Protein AF-A0A554ME80-F1 (afdb_monomer)

Mean predicted aligned error: 19.35 Å

Secondary structure (DSSP, 8-state):
---HHHHHHHHHHHHHHHHHHHHHHHHHTTT-HHHHHHHHHHHHHTTSS-HHHHHHHHHHHHHHHHHHHHHHHHTT-HHHHTSHHHHHHHHHHHHHHHTT--THHHHHHHSHHHHHHHHHHS--TTHHHHHHHHHHHTT--HHHHHHHHHHHHHHHHHHHHHHHHHHHHHHHHHHHHHHHHHHHHHHHHHHHHHHHHHHHHH----THHHHTTS---------------PPPEEEEEE-TTTHHHHHHHHHHHHHTT-EEEE-S--S--TT--HHHHHHHHHHHHHH-TTTEEEEEEESSSHHHHHHHTTSTT--EEEE-SS-THHHHHHHHHH--SEEEEETTTS-HHHHHHHHHHHHHPPP---HHHHHHHHHHHHH------

Foldseek 3Di:
DPPCVVVVVVVVVVVVVLVCQCVVLLVVLLVPLLVSLLQVLLCVLVVSDPNVVSLVSNLVSQLVNLLVLLQCLQVPDPVLCVDPVSVVLLVVLVVCVVVVPDPCLVVLLVCLLVLLLVCLLPVDDPRNSSSSSSCNNSVRDPVSNSNSNNNSSSNNSSVSSNNSNVVSNVVVVVVVVVVVVVVVVVVVVVVVVVVVVVCVVPDPDDPVVVVVPDDDDDDDDDDDDDDPDQAAEEEEFEALQCQVLSVLLQVLCVVVVHHYDYQDPPDRDPPDDRLRSLVVQLVVCLVPVPRYAYEYEYQQLPVSQVNSLLRQSAAEDEDQDDDLVSLLCCCQQAVHRYYGYNSNRDDSVRVNVSVVSNVPRHHNPPPNRVVVNVVSNVPNPPPDD

Solvent-accessible surface area (backbone atoms only — not comparable to full-atom values): 20577 Å² total; per-residue (Å²): 130,86,60,71,66,64,64,45,54,59,48,53,54,49,52,49,55,57,73,52,46,67,66,52,52,55,62,51,22,64,76,44,42,66,66,47,32,23,54,50,12,22,38,22,54,72,67,76,42,60,61,68,58,52,47,53,48,39,45,51,36,42,50,52,54,52,49,51,48,22,50,44,28,50,70,66,50,73,68,54,49,72,41,74,68,54,30,54,56,53,50,51,54,52,57,48,58,76,66,69,73,55,80,56,58,64,53,47,52,72,41,32,31,61,54,35,22,54,30,37,55,57,67,51,90,66,51,46,59,49,53,38,32,50,37,14,57,74,64,39,59,64,69,48,40,50,52,11,38,50,57,12,35,50,53,36,44,50,52,37,21,50,51,18,22,51,52,29,44,47,51,60,52,45,51,54,50,51,52,50,49,48,50,50,50,51,51,51,50,51,51,50,49,52,48,51,51,49,47,64,74,69,54,69,84,61,77,66,68,66,60,76,78,46,89,79,92,74,93,76,91,75,90,70,85,86,70,94,70,80,78,55,37,34,29,33,16,15,18,45,62,10,39,72,60,47,58,54,46,55,53,52,43,43,74,73,68,48,52,72,46,80,50,29,56,90,63,85,41,92,86,56,62,44,66,62,18,31,47,54,29,26,51,52,28,35,78,33,57,91,52,30,36,31,40,36,30,18,55,63,7,56,69,55,32,61,57,27,49,62,32,61,82,42,34,56,37,75,47,49,68,77,74,63,62,63,50,44,45,29,17,37,51,62,56,37,41,26,43,16,32,7,43,75,57,46,53,74,68,53,50,51,52,51,51,49,48,40,72,71,40,62,59,64,74,46,67,74,35,52,51,51,49,54,53,52,61,73,66,57,72,75,75,80,130

Radius of gyration: 32.74 Å; Cα contacts (8 Å, |Δi|>4): 499; chains: 1; bounding box: 73×47×103 Å

Nearest PDB structures (foldseek):
  2bes-assembly2_C  TM=9.753E-01  e=7.162E-11  Mycobacterium tuberculosis H37Rv
  6mu0-assembly1_A  TM=9.715E-01  e=1.425E-10  Mycoplasmoides genitalium G37
  6fxl-assembly1_B  TM=9.374E-01  e=1.143E-08  Trypanosoma cruzi strain CL Brener
  1nn4-assembly1_A  TM=8.758E-01  e=8.102E-09  Escherichia coli
  3qd5-assembly1_A  TM=8.816E-01  e=2.036E-07  Coccidioides immitis RS

pLDDT: mean 82.1, std 19.12, range [27.75, 98.75]

Sequence (385 aa):
MITGQEVILGKDVFEWLISYGYPILIIVSLVDTTYIAFFAGILSSLGVFNPFIVLAICVSMRLLTDSIIFFLAKSGFSFLEKFRFYRKVIKKIKTEDELGENEWTPLFKEHIVKTLLVTKLIPIPGIPEAVLIAGGALGASYKKAMTGVFFGQLVWVSAIIAVGYYFGGAIKSSRYFFDTLAFIIISAVVLFWLYRRYVHKHIKVMPWYKNFIGNGESDTRIKTKSKTTTKTKIFIGTDHAGFELKGKLVKFLKNLGYDVIDKGAYKYDEADDYTDFVSFVAKEISNNPDNSKGIILGGSGQGEAMISDRFKNVRTAVYYGGDTEVVKLSREHNDANILSLGARFITEEEAKTVAKLWLDTPFSKEERHVRRIKEIESLSFGATK

Structure (mmCIF, N/CA/C/O backbone):
data_AF-A0A554ME80-F1
#
_entry.id   AF-A0A554ME80-F1
#
loop_
_atom_site.group_PDB
_atom_site.id
_atom_site.type_symbol
_atom_site.label_atom_id
_atom_site.label_alt_id
_atom_site.label_comp_id
_atom_site.label_asym_id
_atom_site.label_entity_id
_atom_site.label_seq_id
_atom_site.pdbx_PDB_ins_code
_atom_site.Cartn_x
_atom_site.Cartn_y
_atom_site.Cartn_z
_atom_site.occupancy
_atom_site.B_iso_or_equiv
_atom_site.auth_seq_id
_atom_site.auth_comp_id
_atom_site.auth_asym_id
_atom_site.auth_atom_id
_atom_site.pdbx_PDB_model_num
ATOM 1 N N . MET A 1 1 ? 9.492 -14.408 20.517 1.00 36.72 1 MET A N 1
ATOM 2 C CA . MET A 1 1 ? 10.917 -14.707 20.280 1.00 36.72 1 MET A CA 1
ATOM 3 C C . MET A 1 1 ? 11.069 -14.895 18.789 1.00 36.72 1 MET A C 1
ATOM 5 O O . MET A 1 1 ? 10.692 -15.942 18.287 1.00 36.72 1 MET A O 1
ATOM 9 N N . ILE A 1 2 ? 11.502 -13.853 18.080 1.00 32.97 2 ILE A N 1
ATOM 10 C CA . ILE A 1 2 ? 11.907 -13.997 16.681 1.00 32.97 2 ILE A CA 1
ATOM 11 C C . ILE A 1 2 ? 13.200 -14.803 16.749 1.00 32.97 2 ILE A C 1
ATOM 13 O O . ILE A 1 2 ? 14.186 -14.363 17.341 1.00 32.97 2 ILE A O 1
ATOM 17 N N . THR A 1 3 ? 13.124 -16.053 16.315 1.00 36.91 3 THR A N 1
ATOM 18 C CA . THR A 1 3 ? 14.227 -17.006 16.349 1.00 36.91 3 THR A CA 1
ATOM 19 C C . THR A 1 3 ? 15.413 -16.427 15.591 1.00 36.91 3 THR A C 1
ATOM 21 O O . THR A 1 3 ? 15.260 -15.943 14.471 1.00 36.91 3 THR A O 1
ATOM 24 N N . GLY A 1 4 ? 16.603 -16.491 16.192 1.00 38.34 4 GLY A N 1
ATOM 25 C CA . GLY A 1 4 ? 17.838 -15.908 15.659 1.00 38.34 4 GLY A CA 1
ATOM 26 C C . GLY A 1 4 ? 18.232 -16.358 14.245 1.00 38.34 4 GLY A C 1
ATOM 27 O O . GLY A 1 4 ? 19.129 -15.757 13.677 1.00 38.34 4 GLY A O 1
ATOM 28 N N . GLN A 1 5 ? 17.555 -17.342 13.646 1.00 37.94 5 GLN A N 1
ATOM 29 C CA . GLN A 1 5 ? 17.773 -17.779 12.264 1.00 37.94 5 GLN A CA 1
ATOM 30 C C . GLN A 1 5 ? 17.363 -16.751 11.191 1.00 37.94 5 GLN A C 1
ATOM 32 O O . GLN A 1 5 ? 18.070 -16.637 10.194 1.00 37.94 5 GLN A O 1
ATOM 37 N N . GLU A 1 6 ? 16.302 -15.956 11.374 1.00 38.59 6 GLU A N 1
ATOM 38 C CA . GLU A 1 6 ? 15.910 -14.955 10.355 1.00 38.59 6 GLU A CA 1
ATOM 39 C C . GLU A 1 6 ? 16.841 -13.732 10.339 1.00 38.59 6 GLU A C 1
ATOM 41 O O . GLU A 1 6 ? 17.108 -13.153 9.286 1.00 38.59 6 GLU A O 1
ATOM 46 N N . VAL A 1 7 ? 17.409 -13.376 11.497 1.00 42.75 7 VAL A N 1
ATOM 47 C CA . VAL A 1 7 ? 18.411 -12.300 11.611 1.00 42.75 7 VAL A CA 1
ATOM 48 C C . VAL A 1 7 ? 19.749 -12.720 10.986 1.00 42.75 7 VAL A C 1
ATOM 50 O O . VAL A 1 7 ? 20.477 -11.872 10.472 1.00 42.75 7 VAL A O 1
ATOM 53 N N . ILE A 1 8 ? 20.054 -14.022 10.979 1.00 41.59 8 ILE A N 1
ATOM 54 C CA . ILE A 1 8 ? 21.252 -14.587 10.340 1.00 41.59 8 ILE A CA 1
ATOM 55 C C . ILE A 1 8 ? 21.116 -14.550 8.809 1.00 41.59 8 ILE A C 1
ATOM 57 O O . ILE A 1 8 ? 22.023 -14.058 8.144 1.00 41.59 8 ILE A O 1
ATOM 61 N N . LEU A 1 9 ? 19.954 -14.918 8.248 1.00 37.91 9 LEU A N 1
ATOM 62 C CA . LEU A 1 9 ? 19.743 -14.919 6.789 1.00 37.91 9 LEU A CA 1
ATOM 63 C C . LEU A 1 9 ? 19.927 -13.529 6.154 1.00 37.91 9 LEU A C 1
ATOM 65 O O . LEU A 1 9 ? 20.532 -13.394 5.091 1.00 37.91 9 LEU A O 1
ATOM 69 N N . GLY A 1 10 ? 19.424 -12.481 6.814 1.00 49.44 10 GLY A N 1
ATOM 70 C CA . GLY A 1 10 ? 19.582 -11.104 6.342 1.00 49.44 10 GLY A CA 1
ATOM 71 C C . GLY A 1 10 ? 21.029 -10.612 6.407 1.00 49.44 10 GLY A C 1
ATOM 72 O O . GLY A 1 10 ? 21.448 -9.826 5.558 1.00 49.44 10 GLY A O 1
ATOM 73 N N . LYS A 1 11 ? 21.804 -11.092 7.385 1.00 55.03 11 LYS A N 1
ATOM 74 C CA . LYS A 1 11 ? 23.214 -10.736 7.548 1.00 55.03 11 LYS A CA 1
ATOM 75 C C . LYS A 1 11 ? 24.090 -11.433 6.509 1.00 55.03 11 LYS A C 1
ATOM 77 O O . LYS A 1 11 ? 24.914 -10.765 5.897 1.00 55.03 11 LYS A O 1
ATOM 82 N N . ASP A 1 12 ? 23.841 -12.711 6.236 1.00 56.66 12 ASP A N 1
ATOM 83 C CA . ASP A 1 12 ? 24.596 -13.493 5.251 1.00 56.66 12 ASP A CA 1
ATOM 84 C C . ASP A 1 12 ? 24.380 -12.973 3.824 1.00 56.66 12 ASP A C 1
ATOM 86 O O . ASP A 1 12 ? 25.335 -12.817 3.067 1.00 56.66 12 ASP A O 1
ATOM 90 N N . VAL A 1 13 ? 23.140 -12.621 3.457 1.00 56.72 13 VAL A N 1
ATOM 91 C CA . VAL A 1 13 ? 22.840 -12.002 2.152 1.00 56.72 13 VAL A CA 1
ATOM 92 C C . VAL A 1 13 ? 23.481 -10.618 2.037 1.00 56.72 13 VAL A C 1
ATOM 94 O O . VAL A 1 13 ? 23.985 -10.252 0.977 1.00 56.72 13 VAL A O 1
ATOM 97 N N . PHE A 1 14 ? 23.494 -9.841 3.120 1.00 57.06 14 PHE A N 1
ATOM 98 C CA . PHE A 1 14 ? 24.103 -8.513 3.135 1.00 57.06 14 PHE A CA 1
ATOM 99 C C . PHE A 1 14 ? 25.637 -8.577 3.061 1.00 57.06 14 PHE A C 1
ATOM 101 O O . PHE A 1 14 ? 26.244 -7.843 2.284 1.00 57.06 14 PHE A O 1
ATOM 108 N N . GLU A 1 15 ? 26.268 -9.490 3.802 1.00 62.81 15 GLU A N 1
ATOM 109 C CA . GLU A 1 15 ? 27.707 -9.771 3.726 1.00 62.81 15 GLU A CA 1
ATOM 110 C C . GLU A 1 15 ? 28.089 -10.334 2.344 1.00 62.81 15 GLU A C 1
ATOM 112 O O . GLU A 1 15 ? 29.095 -9.918 1.767 1.00 62.81 15 GLU A O 1
ATOM 117 N N . TRP A 1 16 ? 27.239 -11.178 1.747 1.00 67.25 16 TRP A N 1
ATOM 118 C CA . TRP A 1 16 ? 27.382 -11.652 0.369 1.00 67.25 16 TRP A CA 1
ATOM 119 C C . TRP A 1 16 ? 27.332 -10.494 -0.638 1.00 67.25 16 TRP A C 1
ATOM 121 O O . TRP A 1 16 ? 28.250 -10.355 -1.444 1.00 67.25 16 TRP A O 1
ATOM 131 N N . LEU A 1 17 ? 26.342 -9.597 -0.556 1.00 57.22 17 LEU A N 1
ATOM 132 C CA . LEU A 1 17 ? 26.241 -8.410 -1.421 1.00 57.22 17 LEU A CA 1
ATOM 133 C C . LEU A 1 17 ? 27.460 -7.482 -1.292 1.00 57.22 17 LEU A C 1
ATOM 135 O O . LEU A 1 17 ? 27.946 -6.964 -2.299 1.00 57.22 17 LEU A O 1
ATOM 139 N N . ILE A 1 18 ? 27.981 -7.299 -0.075 1.00 62.72 18 ILE A N 1
ATOM 140 C CA . ILE A 1 18 ? 29.202 -6.518 0.174 1.00 62.72 18 ILE A CA 1
ATOM 141 C C . ILE A 1 18 ? 30.426 -7.207 -0.438 1.00 62.72 18 ILE A C 1
ATOM 143 O O . ILE A 1 18 ? 31.260 -6.527 -1.037 1.00 62.72 18 ILE A O 1
ATOM 147 N N . SER A 1 19 ? 30.527 -8.537 -0.336 1.00 71.31 19 SER A N 1
ATOM 148 C CA . SER A 1 19 ? 31.683 -9.296 -0.832 1.00 71.31 19 SER A CA 1
ATOM 149 C C . SER A 1 19 ? 31.887 -9.162 -2.346 1.00 71.31 19 SER A C 1
ATOM 151 O O . SER A 1 19 ? 33.023 -9.068 -2.807 1.00 71.31 19 SER A O 1
ATOM 153 N N . TYR A 1 20 ? 30.795 -9.078 -3.116 1.00 73.12 20 TYR A N 1
ATOM 154 C CA . TYR A 1 20 ? 30.848 -8.873 -4.566 1.00 73.12 20 TYR A CA 1
ATOM 155 C C . TYR A 1 20 ? 31.038 -7.407 -4.964 1.00 73.12 20 TYR A C 1
ATOM 157 O O . TYR A 1 20 ? 31.394 -7.150 -6.112 1.00 73.12 20 TYR A O 1
ATOM 165 N N . GLY A 1 21 ? 30.825 -6.448 -4.057 1.00 79.94 21 GLY A N 1
ATOM 166 C CA . GLY A 1 21 ? 31.154 -5.036 -4.252 1.00 79.94 21 GLY A CA 1
ATOM 167 C C . GLY A 1 21 ? 30.498 -4.393 -5.483 1.00 79.94 21 GLY A C 1
ATOM 168 O O . GLY A 1 21 ? 29.304 -4.521 -5.719 1.00 79.94 21 GLY A O 1
ATOM 169 N N . TYR A 1 22 ? 31.272 -3.653 -6.277 1.00 85.38 22 TYR A N 1
ATOM 170 C CA . TYR A 1 22 ? 30.791 -2.992 -7.500 1.00 85.38 22 TYR A CA 1
ATOM 171 C C . TYR A 1 22 ? 30.410 -3.937 -8.663 1.00 85.38 22 TYR A C 1
ATOM 173 O O . TYR A 1 22 ? 29.478 -3.599 -9.397 1.00 85.38 22 TYR A O 1
ATOM 181 N N . PRO A 1 23 ? 31.062 -5.101 -8.868 1.00 86.56 23 PRO A N 1
ATOM 182 C CA . PRO A 1 23 ? 30.663 -6.076 -9.886 1.00 86.56 23 PRO A CA 1
ATOM 183 C C . PRO A 1 23 ? 29.178 -6.448 -9.909 1.00 86.56 23 PRO A C 1
ATOM 185 O O . PRO A 1 23 ? 28.593 -6.542 -10.989 1.00 86.56 23 PRO A O 1
ATOM 188 N N . ILE A 1 24 ? 28.535 -6.609 -8.747 1.00 82.94 24 ILE A N 1
ATOM 189 C CA . ILE A 1 24 ? 27.106 -6.941 -8.723 1.00 82.94 24 ILE A CA 1
ATOM 190 C C . ILE A 1 24 ? 26.257 -5.796 -9.275 1.00 82.94 24 ILE A C 1
ATOM 192 O O . ILE A 1 24 ? 25.332 -6.055 -10.042 1.00 82.94 24 ILE A O 1
ATOM 196 N N . LEU A 1 25 ? 26.628 -4.541 -8.976 1.00 81.56 25 LEU A N 1
ATOM 197 C CA . LEU A 1 25 ? 25.947 -3.343 -9.469 1.00 81.56 25 LEU A CA 1
ATOM 198 C C . LEU A 1 25 ? 25.970 -3.274 -10.994 1.00 81.56 25 LEU A C 1
ATOM 200 O O . LEU A 1 25 ? 24.978 -2.859 -11.583 1.00 81.56 25 LEU A O 1
ATOM 204 N N . ILE A 1 26 ? 27.053 -3.716 -11.637 1.00 85.12 26 ILE A N 1
ATOM 205 C CA . ILE A 1 26 ? 27.152 -3.760 -13.101 1.00 85.12 26 ILE A CA 1
ATOM 206 C C . ILE A 1 26 ? 26.068 -4.672 -13.688 1.00 85.12 26 ILE A C 1
ATOM 208 O O . ILE A 1 26 ? 25.356 -4.260 -14.599 1.00 85.12 26 ILE A O 1
ATOM 212 N N . ILE A 1 27 ? 25.897 -5.874 -13.133 1.00 82.12 27 ILE A N 1
ATOM 213 C CA . ILE A 1 27 ? 24.933 -6.863 -13.634 1.00 82.12 27 ILE A CA 1
ATOM 214 C C . ILE A 1 27 ? 23.497 -6.400 -13.377 1.00 82.12 27 ILE A C 1
ATOM 216 O O . ILE A 1 27 ? 22.674 -6.386 -14.289 1.00 82.12 27 ILE A O 1
ATOM 220 N N . VAL A 1 28 ? 23.185 -5.989 -12.147 1.00 81.62 28 VAL A N 1
ATOM 221 C CA . VAL A 1 28 ? 21.804 -5.638 -11.775 1.00 81.62 28 VAL A CA 1
ATOM 222 C C . VAL A 1 28 ? 21.350 -4.308 -12.384 1.00 81.62 28 VAL A C 1
ATOM 224 O O . VAL A 1 28 ? 20.168 -4.154 -12.689 1.00 81.62 28 VAL A O 1
ATOM 227 N N . SER A 1 29 ? 22.274 -3.375 -12.654 1.00 82.81 29 SER A N 1
ATOM 228 C CA . SER A 1 29 ? 21.950 -2.102 -13.322 1.00 82.81 29 SER A CA 1
ATOM 229 C C . SER A 1 29 ? 21.495 -2.280 -14.772 1.00 82.81 29 SER A C 1
ATOM 231 O O . SER A 1 29 ? 20.877 -1.362 -15.314 1.00 82.81 29 SER A O 1
ATOM 233 N N . LEU A 1 30 ? 21.784 -3.431 -15.396 1.00 80.06 30 LEU A N 1
ATOM 234 C CA . LEU A 1 30 ? 21.264 -3.782 -16.722 1.00 80.06 30 LEU A CA 1
ATOM 235 C C . LEU A 1 30 ? 19.761 -4.091 -16.694 1.00 80.06 30 LEU A C 1
ATOM 237 O O . LEU A 1 30 ? 19.108 -3.974 -17.728 1.00 80.06 30 LEU A O 1
ATOM 241 N N . VAL A 1 31 ? 19.226 -4.497 -15.537 1.00 75.94 31 VAL A N 1
ATOM 242 C CA . VAL A 1 31 ? 17.810 -4.852 -15.369 1.00 75.94 31 VAL A CA 1
ATOM 243 C C . VAL A 1 31 ? 16.989 -3.610 -15.050 1.00 75.94 31 VAL A C 1
ATOM 245 O O . VAL A 1 31 ? 16.076 -3.273 -15.798 1.00 75.94 31 VAL A O 1
ATOM 248 N N . ASP A 1 32 ? 17.327 -2.911 -13.964 1.00 80.75 32 ASP A N 1
ATOM 249 C CA . ASP A 1 32 ? 16.643 -1.678 -13.577 1.00 80.75 32 ASP A CA 1
ATOM 250 C C . ASP A 1 32 ? 17.605 -0.698 -12.910 1.00 80.75 32 ASP A C 1
ATOM 252 O O . ASP A 1 32 ? 18.079 -0.904 -11.797 1.00 80.75 32 ASP A O 1
ATOM 256 N N . THR A 1 33 ? 17.900 0.406 -13.587 1.00 87.31 33 THR A N 1
ATOM 257 C CA . THR A 1 33 ? 18.845 1.399 -13.069 1.00 87.31 33 THR A CA 1
ATOM 258 C C . THR A 1 33 ? 18.252 2.254 -11.942 1.00 87.31 33 THR A C 1
ATOM 260 O O . THR A 1 33 ? 19.002 2.743 -11.103 1.00 87.31 33 THR A O 1
ATOM 263 N N . THR A 1 34 ? 16.931 2.454 -11.888 1.00 87.50 34 THR A N 1
ATOM 264 C CA . THR A 1 34 ? 16.299 3.375 -10.925 1.00 87.50 34 THR A CA 1
ATOM 265 C C . THR A 1 34 ? 16.266 2.765 -9.531 1.00 87.50 34 THR A C 1
ATOM 267 O O . THR A 1 34 ? 16.732 3.391 -8.577 1.00 87.50 34 THR A O 1
ATOM 270 N N . TYR A 1 35 ? 15.778 1.528 -9.398 1.00 84.44 35 TYR A N 1
ATOM 271 C CA . TYR A 1 35 ? 15.760 0.860 -8.093 1.00 84.44 35 TYR A CA 1
ATOM 272 C C . TYR A 1 35 ? 17.179 0.629 -7.572 1.00 84.44 35 TYR A C 1
ATOM 274 O O . TYR A 1 35 ? 17.460 0.885 -6.401 1.00 84.44 35 TYR A O 1
ATOM 282 N N . ILE A 1 36 ? 18.097 0.216 -8.449 1.00 89.19 36 ILE A N 1
ATOM 283 C CA . ILE A 1 36 ? 19.491 -0.030 -8.075 1.00 89.19 36 ILE A CA 1
ATOM 284 C C . ILE A 1 36 ? 20.185 1.256 -7.626 1.00 89.19 36 ILE A C 1
ATOM 286 O O . ILE A 1 36 ? 20.851 1.238 -6.595 1.00 89.19 36 ILE A O 1
ATOM 290 N N . ALA A 1 37 ? 19.983 2.381 -8.318 1.00 89.62 37 ALA A N 1
ATOM 291 C CA . ALA A 1 37 ? 20.516 3.676 -7.900 1.00 89.62 37 ALA A CA 1
ATOM 292 C C . ALA A 1 37 ? 20.017 4.091 -6.504 1.00 89.62 37 ALA A C 1
ATOM 294 O O . ALA A 1 37 ? 20.799 4.586 -5.692 1.00 89.62 37 ALA A O 1
ATOM 295 N N . PHE A 1 38 ? 18.738 3.850 -6.197 1.00 91.44 38 PHE A N 1
ATOM 296 C CA . PHE A 1 38 ? 18.162 4.164 -4.889 1.00 91.44 38 PHE A CA 1
ATOM 297 C C . PHE A 1 38 ? 18.791 3.318 -3.773 1.00 91.44 38 PHE A C 1
ATOM 299 O O . PHE A 1 38 ? 19.302 3.862 -2.791 1.00 91.44 38 PHE A O 1
ATOM 306 N N . PHE A 1 39 ? 18.814 1.990 -3.933 1.00 87.56 39 PHE A N 1
ATOM 307 C CA . PHE A 1 39 ? 19.391 1.087 -2.931 1.00 87.56 39 PHE A CA 1
ATOM 308 C C . PHE A 1 39 ? 20.900 1.278 -2.779 1.00 87.56 39 PHE A C 1
ATOM 310 O O . PHE A 1 39 ? 21.407 1.314 -1.659 1.00 87.56 39 PHE A O 1
ATOM 317 N N . ALA A 1 40 ? 21.624 1.464 -3.882 1.00 88.75 40 ALA A N 1
ATOM 318 C CA . ALA A 1 40 ? 23.044 1.776 -3.836 1.00 88.75 40 ALA A CA 1
ATOM 319 C C . ALA A 1 40 ? 23.301 3.130 -3.154 1.00 88.75 40 ALA A C 1
ATOM 321 O O . ALA A 1 40 ? 24.274 3.246 -2.417 1.00 88.75 40 ALA A O 1
ATOM 322 N N . GLY A 1 41 ? 22.403 4.113 -3.300 1.00 89.38 41 GLY A N 1
ATOM 323 C CA . GLY A 1 41 ? 22.428 5.361 -2.532 1.00 89.38 41 GLY A CA 1
ATOM 324 C C . GLY A 1 41 ? 22.306 5.135 -1.021 1.00 89.38 41 GLY A C 1
ATOM 325 O O . GLY A 1 41 ? 23.108 5.675 -0.256 1.00 89.38 41 GLY A O 1
ATOM 326 N N . ILE A 1 42 ? 21.374 4.278 -0.581 1.00 88.00 42 ILE A N 1
ATOM 327 C CA . ILE A 1 42 ? 21.261 3.872 0.834 1.00 88.00 42 ILE A CA 1
ATOM 328 C C . ILE A 1 42 ? 22.578 3.249 1.304 1.00 88.00 42 ILE A C 1
ATOM 330 O O . ILE A 1 42 ? 23.143 3.679 2.310 1.00 88.00 42 ILE A O 1
ATOM 334 N N . LEU A 1 43 ? 23.105 2.278 0.558 1.00 88.44 43 LEU A N 1
ATOM 335 C CA . LEU A 1 43 ? 24.358 1.592 0.880 1.00 88.44 43 LEU A CA 1
ATOM 336 C C . LEU A 1 43 ? 25.563 2.549 0.886 1.00 88.44 43 LEU A C 1
ATOM 338 O O . LEU A 1 43 ? 26.456 2.410 1.723 1.00 88.44 43 LEU A O 1
ATOM 342 N N . SER A 1 44 ? 25.565 3.574 0.032 1.00 90.69 44 SER A N 1
ATOM 343 C CA . SER A 1 44 ? 26.566 4.640 0.054 1.00 90.69 44 SER A CA 1
ATOM 344 C C . SER A 1 44 ? 26.550 5.444 1.350 1.00 90.69 44 SER A C 1
ATOM 346 O O . SER A 1 44 ? 27.614 5.728 1.894 1.00 90.69 44 SER A O 1
ATOM 348 N N . SER A 1 45 ? 25.374 5.757 1.901 1.00 89.19 45 SER A N 1
ATOM 349 C CA . SER A 1 45 ? 25.281 6.449 3.201 1.00 89.19 45 SER A CA 1
ATOM 350 C C . SER A 1 45 ? 25.811 5.608 4.372 1.00 89.19 45 SER A C 1
ATOM 352 O O . SER A 1 45 ? 26.266 6.141 5.388 1.00 89.19 45 SER A O 1
ATOM 354 N N . LEU A 1 46 ? 25.783 4.281 4.216 1.00 85.19 46 LEU A N 1
ATOM 355 C CA . LEU A 1 46 ? 26.328 3.317 5.169 1.00 85.19 46 LEU A CA 1
ATOM 356 C C . LEU A 1 46 ? 27.835 3.087 4.974 1.00 85.19 46 LEU A C 1
ATOM 358 O O . LEU A 1 46 ? 28.435 2.346 5.746 1.00 85.19 46 LEU A O 1
ATOM 362 N N . GLY A 1 47 ? 28.452 3.732 3.979 1.00 85.19 47 GLY A N 1
ATOM 363 C CA . GLY A 1 47 ? 29.877 3.611 3.674 1.00 85.19 47 GLY A CA 1
ATOM 364 C C . GLY A 1 47 ? 30.247 2.384 2.838 1.00 85.19 47 GLY A C 1
ATOM 365 O O . GLY A 1 47 ? 31.432 2.129 2.652 1.00 85.19 47 GLY A O 1
ATOM 366 N N . VAL A 1 48 ? 29.267 1.634 2.320 1.00 86.12 48 VAL A N 1
ATOM 367 C CA . VAL A 1 48 ? 29.513 0.428 1.508 1.00 86.12 48 VAL A CA 1
ATOM 368 C C . VAL A 1 48 ? 29.995 0.794 0.101 1.00 86.12 48 VAL A C 1
ATOM 370 O O . VAL A 1 48 ? 30.906 0.164 -0.429 1.00 86.12 48 VAL A O 1
ATOM 373 N N . PHE A 1 49 ? 29.415 1.836 -0.504 1.00 89.12 49 PHE A N 1
ATOM 374 C CA . PHE A 1 49 ? 29.753 2.276 -1.859 1.00 89.12 49 PHE A CA 1
ATOM 375 C C . PHE A 1 49 ? 30.079 3.765 -1.931 1.00 89.12 49 PHE A C 1
ATOM 377 O O . PHE A 1 49 ? 29.464 4.586 -1.255 1.00 89.12 49 PHE A O 1
ATOM 384 N N . ASN A 1 50 ? 30.972 4.148 -2.840 1.00 91.25 50 ASN A N 1
ATOM 385 C CA . ASN A 1 50 ? 31.165 5.546 -3.200 1.00 91.25 50 ASN A CA 1
ATOM 386 C C . ASN A 1 50 ? 30.037 5.992 -4.158 1.00 91.25 50 ASN A C 1
ATOM 388 O O . ASN A 1 50 ? 29.912 5.411 -5.242 1.00 91.25 50 ASN A O 1
ATOM 392 N N . PRO A 1 51 ? 29.244 7.027 -3.817 1.00 91.94 51 PRO A N 1
ATOM 393 C CA . PRO A 1 51 ? 28.082 7.431 -4.612 1.00 91.94 51 PRO A CA 1
ATOM 394 C C . PRO A 1 51 ? 28.445 7.909 -6.028 1.00 91.94 51 PRO A C 1
ATOM 396 O O . PRO A 1 51 ? 27.652 7.742 -6.952 1.00 91.94 51 PRO A O 1
ATOM 399 N N . PHE A 1 52 ? 29.655 8.439 -6.241 1.00 95.00 52 PHE A N 1
ATOM 400 C CA . PHE A 1 52 ? 30.124 8.848 -7.569 1.00 95.00 52 PHE A CA 1
ATOM 401 C C . PHE A 1 52 ? 30.483 7.649 -8.452 1.00 95.00 52 PHE A C 1
ATOM 403 O O . PHE A 1 52 ? 30.229 7.669 -9.655 1.00 95.00 52 PHE A O 1
ATOM 410 N N . ILE A 1 53 ? 31.023 6.578 -7.860 1.00 92.75 53 ILE A N 1
ATOM 411 C CA . ILE A 1 53 ? 31.283 5.325 -8.582 1.00 92.75 53 ILE A CA 1
ATOM 412 C C . ILE A 1 53 ? 29.955 4.649 -8.940 1.00 92.75 53 ILE A C 1
ATOM 414 O O . ILE A 1 53 ? 29.780 4.213 -10.076 1.00 92.75 53 ILE A O 1
ATOM 418 N N . VAL A 1 54 ? 28.989 4.631 -8.013 1.00 90.62 54 VAL A N 1
ATOM 419 C CA . VAL A 1 54 ? 27.622 4.141 -8.275 1.00 90.62 54 VAL A CA 1
ATOM 420 C C . VAL A 1 54 ? 26.990 4.901 -9.441 1.00 90.62 54 VAL A C 1
ATOM 422 O O . VAL A 1 54 ? 26.467 4.271 -10.361 1.00 90.62 54 VAL A O 1
ATOM 425 N N . LEU A 1 55 ? 27.084 6.235 -9.444 1.00 94.31 55 LEU A N 1
ATOM 426 C CA . LEU A 1 55 ? 26.595 7.076 -10.535 1.00 94.31 55 LEU A CA 1
ATOM 427 C C . LEU A 1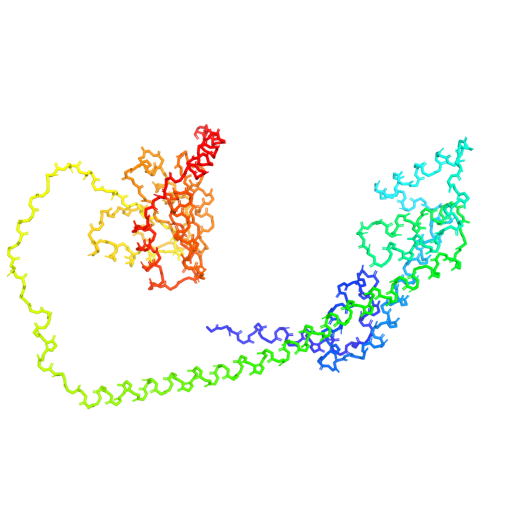 55 ? 27.248 6.699 -11.870 1.00 94.31 55 LEU A C 1
ATOM 429 O O . LEU A 1 55 ? 26.538 6.471 -12.850 1.00 94.31 55 LEU A O 1
ATOM 433 N N . ALA A 1 56 ? 28.579 6.588 -11.904 1.00 95.06 56 ALA A N 1
ATOM 434 C CA . ALA A 1 56 ? 29.312 6.219 -13.111 1.00 95.06 56 ALA A CA 1
ATOM 435 C C . ALA A 1 56 ? 28.881 4.845 -13.649 1.00 95.06 56 ALA A C 1
ATOM 437 O O . ALA A 1 56 ? 28.634 4.716 -14.849 1.00 95.06 56 ALA A O 1
ATOM 438 N N . ILE A 1 57 ? 28.728 3.841 -12.779 1.00 93.31 57 ILE A N 1
ATOM 439 C CA . ILE A 1 57 ? 28.272 2.494 -13.158 1.00 93.31 57 ILE A CA 1
ATOM 440 C C . ILE A 1 57 ? 26.849 2.546 -13.716 1.00 93.31 57 ILE A C 1
ATOM 442 O O . ILE A 1 57 ? 26.612 2.076 -14.828 1.00 93.31 57 ILE A O 1
ATOM 446 N N . CYS A 1 58 ? 25.916 3.152 -12.981 1.00 92.81 58 CYS A N 1
ATOM 447 C CA . CYS A 1 58 ? 24.505 3.210 -13.357 1.00 92.81 58 CYS A CA 1
ATOM 448 C C . CYS A 1 58 ? 24.302 3.932 -14.697 1.00 92.81 58 CYS A C 1
ATOM 450 O O . CYS A 1 58 ? 23.594 3.437 -15.574 1.00 92.81 58 CYS A O 1
ATOM 452 N N . VAL A 1 59 ? 24.957 5.082 -14.886 1.00 95.31 59 VAL A N 1
ATOM 453 C CA . VAL A 1 59 ? 24.890 5.844 -16.141 1.00 95.31 59 VAL A CA 1
ATOM 454 C C . VAL A 1 59 ? 25.521 5.053 -17.289 1.00 95.31 59 VAL A C 1
ATOM 456 O O . VAL A 1 59 ? 24.921 4.959 -18.358 1.00 95.31 59 VAL A O 1
ATOM 459 N N . SER A 1 60 ? 26.681 4.426 -17.071 1.00 95.12 60 SER A N 1
ATOM 460 C CA . SER A 1 60 ? 27.375 3.652 -18.112 1.00 95.12 60 SER A CA 1
ATOM 461 C C . SER A 1 60 ? 26.579 2.425 -18.556 1.00 95.12 60 SER A C 1
ATOM 463 O O . SER A 1 60 ? 26.428 2.190 -19.754 1.00 95.12 60 SER A O 1
ATOM 465 N N . MET A 1 61 ? 26.027 1.660 -17.609 1.00 93.88 61 MET A N 1
ATOM 466 C CA . MET A 1 61 ? 25.212 0.484 -17.923 1.00 93.88 61 MET A CA 1
ATOM 467 C C . MET A 1 61 ? 23.925 0.870 -18.643 1.00 93.88 61 MET A C 1
ATOM 469 O O . MET A 1 61 ? 23.544 0.223 -19.620 1.00 93.88 61 MET A O 1
ATOM 473 N N . ARG A 1 62 ? 23.291 1.978 -18.243 1.00 92.88 62 ARG A N 1
ATOM 474 C CA . ARG A 1 62 ? 22.102 2.460 -18.943 1.00 92.88 62 ARG A CA 1
ATOM 475 C C . ARG A 1 62 ? 22.420 2.889 -20.374 1.00 92.88 62 ARG A C 1
ATOM 477 O O . ARG A 1 62 ? 21.721 2.456 -21.287 1.00 92.88 62 ARG A O 1
ATOM 484 N N . LEU A 1 63 ? 23.499 3.643 -20.593 1.00 95.31 63 LEU A N 1
ATOM 485 C CA . LEU A 1 63 ? 23.955 4.002 -21.942 1.00 95.31 63 LEU A CA 1
ATOM 486 C C . LEU A 1 63 ? 24.229 2.771 -22.801 1.00 95.31 63 LEU A C 1
ATOM 488 O O . LEU A 1 63 ? 23.858 2.765 -23.972 1.00 95.31 63 LEU A O 1
ATOM 492 N N . LEU A 1 64 ? 24.841 1.727 -22.236 1.00 94.88 64 LEU A N 1
ATOM 493 C CA . LEU A 1 64 ? 25.084 0.473 -22.944 1.00 94.88 64 LEU A CA 1
ATOM 494 C C . LEU A 1 64 ? 23.765 -0.164 -23.404 1.00 94.88 64 LEU A C 1
ATOM 496 O O . LEU A 1 64 ? 23.610 -0.457 -24.589 1.00 94.88 64 LEU A O 1
ATOM 500 N N . THR A 1 65 ? 22.793 -0.321 -22.497 1.00 92.19 65 THR A N 1
ATOM 501 C CA . THR A 1 65 ? 21.480 -0.898 -22.842 1.00 92.19 65 THR A CA 1
ATOM 502 C C . THR A 1 65 ? 20.725 -0.067 -23.881 1.00 92.19 65 THR A C 1
ATOM 504 O O . THR A 1 65 ? 20.232 -0.613 -24.868 1.00 92.19 65 THR A O 1
ATOM 507 N N . ASP A 1 66 ? 20.698 1.258 -23.727 1.00 93.94 66 ASP A N 1
ATOM 508 C CA . ASP A 1 66 ? 20.024 2.166 -24.658 1.00 93.94 66 ASP A CA 1
ATOM 509 C C . ASP A 1 66 ? 20.713 2.199 -26.031 1.00 93.94 66 ASP A C 1
ATOM 511 O O . ASP A 1 66 ? 20.042 2.300 -27.059 1.00 93.94 66 ASP A O 1
ATOM 515 N N . SER A 1 67 ? 22.041 2.050 -26.067 1.00 95.06 67 SER A N 1
ATOM 516 C CA . SER A 1 67 ? 22.808 1.923 -27.310 1.00 95.06 67 SER A CA 1
ATOM 517 C C . SER A 1 67 ? 22.430 0.652 -28.060 1.00 95.06 67 SER A C 1
ATOM 519 O O . SER A 1 67 ? 22.183 0.706 -29.265 1.00 95.06 67 SER A O 1
ATOM 521 N N . ILE A 1 68 ? 22.325 -0.480 -27.354 1.00 92.38 68 ILE A N 1
ATOM 522 C CA . ILE A 1 68 ? 21.883 -1.752 -27.939 1.00 92.38 68 ILE A CA 1
ATOM 523 C C . ILE A 1 68 ? 20.483 -1.589 -28.540 1.00 92.38 68 ILE A C 1
ATOM 525 O O . ILE A 1 68 ? 20.283 -1.917 -29.707 1.00 92.38 68 ILE A O 1
ATOM 529 N N . ILE A 1 69 ? 19.531 -1.020 -27.793 1.00 90.50 69 ILE A N 1
ATOM 530 C CA . ILE A 1 69 ? 18.160 -0.786 -28.275 1.00 90.50 69 ILE A CA 1
ATOM 531 C C . ILE A 1 69 ? 18.156 0.107 -29.523 1.00 90.50 69 ILE A C 1
ATOM 533 O O . ILE A 1 69 ? 17.508 -0.222 -30.518 1.00 90.50 69 ILE A O 1
ATOM 537 N N . PHE A 1 70 ? 18.902 1.213 -29.496 1.00 92.88 70 PHE A N 1
ATOM 538 C CA . PHE A 1 70 ? 18.980 2.155 -30.609 1.00 92.88 70 PHE A CA 1
ATOM 539 C C . PHE A 1 70 ? 19.531 1.500 -31.883 1.00 92.88 70 PHE A C 1
ATOM 541 O O . PHE A 1 70 ? 18.957 1.654 -32.963 1.00 92.88 70 PHE A O 1
ATOM 548 N N . PHE A 1 71 ? 20.626 0.742 -31.771 1.00 92.00 71 PHE A N 1
ATOM 549 C CA . PHE A 1 71 ? 21.216 0.044 -32.914 1.00 92.00 71 PHE A CA 1
ATOM 550 C C . PHE A 1 71 ? 20.335 -1.099 -33.417 1.00 92.00 71 PHE A C 1
ATOM 552 O O . PHE A 1 71 ? 20.205 -1.259 -34.627 1.00 92.00 71 PHE A O 1
ATOM 559 N N . LEU A 1 72 ? 19.678 -1.849 -32.529 1.00 87.94 72 LEU A N 1
ATOM 560 C CA . LEU A 1 72 ? 18.719 -2.883 -32.930 1.00 87.94 72 LEU A CA 1
ATOM 561 C C . LEU A 1 72 ? 17.543 -2.296 -33.717 1.00 87.94 72 LEU A C 1
ATOM 563 O O . LEU A 1 72 ? 17.105 -2.890 -34.704 1.00 87.94 72 LEU A O 1
ATOM 567 N N . ALA A 1 73 ? 17.052 -1.126 -33.306 1.00 86.31 73 ALA A N 1
ATOM 568 C CA . ALA A 1 73 ? 16.004 -0.417 -34.025 1.00 86.31 73 ALA A CA 1
ATOM 569 C C . ALA A 1 73 ? 16.494 0.113 -35.383 1.00 86.31 73 ALA A C 1
ATOM 571 O O . ALA A 1 73 ? 15.782 -0.010 -36.377 1.00 86.31 73 ALA A O 1
ATOM 572 N N . LYS A 1 74 ? 17.727 0.634 -35.446 1.00 86.75 74 LYS A N 1
ATOM 573 C CA . LYS A 1 74 ? 18.345 1.127 -36.686 1.00 86.75 74 LYS A CA 1
ATOM 574 C C . LYS A 1 74 ? 18.625 0.022 -37.707 1.00 86.75 74 LYS A C 1
ATOM 576 O O . LYS A 1 74 ? 18.428 0.231 -38.897 1.00 86.75 74 LYS A O 1
ATOM 581 N N . SER A 1 75 ? 19.065 -1.148 -37.250 1.00 80.75 75 SER A N 1
ATOM 582 C CA . SER A 1 75 ? 19.383 -2.298 -38.107 1.00 80.75 75 SER A CA 1
ATOM 583 C C . SER A 1 75 ? 18.157 -3.146 -38.474 1.00 80.75 75 SER A C 1
ATOM 585 O O . SER A 1 75 ? 18.312 -4.181 -39.113 1.00 80.75 75 SER A O 1
ATOM 587 N N . GLY A 1 76 ? 16.947 -2.729 -38.076 1.00 69.75 76 GLY A N 1
ATOM 588 C CA . GLY A 1 76 ? 15.689 -3.349 -38.492 1.00 69.75 76 GLY A CA 1
ATOM 589 C C . GLY A 1 76 ? 15.546 -4.815 -38.072 1.00 69.75 76 GLY A C 1
ATOM 590 O O . GLY A 1 76 ? 15.438 -5.687 -38.927 1.00 69.75 76 GLY A O 1
ATOM 591 N N . PHE A 1 77 ? 15.525 -5.120 -36.769 1.00 61.00 77 PHE A N 1
ATOM 592 C CA . PHE A 1 77 ? 15.422 -6.514 -36.310 1.00 61.00 77 PHE A CA 1
ATOM 593 C C . PHE A 1 77 ? 13.994 -7.018 -36.029 1.00 61.00 77 PHE A C 1
ATOM 595 O O . PHE A 1 77 ? 13.261 -6.482 -35.196 1.00 61.00 77 PHE A O 1
ATOM 602 N N . SER A 1 78 ? 13.695 -8.188 -36.610 1.00 58.38 78 SER A N 1
ATOM 603 C CA . SER A 1 78 ? 12.541 -9.076 -36.359 1.00 58.38 78 SER A CA 1
ATOM 604 C C . SER A 1 78 ? 12.344 -9.467 -34.876 1.00 58.38 78 SER A C 1
ATOM 606 O O . SER A 1 78 ? 11.253 -9.855 -34.458 1.00 58.38 78 SER A O 1
ATOM 608 N N . PHE A 1 79 ? 13.379 -9.334 -34.036 1.00 61.59 79 PHE A N 1
ATOM 609 C CA . PHE A 1 79 ? 13.312 -9.661 -32.608 1.00 61.59 79 PHE A CA 1
ATOM 610 C C . PHE A 1 79 ? 12.384 -8.728 -31.815 1.00 61.59 79 PHE A C 1
ATOM 612 O O . PHE A 1 79 ? 11.559 -9.211 -31.042 1.00 61.59 79 PHE A O 1
ATOM 619 N N . LEU A 1 80 ? 12.461 -7.408 -32.030 1.00 63.22 80 LEU A N 1
ATOM 620 C CA . LEU A 1 80 ? 11.592 -6.447 -31.335 1.00 63.22 80 LEU A CA 1
ATOM 621 C C . LEU A 1 80 ? 10.130 -6.588 -31.778 1.00 63.22 80 LEU A C 1
ATOM 623 O O . LEU A 1 80 ? 9.217 -6.375 -30.981 1.00 63.22 80 LEU A O 1
ATOM 627 N N . GLU A 1 81 ? 9.893 -7.050 -33.008 1.00 64.56 81 GLU A N 1
ATOM 628 C CA . GLU A 1 81 ? 8.551 -7.401 -33.469 1.00 64.56 81 GLU A CA 1
ATOM 629 C C . GLU A 1 81 ? 7.965 -8.607 -32.725 1.00 64.56 81 GLU A C 1
ATOM 631 O O . GLU A 1 81 ? 6.747 -8.755 -32.706 1.00 64.56 81 GLU A O 1
ATOM 636 N N . LYS A 1 82 ? 8.745 -9.472 -32.062 1.00 67.69 82 LYS A N 1
ATOM 637 C CA . LYS A 1 82 ? 8.170 -10.568 -31.253 1.00 67.69 82 LYS A CA 1
ATOM 638 C C . LYS A 1 82 ? 7.341 -10.045 -30.078 1.00 67.69 82 LYS A C 1
ATOM 640 O O . LYS A 1 82 ? 6.368 -10.682 -29.683 1.00 67.69 82 LYS A O 1
ATOM 645 N N . PHE A 1 83 ? 7.661 -8.858 -29.575 1.00 71.81 83 PHE A N 1
ATOM 646 C CA . PHE A 1 83 ? 6.946 -8.228 -28.474 1.00 71.81 83 PHE A CA 1
ATOM 647 C C . PHE A 1 83 ? 5.786 -7.368 -28.988 1.00 71.81 83 PHE A C 1
ATOM 649 O O . PHE A 1 83 ? 5.966 -6.436 -29.774 1.00 71.81 83 PHE A O 1
ATOM 656 N N . ARG A 1 84 ? 4.568 -7.658 -28.506 1.00 73.00 84 ARG A N 1
ATOM 657 C CA . ARG A 1 84 ? 3.317 -7.043 -28.993 1.00 73.00 84 ARG A CA 1
ATOM 658 C C . ARG A 1 84 ? 3.326 -5.512 -28.940 1.00 73.00 84 ARG A C 1
ATOM 660 O O . ARG A 1 84 ? 2.770 -4.874 -29.831 1.00 73.00 84 ARG A O 1
ATOM 667 N N . PHE A 1 85 ? 3.925 -4.941 -27.896 1.00 72.50 85 PHE A N 1
ATOM 668 C CA . PHE A 1 85 ? 4.000 -3.494 -27.698 1.00 72.50 85 PHE A CA 1
ATOM 669 C C . PHE A 1 85 ? 4.903 -2.829 -28.745 1.00 72.50 85 PHE A C 1
ATOM 671 O O . PHE A 1 85 ? 4.436 -1.996 -29.521 1.00 72.50 85 PHE A O 1
ATOM 678 N N . TYR A 1 86 ? 6.160 -3.269 -28.844 1.00 70.38 86 TYR A N 1
ATOM 679 C CA . TYR A 1 86 ? 7.140 -2.699 -29.770 1.00 70.38 86 TYR A CA 1
ATOM 680 C C . TYR A 1 86 ? 6.762 -2.920 -31.242 1.00 70.38 86 TYR A C 1
ATOM 682 O O . TYR A 1 86 ? 6.934 -2.013 -32.054 1.00 70.38 86 TYR A O 1
ATOM 690 N N . ARG A 1 87 ? 6.133 -4.058 -31.582 1.00 71.31 87 ARG A N 1
ATOM 691 C CA . ARG A 1 87 ? 5.600 -4.317 -32.933 1.00 71.31 87 ARG A CA 1
ATOM 692 C C . ARG A 1 87 ? 4.617 -3.238 -33.393 1.00 71.31 87 ARG A C 1
ATOM 694 O O . ARG A 1 87 ? 4.683 -2.818 -34.543 1.00 71.31 87 ARG A O 1
ATOM 701 N N . LYS A 1 88 ? 3.694 -2.803 -32.524 1.00 73.00 88 LYS A N 1
ATOM 702 C CA . LYS A 1 88 ? 2.698 -1.774 -32.877 1.00 73.00 88 LYS A CA 1
ATOM 703 C C . LYS A 1 88 ? 3.360 -0.435 -33.185 1.00 73.00 88 LYS A C 1
ATOM 705 O O . LYS A 1 88 ? 2.994 0.199 -34.168 1.00 73.00 88 LYS A O 1
ATOM 710 N N . VAL A 1 89 ? 4.336 -0.042 -32.367 1.00 71.50 89 VAL A N 1
ATOM 711 C CA . VAL A 1 89 ? 5.074 1.217 -32.530 1.00 71.50 89 VAL A CA 1
ATOM 712 C C . VAL A 1 89 ? 5.865 1.204 -33.837 1.00 71.50 89 VAL A C 1
ATOM 714 O O . VAL A 1 89 ? 5.698 2.098 -34.657 1.00 71.50 89 VAL A O 1
ATOM 717 N N . ILE A 1 90 ? 6.649 0.148 -34.079 1.00 70.25 90 ILE A N 1
ATOM 718 C CA . ILE A 1 90 ? 7.472 0.018 -35.291 1.00 70.25 90 ILE A CA 1
ATOM 719 C C . ILE A 1 90 ? 6.602 -0.013 -36.555 1.00 70.25 90 ILE A C 1
ATOM 721 O O . ILE A 1 90 ? 6.912 0.688 -37.515 1.00 70.25 90 ILE A O 1
ATOM 725 N N . LYS A 1 91 ? 5.503 -0.787 -36.560 1.00 73.12 91 LYS A N 1
ATOM 726 C CA . LYS A 1 91 ? 4.587 -0.842 -37.710 1.00 73.12 91 LYS A CA 1
ATOM 727 C C . LYS A 1 91 ? 3.984 0.520 -38.014 1.00 73.12 91 LYS A C 1
ATOM 729 O O . LYS A 1 91 ? 3.982 0.911 -39.173 1.00 73.12 91 LYS A O 1
ATOM 734 N N . LYS A 1 92 ? 3.501 1.237 -36.997 1.00 72.94 92 LYS A N 1
ATOM 735 C CA . LYS A 1 92 ? 2.904 2.561 -37.186 1.00 72.94 92 LYS A CA 1
ATOM 736 C C . LYS A 1 92 ? 3.906 3.534 -37.819 1.00 72.94 92 LYS A C 1
ATOM 738 O O . LYS A 1 92 ? 3.599 4.114 -38.848 1.00 72.94 92 LYS A O 1
ATOM 743 N N . ILE A 1 93 ? 5.128 3.582 -37.285 1.00 70.06 93 ILE A N 1
ATOM 744 C CA . ILE A 1 93 ? 6.199 4.456 -37.786 1.00 70.06 93 ILE A CA 1
ATOM 745 C C . ILE A 1 93 ? 6.564 4.132 -39.240 1.00 70.06 93 ILE A C 1
ATOM 747 O O . ILE A 1 93 ? 6.636 5.041 -40.057 1.00 70.06 93 ILE A O 1
ATOM 751 N N . LYS A 1 94 ? 6.780 2.851 -39.577 1.00 68.06 94 LYS A N 1
ATOM 752 C CA . LYS A 1 94 ? 7.122 2.452 -40.955 1.00 68.06 94 LYS A CA 1
ATOM 753 C C . LYS A 1 94 ? 5.997 2.754 -41.943 1.00 68.06 94 LYS A C 1
ATOM 755 O O . LYS A 1 94 ? 6.273 3.236 -43.030 1.00 68.06 94 LYS A O 1
ATOM 760 N N . THR A 1 95 ? 4.749 2.502 -41.546 1.00 68.06 95 THR A N 1
ATOM 761 C CA . THR A 1 95 ? 3.583 2.741 -42.413 1.00 68.06 95 THR A CA 1
ATOM 762 C C . THR A 1 95 ? 3.408 4.235 -42.697 1.00 68.06 95 THR A C 1
ATOM 764 O O . THR A 1 95 ? 3.114 4.607 -43.823 1.00 68.06 95 THR A O 1
ATOM 767 N N . GLU A 1 96 ? 3.621 5.093 -41.696 1.00 64.19 96 GLU A N 1
ATOM 768 C CA . GLU A 1 96 ? 3.516 6.549 -41.853 1.00 64.19 96 GLU A CA 1
ATOM 769 C C . GLU A 1 96 ? 4.701 7.134 -42.656 1.00 64.19 96 GLU A C 1
ATOM 771 O O . GLU A 1 96 ? 4.510 8.072 -43.422 1.00 64.19 96 GLU A O 1
ATOM 776 N N . ASP A 1 97 ? 5.920 6.588 -42.524 1.00 64.06 97 ASP A N 1
ATOM 777 C CA . ASP A 1 97 ? 7.104 7.054 -43.276 1.00 64.06 97 ASP A CA 1
ATOM 778 C C . ASP A 1 97 ? 7.069 6.620 -44.758 1.00 64.06 97 ASP A C 1
ATOM 780 O O . ASP A 1 97 ? 7.401 7.411 -45.638 1.00 64.06 97 ASP A O 1
ATOM 784 N N . GLU A 1 98 ? 6.600 5.399 -45.054 1.00 62.41 98 GLU A N 1
ATOM 785 C CA . GLU A 1 98 ? 6.444 4.878 -46.427 1.00 62.41 98 GLU A CA 1
ATOM 786 C C . GLU A 1 98 ? 5.381 5.633 -47.246 1.00 62.41 98 GLU A C 1
ATOM 788 O O . GLU A 1 98 ? 5.481 5.691 -48.471 1.00 62.41 98 GLU A O 1
ATOM 793 N N . LEU A 1 99 ? 4.391 6.246 -46.588 1.00 56.97 99 LEU A N 1
ATOM 794 C CA . LEU A 1 99 ? 3.357 7.062 -47.236 1.00 56.97 99 LEU A CA 1
ATOM 795 C C . LEU A 1 99 ? 3.829 8.485 -47.584 1.00 56.97 99 LEU A C 1
ATOM 797 O O . LEU A 1 99 ? 3.100 9.219 -48.246 1.00 56.97 99 LEU A O 1
ATOM 801 N N . GLY A 1 100 ? 5.041 8.888 -47.178 1.00 54.44 100 GLY A N 1
ATOM 802 C CA . GLY A 1 100 ? 5.610 10.198 -47.513 1.00 54.44 1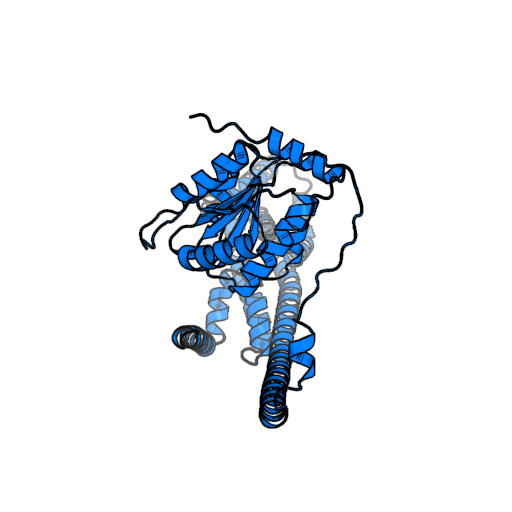00 GLY A CA 1
ATOM 803 C C . GLY A 1 100 ? 4.898 11.403 -46.877 1.00 54.44 100 GLY A C 1
ATOM 804 O O . GLY A 1 100 ? 5.203 12.536 -47.236 1.00 54.44 100 GLY A O 1
ATOM 805 N N . GLU A 1 101 ? 3.982 11.187 -45.926 1.00 55.09 101 GLU A N 1
ATOM 806 C CA . GLU A 1 101 ? 3.112 12.225 -45.337 1.00 55.09 101 GLU A CA 1
ATOM 807 C C . GLU A 1 101 ? 3.734 12.994 -44.146 1.00 55.09 101 GLU A C 1
ATOM 809 O O . GLU A 1 101 ? 3.105 13.887 -43.580 1.00 55.09 101 GLU A O 1
ATOM 814 N N . ASN A 1 102 ? 4.969 12.695 -43.729 1.00 61.56 102 ASN A N 1
ATOM 815 C CA . ASN A 1 102 ? 5.433 13.088 -42.391 1.00 61.56 102 ASN A CA 1
ATOM 816 C C . ASN A 1 102 ? 6.292 14.363 -42.332 1.00 61.56 102 ASN A C 1
ATOM 818 O O . ASN A 1 102 ? 7.525 14.298 -42.276 1.00 61.56 102 ASN A O 1
ATOM 822 N N . GLU A 1 103 ? 5.645 15.521 -42.161 1.00 69.44 103 GLU A N 1
ATOM 823 C CA . GLU A 1 103 ? 6.313 16.775 -41.754 1.00 69.44 103 GLU A CA 1
ATOM 824 C C . GLU A 1 103 ? 7.048 16.656 -40.400 1.00 69.44 103 GLU A C 1
ATOM 826 O O . GLU A 1 103 ? 8.031 17.361 -40.158 1.00 69.44 103 GLU A O 1
ATOM 831 N N . TRP A 1 104 ? 6.639 15.742 -39.505 1.00 79.75 104 TRP A N 1
ATOM 832 C CA . TRP A 1 104 ? 7.277 15.619 -38.187 1.00 79.75 104 TRP A CA 1
ATOM 833 C C . TRP A 1 104 ? 8.614 14.875 -38.211 1.00 79.75 104 TRP A C 1
ATOM 835 O O . TRP A 1 104 ? 9.409 15.056 -37.288 1.00 79.75 104 TRP A O 1
ATOM 845 N N . THR A 1 105 ? 8.879 13.981 -39.175 1.00 82.44 105 THR A N 1
ATOM 846 C CA . THR A 1 105 ? 10.056 13.085 -39.127 1.00 82.44 105 THR A CA 1
ATOM 847 C C . THR A 1 105 ? 11.376 13.872 -39.096 1.00 82.44 105 THR A C 1
ATOM 849 O O . THR A 1 105 ? 12.230 13.570 -38.250 1.00 82.44 105 THR A O 1
ATOM 852 N N . PRO A 1 106 ? 11.566 14.906 -39.942 1.00 85.31 106 PRO A N 1
ATOM 853 C CA . PRO A 1 106 ? 12.722 15.796 -39.856 1.00 85.31 106 PRO A CA 1
ATOM 854 C C . PRO A 1 106 ? 12.801 16.529 -38.509 1.00 85.31 106 PRO A C 1
ATOM 856 O O . PRO A 1 106 ? 13.861 16.526 -37.881 1.00 85.31 106 PRO A O 1
ATOM 859 N N . LEU A 1 107 ? 11.674 17.066 -38.021 1.00 85.62 107 LEU A N 1
ATOM 860 C CA . LEU A 1 107 ? 11.586 17.784 -36.741 1.00 85.62 107 LEU A CA 1
ATOM 861 C C . LEU A 1 107 ? 11.960 16.889 -35.550 1.00 85.62 107 LEU A C 1
ATOM 863 O O . LEU A 1 107 ? 12.706 17.292 -34.657 1.00 85.62 107 LEU A O 1
ATOM 867 N N . PHE A 1 108 ? 11.502 15.637 -35.550 1.00 88.81 108 PHE A N 1
ATOM 868 C CA . PHE A 1 108 ? 11.837 14.652 -34.527 1.00 88.81 108 PHE A CA 1
ATOM 869 C C . PHE A 1 108 ? 13.335 14.328 -34.527 1.00 88.81 108 PHE A C 1
ATOM 871 O O . PHE A 1 108 ? 13.967 14.316 -33.469 1.00 88.81 108 PHE A O 1
ATOM 878 N N . LYS A 1 109 ? 13.937 14.115 -35.706 1.00 88.81 109 LYS A N 1
ATOM 879 C CA . LYS A 1 109 ? 15.386 13.878 -35.840 1.00 88.81 109 LYS A CA 1
ATOM 880 C C . LYS A 1 109 ? 16.204 15.071 -35.353 1.00 88.81 109 LYS A C 1
ATOM 882 O O . LYS A 1 109 ? 17.250 14.883 -34.727 1.00 88.81 109 LYS A O 1
ATOM 887 N N . GLU A 1 110 ? 15.740 16.285 -35.628 1.00 90.38 110 GLU A N 1
ATOM 888 C CA . GLU A 1 110 ? 16.379 17.520 -35.183 1.00 90.38 110 GLU A CA 1
ATOM 889 C C . GLU A 1 110 ? 16.304 17.684 -33.658 1.00 90.38 110 GLU A C 1
ATOM 891 O O . GLU A 1 110 ? 17.305 18.006 -33.010 1.00 90.38 110 GLU A O 1
ATOM 896 N N . HIS A 1 111 ? 15.147 17.385 -33.064 1.00 93.00 111 HIS A N 1
ATOM 897 C CA . HIS A 1 111 ? 14.879 17.543 -31.633 1.00 93.00 111 HIS A CA 1
ATOM 898 C C . HIS A 1 111 ? 15.069 16.271 -30.794 1.00 93.00 111 HIS A C 1
ATOM 900 O O . HIS A 1 111 ? 14.698 16.247 -29.616 1.00 93.00 111 HIS A O 1
ATOM 906 N N . ILE A 1 112 ? 15.708 15.231 -31.336 1.00 94.00 112 ILE A N 1
ATOM 907 C CA . ILE A 1 112 ? 15.897 13.956 -30.631 1.00 94.00 112 ILE A CA 1
ATOM 908 C C . ILE A 1 112 ? 16.659 14.112 -29.307 1.00 94.00 112 ILE A C 1
ATOM 910 O O . ILE A 1 112 ? 16.335 13.443 -28.330 1.00 94.00 112 ILE A O 1
ATOM 914 N N . VAL A 1 113 ? 17.617 15.048 -29.241 1.00 95.75 113 VAL A N 1
ATOM 915 C CA . VAL A 1 113 ? 18.368 15.359 -28.010 1.00 95.75 113 VAL A CA 1
ATOM 916 C C . VAL A 1 113 ? 17.416 15.828 -26.911 1.00 95.75 113 VAL A C 1
ATOM 918 O O . VAL A 1 113 ? 17.429 15.277 -25.816 1.00 95.75 113 VAL A O 1
ATOM 921 N N . LYS A 1 114 ? 16.571 16.826 -27.211 1.00 94.38 114 LYS A N 1
ATOM 922 C CA . LYS A 1 114 ? 15.620 17.411 -26.253 1.00 94.38 114 LYS A CA 1
ATOM 923 C C . LYS A 1 114 ? 14.574 16.382 -25.829 1.00 94.38 114 LYS A C 1
ATOM 925 O O . LYS A 1 114 ? 14.265 16.268 -24.649 1.00 94.38 114 LYS A O 1
ATOM 930 N N . THR A 1 115 ? 14.079 15.599 -26.784 1.00 92.81 115 THR A N 1
ATOM 931 C CA . THR A 1 115 ? 13.062 14.570 -26.536 1.00 92.81 115 THR A CA 1
ATOM 932 C C . THR A 1 115 ? 13.593 13.472 -25.611 1.00 92.81 115 THR A C 1
ATOM 934 O O . THR A 1 115 ? 12.949 13.119 -24.622 1.00 92.81 115 THR A O 1
ATOM 937 N N . LEU A 1 116 ? 14.798 12.958 -25.877 1.00 94.69 116 LEU A N 1
ATOM 938 C CA . LEU A 1 116 ? 15.422 11.945 -25.021 1.00 94.69 116 LEU A CA 1
ATOM 939 C C . LEU A 1 116 ? 15.844 12.504 -23.664 1.00 94.69 116 LEU A C 1
ATOM 941 O O . LEU A 1 116 ? 15.677 11.820 -22.661 1.00 94.69 116 LEU A O 1
ATOM 945 N N . LEU A 1 117 ? 16.315 13.751 -23.613 1.00 93.81 117 LEU A N 1
ATOM 946 C CA . LEU A 1 117 ? 16.620 14.427 -22.355 1.00 93.81 117 LEU A CA 1
ATOM 947 C C . LEU A 1 117 ? 15.389 14.460 -21.438 1.00 93.81 117 LEU A C 1
ATOM 949 O O . LEU A 1 117 ? 15.452 13.980 -20.311 1.00 93.81 117 LEU A O 1
ATOM 953 N N . VAL A 1 118 ? 14.257 14.969 -21.934 1.00 91.81 118 VAL A N 1
ATOM 954 C CA . VAL A 1 118 ? 13.016 15.095 -21.149 1.00 91.81 118 VAL A CA 1
ATOM 955 C C . VAL A 1 118 ? 12.494 13.731 -20.709 1.00 91.81 118 VAL A C 1
ATOM 957 O O . VAL A 1 118 ? 12.161 13.540 -19.542 1.00 91.81 118 VAL A O 1
ATOM 960 N N . THR A 1 119 ? 12.459 12.759 -21.619 1.00 92.44 119 THR A N 1
ATOM 961 C CA . THR A 1 119 ? 11.936 11.424 -21.293 1.00 92.44 119 THR A CA 1
ATOM 962 C C . THR A 1 119 ? 12.824 10.662 -20.314 1.00 92.44 119 THR A C 1
ATOM 964 O O . THR A 1 119 ? 12.306 9.885 -19.522 1.00 92.44 119 THR A O 1
ATOM 967 N N . LYS A 1 120 ? 14.142 10.891 -20.304 1.00 91.12 120 LYS A N 1
ATOM 968 C CA . LYS A 1 120 ? 15.047 10.278 -19.319 1.00 91.12 120 LYS A CA 1
ATOM 969 C C . LYS A 1 120 ? 15.059 11.002 -17.969 1.00 91.12 120 LYS A C 1
ATOM 971 O O . LYS A 1 120 ? 15.358 10.362 -16.970 1.00 91.12 120 LYS A O 1
ATOM 976 N N . LEU A 1 121 ? 14.705 12.289 -17.925 1.00 86.38 121 LEU A N 1
ATOM 977 C CA . LEU A 1 121 ? 14.522 13.038 -16.673 1.00 86.38 121 LEU A CA 1
ATOM 978 C C . LEU A 1 121 ? 13.278 12.600 -15.897 1.00 86.38 121 LEU A C 1
ATOM 980 O O . LEU A 1 121 ? 13.271 12.671 -14.675 1.00 86.38 121 LEU A O 1
ATOM 984 N N . ILE A 1 122 ? 12.227 12.178 -16.601 1.00 81.88 122 ILE A N 1
ATOM 985 C CA . ILE A 1 122 ? 10.991 11.664 -16.005 1.00 81.88 122 ILE A CA 1
ATOM 986 C C . ILE A 1 122 ? 10.668 10.339 -16.703 1.00 81.88 122 ILE A C 1
ATOM 988 O O . ILE A 1 122 ? 9.826 10.304 -17.607 1.00 81.88 122 ILE A O 1
ATOM 992 N N . PRO A 1 123 ? 11.377 9.250 -16.354 1.00 77.44 123 PRO A N 1
ATOM 993 C CA . PRO A 1 123 ? 11.266 7.990 -17.069 1.00 77.44 123 PRO A CA 1
ATOM 994 C C . PRO A 1 123 ? 9.943 7.299 -16.735 1.00 77.44 123 PRO A C 1
ATOM 996 O O . PRO A 1 123 ? 9.856 6.452 -15.849 1.00 77.44 123 PRO A O 1
ATOM 999 N N . ILE A 1 124 ? 8.899 7.655 -17.482 1.00 84.12 124 ILE A N 1
ATOM 1000 C CA . ILE A 1 124 ? 7.649 6.898 -17.514 1.00 84.12 124 ILE A CA 1
ATOM 1001 C C . ILE A 1 124 ? 7.952 5.548 -18.182 1.00 84.12 124 ILE A C 1
ATOM 1003 O O . ILE A 1 124 ? 8.468 5.549 -19.305 1.00 84.12 124 ILE A O 1
ATOM 1007 N N . PRO A 1 125 ? 7.634 4.406 -17.543 1.00 82.88 125 PRO A N 1
ATOM 1008 C CA . PRO A 1 125 ? 7.957 3.088 -18.082 1.00 82.88 125 PRO A CA 1
ATOM 1009 C C . PRO A 1 125 ? 7.522 2.916 -19.546 1.00 82.88 125 PRO A C 1
ATOM 1011 O O . PRO A 1 125 ? 6.354 3.099 -19.891 1.00 82.88 125 PRO A O 1
ATOM 1014 N N . GLY A 1 126 ? 8.474 2.571 -20.417 1.00 82.56 126 GLY A N 1
ATOM 1015 C CA . GLY A 1 126 ? 8.242 2.288 -21.834 1.00 82.56 126 GLY A CA 1
ATOM 1016 C C . GLY A 1 126 ? 8.302 3.494 -22.779 1.00 82.56 126 GLY A C 1
ATOM 1017 O O . GLY A 1 126 ? 8.464 3.290 -23.985 1.00 82.56 126 GLY A O 1
ATOM 1018 N N . ILE A 1 127 ? 8.202 4.736 -22.284 1.00 88.00 127 ILE A N 1
ATOM 1019 C CA . ILE A 1 127 ? 8.283 5.936 -23.139 1.00 88.00 127 ILE A CA 1
ATOM 1020 C C . ILE A 1 127 ? 9.715 6.181 -23.645 1.00 88.00 127 ILE A C 1
ATOM 1022 O O . ILE A 1 127 ? 9.884 6.312 -24.860 1.00 88.00 127 ILE A O 1
ATOM 1026 N N . PRO A 1 128 ? 10.763 6.214 -22.795 1.00 91.12 128 PRO A N 1
ATOM 1027 C CA . PRO A 1 128 ? 12.132 6.430 -23.264 1.00 91.12 128 PRO A CA 1
ATOM 1028 C C . PRO A 1 128 ? 12.586 5.370 -24.271 1.00 91.12 128 PRO A C 1
ATOM 1030 O O . PRO A 1 128 ? 13.254 5.691 -25.252 1.00 91.12 128 PRO A O 1
ATOM 1033 N N . GLU A 1 129 ? 12.197 4.111 -24.053 1.00 90.06 129 GLU A N 1
ATOM 1034 C CA . GLU A 1 129 ? 12.485 2.998 -24.956 1.00 90.06 129 GLU A CA 1
ATOM 1035 C C . GLU A 1 129 ? 11.779 3.188 -26.302 1.00 90.06 129 GLU A C 1
ATOM 1037 O O . GLU A 1 129 ? 12.393 2.988 -27.347 1.00 90.06 129 GLU A O 1
ATOM 1042 N N . ALA A 1 130 ? 10.515 3.626 -26.302 1.00 88.62 130 ALA A N 1
ATOM 1043 C CA . ALA A 1 130 ? 9.784 3.919 -27.532 1.00 88.62 130 ALA A CA 1
ATOM 1044 C C . ALA A 1 130 ? 10.427 5.067 -28.328 1.00 88.62 130 ALA A C 1
ATOM 1046 O O . ALA A 1 130 ? 10.576 4.949 -29.543 1.00 88.62 130 ALA A O 1
ATOM 1047 N N . VAL A 1 131 ? 10.865 6.142 -27.658 1.00 91.69 131 VAL A N 1
ATOM 1048 C CA . VAL A 1 131 ? 11.570 7.264 -28.307 1.00 91.69 131 VAL A CA 1
ATOM 1049 C C . VAL A 1 131 ? 12.921 6.820 -28.869 1.00 91.69 131 VAL A C 1
ATOM 1051 O O . VAL A 1 131 ? 13.274 7.208 -29.982 1.00 91.69 131 VAL A O 1
ATOM 1054 N N . LEU A 1 132 ? 13.665 5.976 -28.148 1.00 92.56 132 LEU A N 1
ATOM 1055 C CA . LEU A 1 132 ? 14.921 5.397 -28.636 1.00 92.56 132 LEU A CA 1
ATOM 1056 C C . LEU A 1 132 ? 14.709 4.510 -29.862 1.00 92.56 132 LEU A C 1
ATOM 1058 O O . LEU A 1 132 ? 15.451 4.631 -30.837 1.00 92.56 132 LEU A O 1
ATOM 1062 N N . ILE A 1 133 ? 13.687 3.652 -29.831 1.00 89.81 133 ILE A N 1
ATOM 1063 C CA . ILE A 1 133 ? 13.329 2.780 -30.953 1.00 89.81 133 ILE A CA 1
ATOM 1064 C C . ILE A 1 133 ? 12.909 3.617 -32.160 1.00 89.81 133 ILE A C 1
ATOM 1066 O O . ILE A 1 133 ? 13.394 3.368 -33.260 1.00 89.81 133 ILE A O 1
ATOM 1070 N N . ALA A 1 134 ? 12.070 4.637 -31.967 1.00 88.31 134 ALA A N 1
ATOM 1071 C CA . ALA A 1 134 ? 11.683 5.555 -33.035 1.00 88.31 134 ALA A CA 1
ATOM 1072 C C . ALA A 1 134 ? 12.903 6.287 -33.614 1.00 88.31 134 ALA A C 1
ATOM 1074 O O . ALA A 1 134 ? 13.070 6.350 -34.828 1.00 88.31 134 ALA A O 1
ATOM 1075 N N . GLY A 1 135 ? 13.806 6.769 -32.754 1.00 90.69 135 GLY A N 1
ATOM 1076 C CA . GLY A 1 135 ? 15.071 7.385 -33.153 1.00 90.69 135 GLY A CA 1
ATOM 1077 C C . GLY A 1 135 ? 15.939 6.474 -34.015 1.00 90.69 135 GLY A C 1
ATOM 1078 O O . GLY A 1 135 ? 16.428 6.906 -35.058 1.00 90.69 135 GLY A O 1
ATOM 1079 N N . GLY A 1 136 ? 16.107 5.216 -33.606 1.00 90.75 136 GLY A N 1
ATOM 1080 C CA . GLY A 1 136 ? 16.860 4.226 -34.372 1.00 90.75 136 GLY A CA 1
ATOM 1081 C C . GLY A 1 136 ? 16.189 3.899 -35.706 1.00 90.75 136 GLY A C 1
ATOM 1082 O O . GLY A 1 136 ? 16.831 4.020 -36.747 1.00 90.75 136 GLY A O 1
ATOM 1083 N N . ALA A 1 137 ? 14.897 3.558 -35.683 1.00 86.44 137 ALA A N 1
ATOM 1084 C CA . ALA A 1 137 ? 14.120 3.159 -36.859 1.00 86.44 137 ALA A CA 1
ATOM 1085 C C . ALA A 1 137 ? 14.029 4.263 -37.922 1.00 86.44 137 ALA A C 1
ATOM 1087 O O . ALA A 1 137 ? 14.121 3.977 -39.110 1.00 86.44 137 ALA A O 1
ATOM 1088 N N . LEU A 1 138 ? 13.911 5.525 -37.500 1.00 86.06 138 LEU A N 1
ATOM 1089 C CA . LEU A 1 138 ? 13.889 6.677 -38.403 1.00 86.06 138 LEU A CA 1
ATOM 1090 C C . LEU A 1 138 ? 15.295 7.085 -38.875 1.00 86.06 138 LEU A C 1
ATOM 1092 O O . LEU A 1 138 ? 15.427 7.971 -39.715 1.00 86.06 138 LEU A O 1
ATOM 1096 N N . GLY A 1 139 ? 16.367 6.487 -38.350 1.00 86.88 139 GLY A N 1
ATOM 1097 C CA . GLY A 1 139 ? 17.739 6.809 -38.749 1.00 86.88 139 GLY A CA 1
ATOM 1098 C C . GLY A 1 139 ? 18.265 8.125 -38.167 1.00 86.88 139 GLY A C 1
ATOM 1099 O O . GLY A 1 139 ? 19.069 8.809 -38.801 1.00 86.88 139 GLY A O 1
ATOM 1100 N N . ALA A 1 140 ? 17.830 8.505 -36.964 1.00 91.06 140 ALA A N 1
ATOM 1101 C CA . ALA A 1 140 ? 18.398 9.646 -36.255 1.00 91.06 140 ALA A CA 1
ATOM 1102 C C . ALA A 1 140 ? 19.891 9.430 -35.918 1.00 91.06 140 ALA A C 1
ATOM 1104 O O . ALA A 1 140 ? 20.424 8.316 -35.932 1.00 91.06 140 ALA A O 1
ATOM 1105 N N . SER A 1 141 ? 20.604 10.513 -35.599 1.00 95.12 141 SER A N 1
ATOM 1106 C CA . SER A 1 141 ? 22.024 10.429 -35.238 1.00 95.12 141 SER A CA 1
ATOM 1107 C C . SER A 1 141 ? 22.209 9.770 -33.869 1.00 95.12 141 SER A C 1
ATOM 1109 O O . SER A 1 141 ? 21.749 10.302 -32.859 1.00 95.12 141 SER A O 1
ATOM 1111 N N . TYR A 1 142 ? 22.956 8.660 -33.830 1.00 95.38 142 TYR A N 1
ATOM 1112 C CA . TYR A 1 142 ? 23.320 7.955 -32.593 1.00 95.38 142 TYR A CA 1
ATOM 1113 C C . TYR A 1 142 ? 23.990 8.885 -31.575 1.00 95.38 142 TYR A C 1
ATOM 1115 O O . TYR A 1 142 ? 23.599 8.907 -30.412 1.00 95.38 142 TYR A O 1
ATOM 1123 N N . LYS A 1 143 ? 24.956 9.707 -32.022 1.00 96.56 143 LYS A N 1
ATOM 1124 C CA . LYS A 1 143 ? 25.662 10.650 -31.141 1.00 96.56 143 LYS A CA 1
ATOM 1125 C C . LYS A 1 143 ? 24.674 11.606 -30.474 1.00 96.56 143 LYS A C 1
ATOM 1127 O O . LYS A 1 143 ? 24.685 11.720 -29.257 1.00 96.56 143 LYS A O 1
ATOM 1132 N N . LYS A 1 144 ? 23.773 12.220 -31.253 1.00 95.88 144 LYS A N 1
ATOM 1133 C CA . LYS A 1 144 ? 22.741 13.127 -30.722 1.00 95.88 144 LYS A CA 1
ATOM 1134 C C . LYS A 1 144 ? 21.798 12.404 -29.755 1.00 95.88 144 LYS A C 1
ATOM 1136 O O . LYS A 1 144 ? 21.508 12.926 -28.683 1.00 95.88 144 LYS A O 1
ATOM 1141 N N . ALA A 1 145 ? 21.349 11.200 -30.109 1.00 95.62 145 ALA A N 1
ATOM 1142 C CA . ALA A 1 145 ? 20.460 10.420 -29.258 1.00 95.62 145 ALA A CA 1
ATOM 1143 C C . ALA A 1 145 ? 21.104 10.110 -27.896 1.00 95.62 145 ALA A C 1
ATOM 1145 O O . ALA A 1 145 ? 20.525 10.413 -26.853 1.00 95.62 145 ALA A O 1
ATOM 1146 N N . MET A 1 146 ? 22.336 9.593 -27.899 1.00 97.00 146 MET A N 1
ATOM 1147 C CA . MET A 1 146 ? 23.055 9.258 -26.668 1.00 97.00 146 MET A CA 1
ATOM 1148 C C . MET A 1 146 ? 23.460 10.487 -25.853 1.00 97.00 146 MET A C 1
ATOM 1150 O O . MET A 1 146 ? 23.523 10.390 -24.634 1.00 97.00 146 MET A O 1
ATOM 1154 N N . THR A 1 147 ? 23.663 11.656 -26.471 1.00 96.44 147 THR A N 1
ATOM 1155 C CA . THR A 1 147 ? 23.838 12.914 -25.726 1.00 96.44 147 THR A CA 1
ATOM 1156 C C . THR A 1 147 ? 22.607 13.234 -24.878 1.00 96.44 147 THR A C 1
ATOM 1158 O O . THR A 1 147 ? 22.745 13.527 -23.693 1.00 96.44 147 THR A O 1
ATOM 1161 N N . GLY A 1 148 ? 21.403 13.143 -25.457 1.00 93.56 148 GLY A N 1
ATOM 1162 C CA . GLY A 1 148 ? 20.157 13.362 -24.715 1.00 93.56 148 GLY A CA 1
ATOM 1163 C C . GLY A 1 148 ? 19.981 12.354 -23.578 1.00 93.56 148 GLY A C 1
ATOM 1164 O O . GLY A 1 148 ? 19.680 12.742 -22.450 1.00 93.56 148 GLY A O 1
ATOM 1165 N N . VAL A 1 149 ? 20.256 11.073 -23.858 1.00 95.88 149 VAL A N 1
ATOM 1166 C CA . VAL A 1 149 ? 20.214 10.008 -22.846 1.00 95.88 149 VAL A CA 1
ATOM 1167 C C . VAL A 1 149 ? 21.198 10.265 -21.712 1.00 95.88 149 VAL A C 1
ATOM 1169 O O . VAL A 1 149 ? 20.804 10.204 -20.553 1.00 95.88 149 VAL A O 1
ATOM 1172 N N . PHE A 1 150 ? 22.458 10.564 -22.031 1.00 96.62 150 PHE A N 1
ATOM 1173 C CA . PHE A 1 150 ? 23.518 10.764 -21.048 1.00 96.62 150 PHE A CA 1
ATOM 1174 C C . PHE A 1 150 ? 23.153 11.849 -20.040 1.00 96.62 150 PHE A C 1
ATOM 1176 O O . PHE A 1 150 ? 23.163 11.589 -18.841 1.00 96.62 150 PHE A O 1
ATOM 1183 N N . PHE A 1 151 ? 22.786 13.043 -20.511 1.00 95.62 151 PHE A N 1
ATOM 1184 C CA . PHE A 1 151 ? 22.469 14.154 -19.616 1.00 95.62 151 PHE A CA 1
ATOM 1185 C C . PHE A 1 151 ? 21.189 13.910 -18.814 1.00 95.62 151 PHE A C 1
ATOM 1187 O O . PHE A 1 151 ? 21.159 14.208 -17.621 1.00 95.62 151 PHE A O 1
ATOM 1194 N N . GLY A 1 152 ? 20.156 13.325 -19.431 1.00 92.00 152 GLY A N 1
ATOM 1195 C CA . GLY A 1 152 ? 18.918 13.003 -18.719 1.00 92.00 152 GLY A CA 1
ATOM 1196 C C . GLY A 1 152 ? 19.150 11.962 -17.626 1.00 92.00 152 GLY A C 1
ATOM 1197 O O . GLY A 1 152 ? 18.738 12.156 -16.484 1.00 92.00 152 GLY A O 1
ATOM 1198 N N . GLN A 1 153 ? 19.897 10.904 -17.949 1.00 93.00 153 GLN A N 1
ATOM 1199 C CA . GLN A 1 153 ? 20.234 9.844 -17.005 1.00 93.00 153 GLN A CA 1
ATOM 1200 C C . GLN A 1 153 ? 21.173 10.336 -15.903 1.00 93.00 153 GLN A C 1
ATOM 1202 O O . GLN A 1 153 ? 21.002 9.950 -14.752 1.00 93.00 153 GLN A O 1
ATOM 1207 N N . LEU A 1 154 ? 22.143 11.194 -16.227 1.00 94.81 154 LEU A N 1
ATOM 1208 C CA . LEU A 1 154 ? 23.063 11.770 -15.250 1.00 94.81 154 LEU A CA 1
ATOM 1209 C C . LEU A 1 154 ? 22.295 12.529 -14.165 1.00 94.81 154 LEU A C 1
ATOM 1211 O O . LEU A 1 154 ? 22.537 12.307 -12.981 1.00 94.81 154 LEU A O 1
ATOM 1215 N N . VAL A 1 155 ? 21.342 13.377 -14.558 1.00 93.50 155 VAL A N 1
ATOM 1216 C CA . VAL A 1 155 ? 20.512 14.140 -13.615 1.00 93.50 155 VAL A CA 1
ATOM 1217 C C . VAL A 1 155 ? 19.586 13.214 -12.826 1.00 93.50 155 VAL A C 1
ATOM 1219 O O . VAL A 1 155 ? 19.576 13.277 -11.596 1.00 93.50 155 VAL A O 1
ATOM 1222 N N . TRP A 1 156 ? 18.850 12.327 -13.505 1.00 92.38 156 TRP A N 1
ATOM 1223 C CA . TRP A 1 156 ? 17.896 11.425 -12.853 1.00 92.38 156 TRP A CA 1
ATOM 1224 C C . TRP A 1 156 ? 18.572 10.488 -11.848 1.00 92.38 156 TRP A C 1
ATOM 1226 O O . TRP A 1 156 ? 18.171 10.423 -10.689 1.00 92.38 156 TRP A O 1
ATOM 1236 N N . VAL A 1 157 ? 19.645 9.801 -12.251 1.00 92.75 157 VAL A N 1
ATOM 1237 C CA . VAL A 1 157 ? 20.363 8.867 -11.371 1.00 92.75 157 VAL A CA 1
ATOM 1238 C C . VAL A 1 157 ? 20.994 9.602 -10.198 1.00 92.75 157 VAL A C 1
ATOM 1240 O O . VAL A 1 157 ? 20.919 9.106 -9.078 1.00 92.75 157 VAL A O 1
ATOM 1243 N N . SER A 1 158 ? 21.562 10.793 -10.413 1.00 94.19 158 SER A N 1
ATOM 1244 C CA . SER A 1 158 ? 22.109 11.598 -9.314 1.00 94.19 158 SER A CA 1
ATOM 1245 C C . SER A 1 158 ? 21.032 11.950 -8.287 1.00 94.19 158 SER A C 1
ATOM 1247 O O . SER A 1 158 ? 21.264 11.802 -7.089 1.00 94.19 158 SER A O 1
ATOM 1249 N N . ALA A 1 159 ? 19.844 12.361 -8.744 1.00 92.75 159 ALA A N 1
ATOM 1250 C CA . ALA A 1 159 ? 18.718 12.662 -7.865 1.00 92.75 159 ALA A CA 1
ATOM 1251 C C . ALA A 1 159 ? 18.275 11.424 -7.070 1.00 92.75 159 ALA A C 1
ATOM 1253 O O . ALA A 1 159 ? 18.112 11.496 -5.855 1.00 92.75 159 ALA A O 1
ATOM 1254 N N . ILE A 1 160 ? 18.148 10.270 -7.728 1.00 93.19 160 ILE A N 1
ATOM 1255 C CA . ILE A 1 160 ? 17.729 9.023 -7.079 1.00 93.19 160 ILE A CA 1
ATOM 1256 C C . ILE A 1 160 ? 18.773 8.511 -6.075 1.00 93.19 160 ILE A C 1
ATOM 1258 O O . ILE A 1 160 ? 18.401 8.104 -4.972 1.00 93.19 160 ILE A O 1
ATOM 1262 N N . ILE A 1 161 ? 20.068 8.585 -6.401 1.00 92.62 161 ILE A N 1
ATOM 1263 C CA . ILE A 1 161 ? 21.151 8.266 -5.457 1.00 92.62 161 ILE A CA 1
ATOM 1264 C C . ILE A 1 161 ? 21.090 9.209 -4.255 1.00 92.62 161 ILE A C 1
ATOM 1266 O O . ILE A 1 161 ? 21.198 8.742 -3.127 1.00 92.62 161 ILE A O 1
ATOM 1270 N N . ALA A 1 162 ? 20.891 10.514 -4.468 1.00 92.50 162 ALA A N 1
ATOM 1271 C CA . ALA A 1 162 ? 20.800 11.492 -3.385 1.00 92.50 162 ALA A CA 1
ATOM 1272 C C . ALA A 1 162 ? 19.608 11.216 -2.456 1.00 92.50 162 ALA A C 1
ATOM 1274 O O . ALA A 1 162 ? 19.759 11.264 -1.235 1.00 92.50 162 ALA A O 1
ATOM 1275 N N . VAL A 1 163 ? 18.448 10.858 -3.018 1.00 90.50 163 VAL A N 1
ATOM 1276 C CA . VAL A 1 163 ? 17.274 10.432 -2.243 1.00 90.50 163 VAL A CA 1
ATOM 1277 C C . VAL A 1 163 ? 17.602 9.174 -1.436 1.00 90.50 163 VAL A C 1
ATOM 1279 O O . VAL A 1 163 ? 17.413 9.167 -0.222 1.00 90.50 163 VAL A O 1
ATOM 1282 N N . GLY A 1 164 ? 18.162 8.136 -2.064 1.00 87.19 164 GLY A N 1
ATOM 1283 C CA . GLY A 1 164 ? 18.583 6.919 -1.364 1.00 87.19 164 GLY A CA 1
ATOM 1284 C C . GLY A 1 164 ? 19.593 7.199 -0.246 1.00 87.19 164 GLY A C 1
ATOM 1285 O O . GLY A 1 164 ? 19.447 6.707 0.870 1.00 87.19 164 GLY A O 1
ATOM 1286 N N . TYR A 1 165 ? 20.578 8.055 -0.509 1.00 89.94 165 TYR A N 1
ATOM 1287 C CA . TYR A 1 165 ? 21.589 8.468 0.461 1.00 89.94 165 TYR A CA 1
ATOM 1288 C C . TYR A 1 165 ? 20.973 9.195 1.661 1.00 89.94 165 TYR A C 1
ATOM 1290 O O . TYR A 1 165 ? 21.319 8.900 2.805 1.00 89.94 165 TYR A O 1
ATOM 1298 N N . TYR A 1 166 ? 20.021 10.101 1.417 1.00 88.69 166 TYR A N 1
ATOM 1299 C CA . TYR A 1 166 ? 19.260 10.769 2.472 1.00 88.69 166 TYR A CA 1
ATOM 1300 C C . TYR A 1 166 ? 18.481 9.764 3.328 1.00 88.69 166 TYR A C 1
ATOM 1302 O O . TYR A 1 166 ? 18.585 9.800 4.553 1.00 88.69 166 TYR A O 1
ATOM 1310 N N . PHE A 1 167 ? 17.760 8.827 2.704 1.00 82.19 167 PHE A N 1
ATOM 1311 C CA . PHE A 1 167 ? 17.018 7.788 3.425 1.00 82.19 167 PHE A CA 1
ATOM 1312 C C . PHE A 1 167 ? 17.936 6.876 4.240 1.00 82.19 167 PHE A C 1
ATOM 1314 O O . PHE A 1 167 ? 17.629 6.571 5.388 1.00 82.19 167 PHE A O 1
ATOM 1321 N N . GLY A 1 168 ? 19.085 6.475 3.700 1.00 82.12 168 GLY A N 1
ATOM 1322 C CA . GLY A 1 168 ? 20.051 5.681 4.453 1.00 82.12 168 GLY A CA 1
ATOM 1323 C C . GLY A 1 168 ? 20.662 6.449 5.636 1.00 82.12 168 GLY A C 1
ATOM 1324 O O . GLY A 1 168 ? 20.799 5.897 6.732 1.00 82.12 168 GLY A O 1
ATOM 1325 N N . GLY A 1 169 ? 20.909 7.755 5.479 1.00 79.31 169 GLY A N 1
ATOM 1326 C CA . GLY A 1 169 ? 21.274 8.646 6.583 1.00 79.31 169 GLY A CA 1
ATOM 1327 C C . GLY A 1 169 ? 20.171 8.756 7.644 1.00 79.31 169 GLY A C 1
ATOM 1328 O O . GLY A 1 169 ? 20.449 8.652 8.842 1.00 79.31 169 GLY A O 1
ATOM 1329 N N . ALA A 1 170 ? 18.912 8.878 7.214 1.00 76.00 170 ALA A N 1
ATOM 1330 C CA . ALA A 1 170 ? 17.753 8.872 8.099 1.00 76.00 170 ALA A CA 1
ATOM 1331 C C . ALA A 1 170 ? 17.651 7.547 8.871 1.00 76.00 170 ALA A C 1
ATOM 1333 O O . ALA A 1 170 ? 17.484 7.578 10.087 1.00 76.00 170 ALA A O 1
ATOM 1334 N N . ILE A 1 171 ? 17.873 6.398 8.221 1.00 74.25 171 ILE A N 1
ATOM 1335 C CA . ILE A 1 171 ? 17.921 5.080 8.873 1.00 74.25 171 ILE A CA 1
ATOM 1336 C C . ILE A 1 171 ? 19.007 5.050 9.959 1.00 74.25 171 ILE A C 1
ATOM 1338 O O . ILE A 1 171 ? 18.728 4.643 11.089 1.00 74.25 171 ILE A O 1
ATOM 1342 N N . LYS A 1 172 ? 20.214 5.558 9.675 1.00 67.44 172 LYS A N 1
ATOM 1343 C CA . LYS A 1 172 ? 21.315 5.641 10.652 1.00 67.44 172 LYS A CA 1
ATOM 1344 C C . LYS A 1 172 ? 20.951 6.497 11.873 1.00 67.44 172 LYS A C 1
ATOM 1346 O O . LYS A 1 172 ? 21.236 6.100 13.001 1.00 67.44 172 LYS A O 1
ATOM 1351 N N . SER A 1 173 ? 20.278 7.630 11.658 1.00 64.06 173 SER A N 1
ATOM 1352 C CA . SER A 1 173 ? 19.798 8.504 12.741 1.00 64.06 173 SER A CA 1
ATOM 1353 C C . SER A 1 173 ? 18.621 7.903 13.518 1.00 64.06 173 SER A C 1
ATOM 1355 O O . SER A 1 173 ? 18.557 8.021 14.740 1.00 64.06 173 SER A O 1
ATOM 1357 N N . SER A 1 174 ? 17.732 7.183 12.828 1.00 57.97 174 SER A N 1
ATOM 1358 C CA . SER A 1 174 ? 16.573 6.529 13.425 1.00 57.97 174 SER A CA 1
ATOM 1359 C C . SER A 1 174 ? 16.990 5.369 14.318 1.00 57.97 174 SER A C 1
ATOM 1361 O O . SER A 1 174 ? 16.406 5.201 15.374 1.00 57.97 174 SER A O 1
ATOM 1363 N N . ARG A 1 175 ? 18.058 4.633 13.983 1.00 56.34 175 ARG A N 1
ATOM 1364 C CA . ARG A 1 175 ? 18.617 3.604 14.868 1.00 56.34 175 ARG A CA 1
ATOM 1365 C C . ARG A 1 175 ? 19.090 4.212 16.189 1.00 56.34 175 ARG A C 1
ATOM 1367 O O . ARG A 1 175 ? 18.726 3.709 17.237 1.00 56.34 175 ARG A O 1
ATOM 1374 N N . TYR A 1 176 ? 19.765 5.362 16.146 1.00 56.16 176 TYR A N 1
ATOM 1375 C CA . TYR A 1 176 ? 20.152 6.108 17.350 1.00 56.16 176 TYR A CA 1
ATOM 1376 C C . TYR A 1 176 ? 18.938 6.615 18.146 1.00 56.16 176 TYR A C 1
ATOM 1378 O O . TYR A 1 176 ? 18.930 6.559 19.375 1.00 56.16 176 TYR A O 1
ATOM 1386 N N . PHE A 1 177 ? 17.895 7.081 17.453 1.00 51.31 177 PHE A N 1
ATOM 1387 C CA . PHE A 1 177 ? 16.631 7.497 18.062 1.00 51.31 177 PHE A CA 1
ATOM 1388 C C . PHE A 1 177 ? 15.896 6.321 18.720 1.00 51.31 177 PHE A C 1
ATOM 1390 O O . PHE A 1 177 ? 15.490 6.436 19.871 1.00 51.31 177 PHE A O 1
ATOM 1397 N N . PHE A 1 178 ? 15.779 5.179 18.039 1.00 56.62 178 PHE A N 1
ATOM 1398 C CA . PHE A 1 178 ? 15.141 3.968 18.551 1.00 56.62 178 PHE A CA 1
ATOM 1399 C C . PHE A 1 178 ? 15.961 3.310 19.665 1.00 56.62 178 PHE A C 1
ATOM 1401 O O . PHE A 1 178 ? 15.363 2.852 20.630 1.00 56.62 178 PHE A O 1
ATOM 1408 N N . ASP A 1 179 ? 17.295 3.334 19.606 1.00 62.56 179 ASP A N 1
ATOM 1409 C CA . ASP A 1 179 ? 18.174 2.834 20.673 1.00 62.56 179 ASP A CA 1
ATOM 1410 C C . ASP A 1 179 ? 18.091 3.731 21.922 1.00 62.56 179 ASP A C 1
ATOM 1412 O O . ASP A 1 179 ? 17.982 3.238 23.045 1.00 62.56 179 ASP A O 1
ATOM 1416 N N . THR A 1 180 ? 18.053 5.058 21.743 1.00 56.75 180 THR A N 1
ATOM 1417 C CA . THR A 1 180 ? 17.856 6.020 22.844 1.00 56.75 180 THR A CA 1
ATOM 1418 C C . THR A 1 180 ? 16.455 5.895 23.442 1.00 56.75 180 THR A C 1
ATOM 1420 O O . THR A 1 180 ? 16.295 5.880 24.661 1.00 56.75 180 THR A O 1
ATOM 1423 N N . LEU A 1 181 ? 15.430 5.750 22.601 1.00 51.47 181 LEU A N 1
ATOM 1424 C CA . LEU A 1 181 ? 14.049 5.539 23.024 1.00 51.47 181 LEU A CA 1
ATOM 1425 C C . LEU A 1 181 ? 13.888 4.194 23.744 1.00 51.47 181 LEU A C 1
ATOM 1427 O O . LEU A 1 181 ? 13.235 4.139 24.780 1.00 51.47 181 LEU A O 1
ATOM 1431 N N . ALA A 1 182 ? 14.532 3.130 23.261 1.00 63.38 182 ALA A N 1
ATOM 1432 C CA . ALA A 1 182 ? 14.573 1.836 23.930 1.00 63.38 182 ALA A CA 1
ATOM 1433 C C . ALA A 1 182 ? 15.267 1.943 25.291 1.00 63.38 182 ALA A C 1
ATOM 1435 O O . ALA A 1 182 ? 14.748 1.423 26.273 1.00 63.38 182 ALA A O 1
ATOM 1436 N N . PHE A 1 183 ? 16.380 2.675 25.395 1.00 70.81 183 PHE A N 1
ATOM 1437 C CA . PHE A 1 183 ? 17.050 2.925 26.672 1.00 70.81 183 PHE A CA 1
ATOM 1438 C C . PHE A 1 183 ? 16.165 3.709 27.653 1.00 70.81 183 PHE A C 1
ATOM 1440 O O . PHE A 1 183 ? 16.092 3.355 28.831 1.00 70.81 183 PHE A O 1
ATOM 1447 N N . ILE A 1 184 ? 15.444 4.730 27.176 1.00 65.69 184 ILE A N 1
ATOM 1448 C CA . ILE A 1 184 ? 14.479 5.501 27.975 1.00 65.69 184 ILE A CA 1
ATOM 1449 C C . ILE A 1 184 ? 13.324 4.608 28.437 1.00 65.69 184 ILE A C 1
ATOM 1451 O O . ILE A 1 184 ? 12.980 4.627 29.617 1.00 65.69 184 ILE A O 1
ATOM 1455 N N . ILE A 1 185 ? 12.756 3.789 27.548 1.00 67.12 185 ILE A N 1
ATOM 1456 C CA . ILE A 1 185 ? 11.663 2.861 27.867 1.00 67.12 185 ILE A CA 1
ATOM 1457 C C . ILE A 1 185 ? 12.134 1.799 28.864 1.00 67.12 185 ILE A C 1
ATOM 1459 O O . ILE A 1 185 ? 11.457 1.563 29.859 1.00 67.12 185 ILE A O 1
ATOM 1463 N N . ILE A 1 186 ? 13.305 1.194 28.659 1.00 77.12 186 ILE A N 1
ATOM 1464 C CA . ILE A 1 186 ? 13.887 0.206 29.580 1.00 77.12 186 ILE A CA 1
ATOM 1465 C C . ILE A 1 186 ? 14.142 0.848 30.946 1.00 77.12 186 ILE A C 1
ATOM 1467 O O . ILE A 1 186 ? 13.764 0.279 31.967 1.00 77.12 186 ILE A O 1
ATOM 1471 N N . SER A 1 187 ? 14.704 2.058 30.979 1.00 75.19 187 SER A N 1
ATOM 1472 C CA . SER A 1 187 ? 14.919 2.808 32.220 1.00 75.19 187 SER A CA 1
ATOM 1473 C C . SER A 1 187 ? 13.597 3.128 32.922 1.00 75.19 187 SER A C 1
ATOM 1475 O O . SER A 1 187 ? 13.486 2.936 34.130 1.00 75.19 187 SER A O 1
ATOM 1477 N N . ALA A 1 188 ? 12.563 3.536 32.181 1.00 71.75 188 ALA A N 1
ATOM 1478 C CA . ALA A 1 188 ? 11.227 3.795 32.712 1.00 71.75 188 ALA A CA 1
ATOM 1479 C C . ALA A 1 188 ? 10.550 2.519 33.239 1.00 71.75 188 ALA A C 1
ATOM 1481 O O . ALA A 1 188 ? 9.919 2.558 34.291 1.00 71.75 188 ALA A O 1
ATOM 1482 N N . VAL A 1 189 ? 10.726 1.374 32.571 1.00 76.62 189 VAL A N 1
ATOM 1483 C CA . VAL A 1 189 ? 10.222 0.065 33.018 1.00 76.62 189 VAL A CA 1
ATOM 1484 C C . VAL A 1 189 ? 10.944 -0.399 34.282 1.00 76.62 189 VAL A C 1
ATOM 1486 O O . VAL A 1 189 ? 10.295 -0.871 35.214 1.00 76.62 189 VAL A O 1
ATOM 1489 N N . VAL A 1 190 ? 12.266 -0.226 34.360 1.00 84.88 190 VAL A N 1
ATOM 1490 C CA . VAL A 1 190 ? 13.056 -0.533 35.562 1.00 84.88 190 VAL A CA 1
ATOM 1491 C C . VAL A 1 190 ? 12.643 0.374 36.720 1.00 84.88 190 VAL A C 1
ATOM 1493 O O . VAL A 1 190 ? 12.389 -0.120 37.816 1.00 84.88 190 VAL A O 1
ATOM 1496 N N . LEU A 1 191 ? 12.495 1.680 36.484 1.00 80.25 191 LEU A N 1
ATOM 1497 C CA . LEU A 1 191 ? 12.021 2.638 37.486 1.00 80.25 191 LEU A CA 1
ATOM 1498 C C . LEU A 1 191 ? 10.590 2.332 37.934 1.00 80.25 191 LEU A C 1
ATOM 1500 O O . LEU A 1 191 ? 10.315 2.352 39.131 1.00 80.25 191 LEU A O 1
ATOM 1504 N N . PHE A 1 192 ? 9.694 1.974 37.014 1.00 74.94 192 PHE A N 1
ATOM 1505 C CA . PHE A 1 192 ? 8.332 1.549 37.329 1.00 74.94 192 PHE A CA 1
ATOM 1506 C C . PHE A 1 192 ? 8.315 0.244 38.130 1.00 74.94 192 PHE A C 1
ATOM 1508 O O . PHE A 1 192 ? 7.545 0.115 39.077 1.00 74.94 192 PHE A O 1
ATOM 1515 N N . TRP A 1 193 ? 9.184 -0.716 37.809 1.00 82.62 193 TRP A N 1
ATOM 1516 C CA . TRP A 1 193 ? 9.316 -1.963 38.560 1.00 82.62 193 TRP A CA 1
ATOM 1517 C C . TRP A 1 193 ? 9.875 -1.728 39.967 1.00 82.62 193 TRP A C 1
ATOM 1519 O O . TRP A 1 193 ? 9.346 -2.283 40.931 1.00 82.62 193 TRP A O 1
ATOM 1529 N N . LEU A 1 194 ? 10.888 -0.868 40.112 1.00 85.50 194 LEU A N 1
ATOM 1530 C CA . LEU A 1 194 ? 11.436 -0.458 41.407 1.00 85.50 194 LEU A CA 1
ATOM 1531 C C . LEU A 1 194 ? 10.403 0.316 42.232 1.00 85.50 194 LEU A C 1
ATOM 1533 O O . LEU A 1 194 ? 10.225 0.010 43.409 1.00 85.50 194 LEU A O 1
ATOM 1537 N N . TYR A 1 195 ? 9.675 1.247 41.613 1.00 76.75 195 TYR A N 1
ATOM 1538 C CA . TYR A 1 195 ? 8.567 1.974 42.228 1.00 76.75 195 TYR A CA 1
ATOM 1539 C C . TYR A 1 195 ? 7.462 1.017 42.670 1.00 76.75 195 TYR A C 1
ATOM 1541 O O . TYR A 1 195 ? 7.068 1.035 43.830 1.00 76.75 195 TYR A O 1
ATOM 1549 N N . ARG A 1 196 ? 7.021 0.104 41.798 1.00 74.81 196 ARG A N 1
ATOM 1550 C CA . ARG A 1 196 ? 6.028 -0.925 42.125 1.00 74.81 196 ARG A CA 1
ATOM 1551 C C . ARG A 1 196 ? 6.513 -1.803 43.271 1.00 74.81 196 ARG A C 1
ATOM 1553 O O . ARG A 1 196 ? 5.737 -2.073 44.175 1.00 74.81 196 ARG A O 1
ATOM 1560 N N . ARG A 1 197 ? 7.779 -2.229 43.273 1.00 76.44 197 ARG A N 1
ATOM 1561 C CA . ARG A 1 197 ? 8.373 -3.046 44.343 1.00 76.44 197 ARG A CA 1
ATOM 1562 C C . ARG A 1 197 ? 8.460 -2.279 45.663 1.00 76.44 197 ARG A C 1
ATOM 1564 O O . ARG A 1 197 ? 8.155 -2.850 46.706 1.00 76.44 197 ARG A O 1
ATOM 1571 N N . TYR A 1 198 ? 8.833 -1.002 45.624 1.00 77.62 198 TYR A N 1
ATOM 1572 C CA . TYR A 1 198 ? 8.851 -0.106 46.779 1.00 77.62 198 TYR A CA 1
ATOM 1573 C C . TYR A 1 198 ? 7.437 0.100 47.340 1.00 77.62 198 TYR A C 1
ATOM 1575 O O . TYR A 1 198 ? 7.195 -0.160 48.516 1.00 77.62 198 TYR A O 1
ATOM 1583 N N . VAL A 1 199 ? 6.478 0.451 46.481 1.00 69.38 199 VAL A N 1
ATOM 1584 C CA . VAL A 1 199 ? 5.054 0.592 46.809 1.00 69.38 199 VAL A CA 1
ATOM 1585 C C . VAL A 1 199 ? 4.494 -0.704 47.391 1.00 69.38 199 VAL A C 1
ATOM 1587 O O . VAL A 1 199 ? 3.841 -0.669 48.423 1.00 69.38 199 VAL A O 1
ATOM 1590 N N . HIS A 1 200 ? 4.796 -1.865 46.811 1.00 63.12 200 HIS A N 1
ATOM 1591 C CA . HIS A 1 200 ? 4.305 -3.151 47.316 1.00 63.12 200 HIS A CA 1
ATOM 1592 C C . HIS A 1 200 ? 4.934 -3.545 48.662 1.00 63.12 200 HIS A C 1
ATOM 1594 O O . HIS A 1 200 ? 4.307 -4.236 49.459 1.00 63.12 200 HIS A O 1
ATOM 1600 N N . LYS A 1 201 ? 6.168 -3.101 48.933 1.00 64.19 201 LYS A N 1
ATOM 1601 C CA . LYS A 1 201 ? 6.867 -3.358 50.199 1.00 64.19 201 LYS A CA 1
ATOM 1602 C C . LYS A 1 201 ? 6.433 -2.402 51.318 1.00 64.19 201 LYS A C 1
ATOM 1604 O O . LYS A 1 201 ? 6.470 -2.794 52.483 1.00 64.19 201 LYS A O 1
ATOM 1609 N N . HIS A 1 202 ? 6.026 -1.176 50.983 1.00 62.16 202 HIS A N 1
ATOM 1610 C CA . HIS A 1 202 ? 5.716 -0.125 51.960 1.00 62.16 202 HIS A CA 1
ATOM 1611 C C . HIS A 1 202 ? 4.222 0.214 52.085 1.00 62.16 202 HIS A C 1
ATOM 1613 O O . HIS A 1 202 ? 3.811 0.715 53.130 1.00 62.16 202 HIS A O 1
ATOM 1619 N N . ILE A 1 203 ? 3.384 -0.126 51.102 1.00 52.38 203 ILE A N 1
ATOM 1620 C CA . ILE A 1 203 ? 1.924 -0.034 51.213 1.00 52.38 203 ILE A CA 1
ATOM 1621 C C . ILE A 1 203 ? 1.389 -1.379 51.707 1.00 52.38 203 ILE A C 1
ATOM 1623 O O . ILE A 1 203 ? 0.957 -2.240 50.943 1.00 52.38 203 ILE A O 1
ATOM 1627 N N . LYS A 1 204 ? 1.385 -1.549 53.033 1.00 48.84 204 LYS A N 1
ATOM 1628 C CA . LYS A 1 204 ? 0.396 -2.422 53.671 1.00 48.84 204 LYS A CA 1
ATOM 1629 C C . LYS A 1 204 ? -0.979 -1.816 53.392 1.00 48.84 204 LYS A C 1
ATOM 1631 O O . LYS A 1 204 ? -1.183 -0.627 53.618 1.00 48.84 204 LYS A O 1
ATOM 1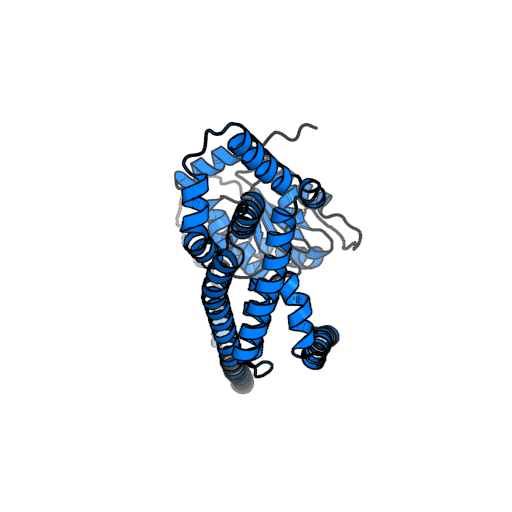636 N N . VAL A 1 205 ? -1.871 -2.647 52.856 1.00 51.81 205 VAL A N 1
ATOM 1637 C CA . VAL A 1 205 ? -3.250 -2.344 52.446 1.00 51.81 205 VAL A CA 1
ATOM 1638 C C . VAL A 1 205 ? -3.888 -1.303 53.372 1.00 51.81 205 VAL A C 1
ATOM 1640 O O . VAL A 1 205 ? -4.178 -1.597 54.532 1.00 51.81 205 VAL A O 1
ATOM 1643 N N . MET A 1 206 ? -4.082 -0.078 52.871 1.00 48.88 206 MET A N 1
ATOM 1644 C CA . MET A 1 206 ? -4.765 0.962 53.637 1.00 48.88 206 MET A CA 1
ATOM 1645 C C . MET A 1 206 ? -6.243 0.571 53.822 1.00 48.88 206 MET A C 1
ATOM 1647 O O . MET A 1 206 ? -6.894 0.216 52.833 1.00 48.88 206 MET A O 1
ATOM 1651 N N . PRO A 1 207 ? -6.804 0.670 55.043 1.00 46.34 207 PRO A N 1
ATOM 1652 C CA . PRO A 1 207 ? -8.178 0.254 55.351 1.00 46.34 207 PRO A CA 1
ATOM 1653 C C . PRO A 1 207 ? -9.265 0.868 54.455 1.00 46.34 207 PRO A C 1
ATOM 1655 O O . PRO A 1 207 ? -10.311 0.258 54.253 1.00 46.34 207 PRO A O 1
ATOM 1658 N N . TRP A 1 208 ? -9.013 2.038 53.860 1.00 43.16 208 TRP A N 1
ATOM 1659 C CA . TRP A 1 208 ? -9.997 2.753 53.043 1.00 43.16 208 TRP A CA 1
ATOM 1660 C C . TRP A 1 208 ? -10.339 2.062 51.705 1.00 43.16 208 TRP A C 1
ATOM 1662 O O . TRP A 1 208 ? -11.446 2.235 51.203 1.00 43.16 208 TRP A O 1
ATOM 1672 N N . TYR A 1 209 ? -9.454 1.211 51.161 1.00 43.53 209 TYR A N 1
ATOM 1673 C CA . TYR A 1 209 ? -9.683 0.511 49.884 1.00 43.53 209 TYR A CA 1
ATOM 1674 C C . TYR A 1 209 ? -10.753 -0.595 49.983 1.00 43.53 209 TYR A C 1
ATOM 1676 O O . TYR A 1 209 ? -11.416 -0.905 48.997 1.00 43.53 209 TYR A O 1
ATOM 1684 N N . LYS A 1 210 ? -10.995 -1.152 51.181 1.00 44.31 210 LYS A N 1
ATOM 1685 C CA . LYS A 1 210 ? -12.104 -2.099 51.417 1.00 44.31 210 LYS A CA 1
ATOM 1686 C C . LYS A 1 210 ? -13.470 -1.415 51.532 1.00 44.31 210 LYS A C 1
ATOM 1688 O O . LYS A 1 210 ? -14.478 -2.061 51.275 1.00 44.31 210 LYS A O 1
ATOM 1693 N N . ASN A 1 211 ? -13.504 -0.123 51.858 1.00 42.56 211 ASN A N 1
ATOM 1694 C CA . ASN A 1 211 ? -14.751 0.632 52.011 1.00 42.56 211 ASN A CA 1
ATOM 1695 C C . ASN A 1 211 ? -15.244 1.254 50.697 1.00 42.56 211 ASN A C 1
ATOM 1697 O O . ASN A 1 211 ? -16.408 1.619 50.609 1.00 42.56 211 ASN A O 1
ATOM 1701 N N . PHE A 1 212 ? -14.397 1.337 49.665 1.00 41.03 212 PHE A N 1
ATOM 1702 C CA . PHE A 1 212 ? -14.786 1.862 48.349 1.00 41.03 212 PHE A CA 1
ATOM 1703 C C . PHE A 1 212 ? -15.499 0.820 47.462 1.00 41.03 212 PHE A C 1
ATOM 1705 O O . PHE A 1 212 ? -16.162 1.181 46.498 1.00 41.03 212 PHE A O 1
ATOM 1712 N N . ILE A 1 213 ? -15.392 -0.473 47.800 1.00 43.66 213 ILE A N 1
ATOM 1713 C CA . ILE A 1 213 ? -16.105 -1.587 47.134 1.00 43.66 213 ILE A CA 1
ATOM 1714 C C . ILE A 1 213 ? -17.224 -2.140 48.047 1.00 43.66 213 ILE A C 1
ATOM 1716 O O . ILE A 1 213 ? -17.769 -3.217 47.823 1.00 43.66 213 ILE A O 1
ATOM 1720 N N . GLY A 1 214 ? -17.569 -1.417 49.116 1.00 36.06 214 GLY A N 1
ATOM 1721 C CA . GLY A 1 214 ? -18.663 -1.777 50.011 1.00 36.06 214 GLY A CA 1
ATOM 1722 C C . GLY A 1 214 ? -19.993 -1.183 49.555 1.00 36.06 214 GLY A C 1
ATOM 1723 O O . GLY A 1 214 ? -20.034 -0.030 49.144 1.00 36.06 214 GLY A O 1
ATOM 1724 N N . ASN A 1 215 ? -21.058 -1.980 49.686 1.00 39.34 215 ASN A N 1
ATOM 1725 C CA . ASN A 1 215 ? -22.438 -1.573 49.971 1.00 39.34 215 ASN A CA 1
ATOM 1726 C C . ASN A 1 215 ? -22.893 -0.216 49.409 1.00 39.34 215 ASN A C 1
ATOM 1728 O O . ASN A 1 215 ? -22.653 0.833 50.003 1.00 39.34 215 ASN A O 1
ATOM 1732 N N . GLY A 1 216 ? -23.669 -0.267 48.329 1.00 31.02 216 GLY A N 1
ATOM 1733 C CA . GLY A 1 216 ? -24.355 0.892 47.769 1.00 31.02 216 GLY A CA 1
ATOM 1734 C C . GLY A 1 216 ? -25.748 0.542 47.260 1.00 31.02 216 GLY A C 1
ATOM 1735 O O . GLY A 1 216 ? -26.027 0.712 46.080 1.00 31.02 216 GLY A O 1
ATOM 1736 N N . GLU A 1 217 ? -26.625 0.058 48.143 1.00 38.00 217 GLU A N 1
ATOM 1737 C CA . GLU A 1 217 ? -28.060 0.300 47.981 1.00 38.00 217 GLU A CA 1
ATOM 1738 C C . GLU A 1 217 ? -28.318 1.780 48.291 1.00 38.00 217 GLU A C 1
ATOM 1740 O O . GLU A 1 217 ? -28.167 2.220 49.428 1.00 38.00 217 GLU A O 1
ATOM 1745 N N . SER A 1 218 ? -28.722 2.560 47.289 1.00 30.97 218 SER A N 1
ATOM 1746 C CA . SER A 1 218 ? -29.636 3.679 47.528 1.00 30.97 218 SER A CA 1
ATOM 1747 C C . SER A 1 218 ? -30.504 3.952 46.299 1.00 30.97 218 SER A C 1
ATOM 1749 O O . SER A 1 218 ? -30.040 4.091 45.167 1.00 30.97 218 SER A O 1
ATOM 1751 N N . ASP A 1 219 ? -31.804 3.956 46.583 1.00 36.22 219 ASP A N 1
ATOM 1752 C CA . ASP A 1 219 ? -32.952 4.212 45.720 1.00 36.22 219 ASP A CA 1
ATOM 1753 C C . ASP A 1 219 ? -32.830 5.587 45.043 1.00 36.22 219 ASP A C 1
ATOM 1755 O O . ASP A 1 219 ? -32.850 6.622 45.707 1.00 36.22 219 ASP A O 1
ATOM 1759 N N . THR A 1 220 ? -32.751 5.609 43.712 1.00 31.55 220 THR A N 1
ATOM 1760 C CA . THR A 1 220 ? -33.165 6.771 42.915 1.00 31.55 220 THR A CA 1
ATOM 1761 C C . THR A 1 220 ? -33.998 6.305 41.726 1.00 31.55 220 THR A C 1
ATOM 1763 O O . THR A 1 220 ? -33.526 6.058 40.618 1.00 31.55 220 THR A O 1
ATOM 1766 N N . ARG A 1 221 ? -35.307 6.196 41.963 1.00 28.42 221 ARG A N 1
ATOM 1767 C CA . ARG A 1 221 ? -36.323 6.136 40.909 1.00 28.42 221 ARG A CA 1
ATOM 1768 C C . ARG A 1 221 ? -36.301 7.411 40.063 1.00 28.42 221 ARG A C 1
ATOM 1770 O O . ARG A 1 221 ? -36.940 8.401 40.408 1.00 28.42 221 ARG A O 1
ATOM 1777 N N . ILE A 1 222 ? -35.690 7.335 38.885 1.00 32.62 222 ILE A N 1
ATOM 1778 C CA . ILE A 1 222 ? -36.072 8.161 37.736 1.00 32.62 222 ILE A CA 1
ATOM 1779 C C . ILE A 1 222 ? -36.869 7.269 36.787 1.00 32.62 222 ILE A C 1
ATOM 1781 O O . ILE A 1 222 ? -36.332 6.462 36.032 1.00 32.62 222 ILE A O 1
ATOM 1785 N N . LYS A 1 223 ? -38.197 7.410 36.851 1.00 33.66 223 LYS A N 1
ATOM 1786 C CA . LYS A 1 223 ? -39.121 6.858 35.860 1.00 33.66 223 LYS A CA 1
ATOM 1787 C C . LYS A 1 223 ? -38.870 7.555 34.522 1.00 33.66 223 LYS A C 1
ATOM 1789 O O . LYS A 1 223 ? -39.360 8.658 34.301 1.00 33.66 223 LYS A O 1
ATOM 1794 N N . THR A 1 224 ? -38.197 6.879 33.601 1.00 32.00 224 THR A N 1
ATOM 1795 C CA . THR A 1 224 ? -38.416 7.095 32.168 1.00 32.00 224 THR A CA 1
ATOM 1796 C C . THR A 1 224 ? -39.095 5.859 31.600 1.00 32.00 224 THR A C 1
ATOM 1798 O O . THR A 1 224 ? -38.756 4.719 31.911 1.00 32.00 224 THR A O 1
ATOM 1801 N N . LYS A 1 225 ? -40.187 6.109 30.877 1.00 27.75 225 LYS A N 1
ATOM 1802 C CA . LYS A 1 225 ? -41.124 5.102 30.391 1.00 27.75 225 LYS A CA 1
ATOM 1803 C C . LYS A 1 225 ? -40.398 4.080 29.516 1.00 27.75 225 LYS A C 1
ATOM 1805 O O . LYS A 1 225 ? -39.831 4.429 28.486 1.00 27.75 225 LYS A O 1
ATOM 1810 N N . SER A 1 226 ? -40.494 2.826 29.950 1.00 29.45 226 SER A N 1
ATOM 1811 C CA . SER A 1 226 ? -40.203 1.613 29.195 1.00 29.45 226 SER A CA 1
ATOM 1812 C C . SER A 1 226 ? -40.755 1.714 27.772 1.00 29.45 226 SER A C 1
ATOM 1814 O O . SER A 1 226 ? -41.967 1.735 27.554 1.00 29.45 226 SER A O 1
ATOM 1816 N N . LYS A 1 227 ? -39.839 1.778 26.809 1.00 31.67 227 LYS A N 1
ATOM 1817 C CA . LYS A 1 227 ? -40.056 1.276 25.459 1.00 31.67 227 LYS A CA 1
ATOM 1818 C C . LYS A 1 227 ? -39.328 -0.060 25.459 1.00 31.67 227 LYS A C 1
ATOM 1820 O O . LYS A 1 227 ? -38.123 -0.083 25.674 1.00 31.67 227 LYS A O 1
ATOM 1825 N N . THR A 1 228 ? -40.061 -1.155 25.319 1.00 33.78 228 THR A N 1
ATOM 1826 C CA . THR A 1 228 ? -39.526 -2.513 25.183 1.00 33.78 228 THR A CA 1
ATOM 1827 C C . THR A 1 228 ? -38.518 -2.550 24.035 1.00 33.78 228 THR A C 1
ATOM 1829 O O . THR A 1 228 ? -38.901 -2.695 22.876 1.00 33.78 228 THR A O 1
ATOM 1832 N N . THR A 1 229 ? -37.237 -2.357 24.342 1.00 39.06 229 THR A N 1
ATOM 1833 C CA . THR A 1 229 ? -36.134 -2.545 23.407 1.00 39.06 229 THR A CA 1
ATOM 1834 C C . THR A 1 229 ? -35.685 -3.989 23.530 1.00 39.06 229 THR A C 1
ATOM 1836 O O . THR A 1 229 ? -35.204 -4.443 24.567 1.00 39.06 229 THR A O 1
ATOM 1839 N N . THR A 1 230 ? -35.899 -4.748 22.466 1.00 52.38 230 THR A N 1
ATOM 1840 C CA . THR A 1 230 ? -35.292 -6.062 22.288 1.00 52.38 230 THR A CA 1
ATOM 1841 C C . THR A 1 230 ? -33.777 -5.920 22.432 1.00 52.38 230 THR A C 1
ATOM 1843 O O . THR A 1 230 ? -33.155 -5.135 21.722 1.00 52.38 230 THR A O 1
ATOM 1846 N N . LYS A 1 231 ? -33.187 -6.636 23.392 1.00 72.94 231 LYS A N 1
ATOM 1847 C CA . LYS A 1 231 ? -31.740 -6.644 23.639 1.00 72.94 231 LYS A CA 1
ATOM 1848 C C . LYS A 1 231 ? -31.016 -7.159 22.385 1.00 72.94 231 LYS A C 1
ATOM 1850 O O . LYS A 1 231 ? -31.331 -8.251 21.918 1.00 72.94 231 LYS A O 1
ATOM 1855 N N . THR A 1 232 ? -30.081 -6.380 21.836 1.00 85.94 232 THR A N 1
ATOM 1856 C CA . THR A 1 232 ? -29.280 -6.768 20.661 1.00 85.94 232 THR A CA 1
ATOM 1857 C C . THR A 1 232 ? -28.488 -8.040 20.956 1.00 85.94 232 THR A C 1
ATOM 1859 O O . THR A 1 232 ? -27.771 -8.102 21.958 1.00 85.94 232 THR A O 1
ATOM 1862 N N . LYS A 1 233 ? -28.602 -9.044 20.081 1.00 96.06 233 LYS A N 1
ATOM 1863 C CA . LYS A 1 233 ? -27.889 -10.322 20.216 1.00 96.06 233 LYS A CA 1
ATOM 1864 C C . LYS A 1 233 ? -26.493 -10.237 19.611 1.00 96.06 233 LYS A C 1
ATOM 1866 O O . LYS A 1 233 ? -26.333 -9.708 18.512 1.00 96.06 233 LYS A O 1
ATOM 1871 N N . ILE A 1 234 ? -25.499 -10.792 20.297 1.00 98.06 234 ILE A N 1
ATOM 1872 C CA . ILE A 1 234 ? -24.123 -10.888 19.808 1.00 98.06 234 ILE A CA 1
ATOM 1873 C C . ILE A 1 234 ? -23.831 -12.337 19.445 1.00 98.06 234 ILE A C 1
ATOM 1875 O O . ILE A 1 234 ? -23.797 -13.203 20.314 1.00 98.06 234 ILE A O 1
ATOM 1879 N N . PHE A 1 235 ? -23.591 -12.600 18.169 1.00 98.38 235 PHE A N 1
ATOM 1880 C CA . PHE A 1 235 ? -23.163 -13.907 17.687 1.00 98.38 235 PHE A CA 1
ATOM 1881 C C . PHE A 1 235 ? -21.645 -13.930 17.568 1.00 98.38 235 PHE A C 1
ATOM 1883 O O . PHE A 1 235 ? -21.061 -12.984 17.042 1.00 98.38 235 PHE A O 1
ATOM 1890 N N . ILE A 1 236 ? -21.001 -14.989 18.056 1.00 98.50 236 ILE A N 1
ATOM 1891 C CA . ILE A 1 236 ? -19.542 -15.109 17.999 1.00 98.50 236 ILE A CA 1
ATOM 1892 C C . ILE A 1 236 ? -19.100 -16.446 17.410 1.00 98.50 236 ILE A C 1
ATOM 1894 O O . ILE A 1 236 ? -19.676 -17.478 17.749 1.00 98.50 236 ILE A O 1
ATOM 1898 N N . GLY A 1 237 ? -18.110 -16.412 16.513 1.00 97.19 237 GLY A N 1
ATOM 1899 C CA . GLY A 1 237 ? -17.651 -17.570 15.741 1.00 97.19 237 GLY A CA 1
ATOM 1900 C C . GLY A 1 237 ? -16.143 -17.552 15.473 1.00 97.19 237 GLY A C 1
ATOM 1901 O O . GLY A 1 237 ? -15.554 -16.479 15.397 1.00 97.19 237 GLY A O 1
ATOM 1902 N N . THR A 1 238 ? -15.507 -18.716 15.351 1.00 97.44 238 THR A N 1
ATOM 1903 C CA . THR A 1 238 ? -14.065 -18.849 15.064 1.00 97.44 238 THR A CA 1
ATOM 1904 C C . THR A 1 238 ? -13.710 -20.233 14.531 1.00 97.44 238 THR A C 1
ATOM 1906 O O . THR A 1 238 ? -14.441 -21.181 14.802 1.00 97.44 238 THR A O 1
ATOM 1909 N N . ASP A 1 239 ? -12.562 -20.348 13.871 1.00 94.56 239 ASP A N 1
ATOM 1910 C CA . ASP A 1 239 ? -11.804 -21.597 13.694 1.00 94.56 239 ASP A CA 1
ATOM 1911 C C . ASP A 1 239 ? -10.843 -21.857 14.875 1.00 94.56 239 ASP A C 1
ATOM 1913 O O . ASP A 1 239 ? -10.822 -21.113 15.868 1.00 94.56 239 ASP A O 1
ATOM 1917 N N . HIS A 1 240 ? -9.989 -22.871 14.748 1.00 95.56 240 HIS A N 1
ATOM 1918 C CA . HIS A 1 240 ? -8.937 -23.214 15.701 1.00 95.56 240 HIS A CA 1
ATOM 1919 C C . HIS A 1 240 ? -8.009 -22.047 16.044 1.00 95.56 240 HIS A C 1
ATOM 1921 O O . HIS A 1 240 ? -7.558 -21.941 17.189 1.00 95.56 240 HIS A O 1
ATOM 1927 N N . ALA A 1 241 ? -7.717 -21.152 15.096 1.00 94.50 241 ALA A N 1
ATOM 1928 C CA . ALA A 1 241 ? -6.744 -20.086 15.293 1.00 94.50 241 ALA A CA 1
ATOM 1929 C C . ALA A 1 241 ? -7.233 -19.022 16.288 1.00 94.50 241 ALA A C 1
ATOM 1931 O O . ALA A 1 241 ? -6.418 -18.434 17.002 1.00 94.50 241 ALA A O 1
ATOM 1932 N N . GLY A 1 242 ? -8.545 -18.788 16.366 1.00 95.50 242 GLY A N 1
ATOM 1933 C CA . GLY A 1 242 ? -9.159 -17.873 17.334 1.00 95.50 242 GLY A CA 1
ATOM 1934 C C . GLY A 1 242 ? -9.856 -18.547 18.524 1.00 95.50 242 GLY A C 1
ATOM 1935 O O . GLY A 1 242 ? -10.386 -17.834 19.380 1.00 95.50 242 GLY A O 1
ATOM 1936 N N . PHE A 1 243 ? -9.843 -19.884 18.624 1.00 97.44 243 PHE A N 1
ATOM 1937 C CA . PHE A 1 243 ? -10.607 -20.665 19.612 1.00 97.44 243 PHE A CA 1
ATOM 1938 C C . PHE A 1 243 ? -10.433 -20.188 21.065 1.00 97.44 243 PHE A C 1
ATOM 1940 O O . PHE A 1 243 ? -11.411 -19.856 21.745 1.00 97.44 243 PHE A O 1
ATOM 1947 N N . GLU A 1 244 ? -9.188 -20.080 21.532 1.00 96.81 244 GLU A N 1
ATOM 1948 C CA . GLU A 1 244 ? -8.876 -19.651 22.903 1.00 96.81 244 GLU A CA 1
ATOM 1949 C C . GLU A 1 244 ? -9.316 -18.204 23.173 1.00 96.81 244 GLU A C 1
ATOM 1951 O O . GLU A 1 244 ? -9.901 -17.885 24.215 1.00 96.81 244 GLU A O 1
ATOM 1956 N N . LEU A 1 245 ? -9.069 -17.306 22.213 1.00 97.81 245 LEU A N 1
ATOM 1957 C CA . LEU A 1 245 ? -9.430 -15.894 22.328 1.00 97.81 245 LEU A CA 1
ATOM 1958 C C . LEU A 1 245 ? -10.952 -15.702 22.332 1.00 97.81 245 LEU A C 1
ATOM 1960 O O . LEU A 1 245 ? -11.469 -14.910 23.125 1.00 97.81 245 LEU A O 1
ATOM 1964 N N . LYS A 1 246 ? -11.683 -16.476 21.522 1.00 98.06 246 LYS A N 1
ATOM 1965 C CA . LYS A 1 246 ? -13.147 -16.503 21.534 1.00 98.06 246 LYS A CA 1
ATOM 1966 C C . LYS A 1 246 ? -13.676 -16.843 22.924 1.00 98.06 246 LYS A C 1
ATOM 1968 O O . LYS A 1 246 ? -14.531 -16.121 23.433 1.00 98.06 246 LYS A O 1
ATOM 1973 N N . GLY A 1 247 ? -13.169 -17.903 23.559 1.00 97.12 247 GLY A N 1
ATOM 1974 C CA . GLY A 1 247 ? -13.621 -18.314 24.894 1.00 97.12 247 GLY A CA 1
ATOM 1975 C C . GLY A 1 247 ? -13.484 -17.192 25.932 1.00 97.12 247 GLY A C 1
ATOM 1976 O O . GLY A 1 247 ? -14.401 -16.925 26.716 1.00 97.12 247 GLY A O 1
ATOM 1977 N N . LYS A 1 248 ? -12.366 -16.461 25.875 1.00 97.94 248 LYS A N 1
ATOM 1978 C CA . LYS A 1 248 ? -12.099 -15.289 26.723 1.00 97.94 248 LYS A CA 1
ATOM 1979 C C . LYS A 1 248 ? -13.054 -14.129 26.433 1.00 97.94 248 LYS A C 1
ATOM 1981 O O . LYS A 1 248 ? -13.597 -13.542 27.373 1.00 97.94 248 LYS A O 1
ATOM 1986 N N . LEU A 1 249 ? -13.312 -13.829 25.158 1.00 98.00 249 LEU A N 1
ATOM 1987 C CA . LEU A 1 249 ? -14.255 -12.784 24.747 1.00 98.00 249 LEU A CA 1
ATOM 1988 C C . LEU A 1 249 ? -15.700 -13.111 25.125 1.00 98.00 249 LEU A C 1
ATOM 1990 O O . LEU A 1 249 ? -16.389 -12.239 25.648 1.00 98.00 249 LEU A O 1
ATOM 1994 N N . VAL A 1 250 ? -16.155 -14.355 24.942 1.00 98.00 250 VAL A N 1
ATOM 1995 C CA . VAL A 1 250 ? -17.497 -14.799 25.359 1.00 98.00 250 VAL A CA 1
ATOM 1996 C C . VAL A 1 250 ? -17.712 -14.503 26.839 1.00 98.00 250 VAL A C 1
ATOM 1998 O O . VAL A 1 250 ? -18.719 -13.901 27.215 1.00 98.00 250 VAL A O 1
ATOM 2001 N N . LYS A 1 251 ? -16.753 -14.897 27.686 1.00 97.81 251 LYS A N 1
ATOM 2002 C CA . LYS A 1 251 ? -16.822 -14.658 29.130 1.00 97.81 251 LYS A CA 1
ATOM 2003 C C . LYS A 1 251 ? -16.837 -13.163 29.450 1.00 97.81 251 LYS A C 1
ATOM 2005 O O . LYS A 1 251 ? -17.669 -12.714 30.232 1.00 97.81 251 LYS A O 1
ATOM 2010 N N . PHE A 1 252 ? -15.941 -12.395 28.835 1.00 98.06 252 PHE A N 1
ATOM 2011 C CA . PHE A 1 252 ? -15.849 -10.950 29.029 1.00 98.06 252 PHE A CA 1
ATOM 2012 C C . PHE A 1 252 ? -17.149 -10.224 28.657 1.00 98.06 252 PHE A C 1
ATOM 2014 O O . PHE A 1 252 ? -17.686 -9.472 29.467 1.00 98.06 252 PHE A O 1
ATOM 2021 N N . LEU A 1 253 ? -17.698 -10.490 27.472 1.00 96.75 253 LEU A N 1
ATOM 2022 C CA . LEU A 1 253 ? -18.909 -9.836 26.981 1.00 96.75 253 LEU A CA 1
ATOM 2023 C C . LEU A 1 253 ? -20.146 -10.221 27.801 1.00 96.75 253 LEU A C 1
ATOM 2025 O O . LEU A 1 253 ? -20.958 -9.355 28.127 1.00 96.75 253 LEU A O 1
ATOM 2029 N N . LYS A 1 254 ? -20.269 -11.488 28.217 1.00 96.19 254 LYS A N 1
ATOM 2030 C CA . LYS A 1 254 ? -21.337 -11.907 29.140 1.00 96.19 254 LYS A CA 1
ATOM 2031 C C . LYS A 1 254 ? -21.237 -11.195 30.491 1.00 96.19 254 LYS A C 1
ATOM 2033 O O . LYS A 1 254 ? -22.260 -10.765 31.015 1.00 96.19 254 LYS A O 1
ATOM 2038 N N . ASN A 1 255 ? -20.027 -11.003 31.021 1.00 96.56 255 ASN A N 1
ATOM 2039 C CA . ASN A 1 255 ? -19.814 -10.252 32.264 1.00 96.56 255 ASN A CA 1
ATOM 2040 C C . ASN A 1 255 ? -20.195 -8.767 32.139 1.00 96.56 255 ASN A C 1
ATOM 2042 O O . ASN A 1 255 ? -20.610 -8.168 33.125 1.00 96.56 255 ASN A O 1
ATOM 2046 N N . LEU A 1 256 ? -20.098 -8.183 30.940 1.00 94.00 256 LEU A N 1
ATOM 2047 C CA . LEU A 1 256 ? -20.602 -6.834 30.647 1.00 94.00 256 LEU A CA 1
ATOM 2048 C C . LEU A 1 256 ? -22.130 -6.782 30.459 1.00 94.00 256 LEU A C 1
ATOM 2050 O O . LEU A 1 256 ? -22.687 -5.711 30.235 1.00 94.00 256 LEU A O 1
ATOM 2054 N N . GLY A 1 257 ? -22.818 -7.921 30.550 1.00 94.69 257 GLY A N 1
ATOM 2055 C CA . GLY A 1 257 ? -24.268 -8.008 30.431 1.00 94.69 257 GLY A CA 1
ATOM 2056 C C . GLY A 1 257 ? -24.775 -8.164 28.999 1.00 94.69 257 GLY A C 1
ATOM 2057 O O . GLY A 1 257 ? -25.986 -8.079 28.794 1.00 94.69 257 GLY A O 1
ATOM 2058 N N . TYR A 1 258 ? -23.916 -8.425 28.010 1.00 94.69 258 TYR A N 1
ATOM 2059 C CA . TYR A 1 258 ? -24.348 -8.695 26.636 1.00 94.69 258 TYR A CA 1
ATOM 2060 C C . TYR A 1 258 ? -25.014 -10.074 26.488 1.00 94.69 258 TYR A C 1
ATOM 2062 O O . TYR A 1 258 ? -24.684 -11.021 27.203 1.00 94.69 258 TYR A O 1
ATOM 2070 N N . ASP A 1 259 ? -25.964 -10.195 25.553 1.00 95.75 259 ASP A N 1
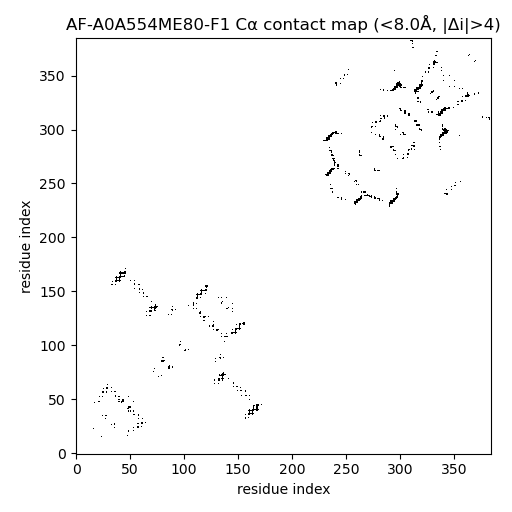ATOM 2071 C CA . ASP A 1 259 ? -26.567 -11.483 25.176 1.00 95.75 259 ASP A CA 1
ATOM 2072 C C . ASP A 1 259 ? -25.718 -12.148 24.083 1.00 95.75 259 ASP A C 1
ATOM 2074 O O . ASP A 1 259 ? -25.834 -11.806 22.907 1.00 95.75 259 ASP A O 1
ATOM 2078 N N . VAL A 1 260 ? -24.797 -13.028 24.493 1.00 97.50 260 VAL A N 1
ATOM 2079 C CA . VAL A 1 260 ? -23.779 -13.627 23.615 1.00 97.50 260 VAL A CA 1
ATOM 2080 C C . VAL A 1 260 ? -24.109 -15.084 23.294 1.00 97.50 260 VAL A C 1
ATOM 2082 O O . VAL A 1 260 ? -24.175 -15.926 24.197 1.00 97.50 260 VAL A O 1
ATOM 2085 N N . ILE A 1 261 ? -24.223 -15.384 22.001 1.00 97.81 261 ILE A N 1
ATOM 2086 C CA . ILE A 1 261 ? -24.508 -16.701 21.431 1.00 97.81 261 ILE A CA 1
ATOM 2087 C C . ILE A 1 261 ? -23.267 -17.200 20.686 1.00 97.81 261 ILE A C 1
ATOM 2089 O O . ILE A 1 261 ? -22.853 -16.626 19.680 1.00 97.81 261 ILE A O 1
ATOM 2093 N N . ASP A 1 262 ? -22.689 -18.293 21.175 1.00 97.25 262 ASP A N 1
ATOM 2094 C CA . ASP A 1 262 ? -21.519 -18.935 20.576 1.00 97.25 262 ASP A CA 1
ATOM 2095 C C . ASP A 1 262 ? -21.938 -19.884 19.438 1.00 97.25 262 ASP A C 1
ATOM 2097 O O . ASP A 1 262 ? -22.720 -20.820 19.642 1.00 97.25 262 ASP A O 1
ATOM 2101 N N . LYS A 1 263 ? -21.430 -19.628 18.231 1.00 96.81 263 LYS A N 1
ATOM 2102 C CA . LYS A 1 263 ? -21.677 -20.399 17.004 1.00 96.81 263 LYS A CA 1
ATOM 2103 C C . LYS A 1 263 ? -20.510 -21.322 16.627 1.00 96.81 263 LYS A C 1
ATOM 2105 O O . LYS A 1 263 ? -20.500 -21.870 15.531 1.00 96.81 263 LYS A O 1
ATOM 2110 N N . GLY A 1 264 ? -19.572 -21.531 17.549 1.00 91.50 264 GLY A N 1
ATOM 2111 C CA . GLY A 1 264 ? -18.431 -22.426 17.395 1.00 91.50 264 GLY A CA 1
ATOM 2112 C C . GLY A 1 264 ? -17.141 -21.704 16.981 1.00 91.50 264 GLY A C 1
ATOM 2113 O O . GLY A 1 264 ? -17.111 -20.483 16.908 1.00 91.50 264 GLY A O 1
ATOM 2114 N N . ALA A 1 265 ? -16.029 -22.404 16.785 1.00 92.75 265 ALA A N 1
ATOM 2115 C CA . ALA A 1 265 ? -15.818 -23.819 17.071 1.00 92.75 265 ALA A CA 1
ATOM 2116 C C . ALA A 1 265 ? -16.076 -24.148 18.553 1.00 92.75 265 ALA A C 1
ATOM 2118 O O . ALA A 1 265 ? -15.768 -23.358 19.447 1.00 92.75 265 ALA A O 1
ATOM 2119 N N . TYR A 1 266 ? -16.723 -25.280 18.837 1.00 93.12 266 TYR A N 1
ATOM 2120 C CA . TYR A 1 266 ? -17.094 -25.676 20.211 1.00 93.12 266 TYR A CA 1
ATOM 2121 C C . TYR A 1 266 ? -16.001 -26.476 20.927 1.00 93.12 266 TYR A C 1
ATOM 2123 O O . TYR A 1 266 ? -16.027 -26.619 22.147 1.00 93.12 266 TYR A O 1
ATOM 2131 N N . LYS A 1 267 ? -15.036 -26.975 20.159 1.00 93.69 267 LYS A N 1
ATOM 2132 C CA . LYS A 1 267 ? -13.834 -27.676 20.601 1.00 93.69 267 LYS A CA 1
ATOM 2133 C C . LYS A 1 267 ? -12.668 -27.201 19.738 1.00 93.69 267 LYS A C 1
ATOM 2135 O O . LYS A 1 267 ? -12.899 -26.791 18.604 1.00 93.69 267 LYS A O 1
ATOM 2140 N N . TYR A 1 268 ? -11.454 -27.277 20.270 1.00 94.94 268 TYR A N 1
ATOM 2141 C CA . TYR A 1 268 ? -10.252 -27.042 19.481 1.00 94.94 268 TYR A CA 1
ATOM 2142 C C . TYR A 1 268 ? -10.022 -28.220 18.527 1.00 94.94 268 TYR A C 1
ATOM 2144 O O . TYR A 1 268 ? -10.032 -29.372 18.968 1.00 94.94 268 TYR A O 1
ATOM 2152 N N . ASP A 1 269 ? -9.826 -27.928 17.245 1.00 93.50 269 ASP A N 1
ATOM 2153 C CA . ASP A 1 269 ? -9.502 -28.901 16.203 1.00 93.50 269 ASP A CA 1
ATOM 2154 C C . ASP A 1 269 ? -8.644 -28.212 15.137 1.00 93.50 269 ASP A C 1
ATOM 2156 O O . ASP A 1 269 ? -9.154 -27.409 14.370 1.00 93.50 269 ASP A O 1
ATOM 2160 N N . GLU A 1 270 ? -7.338 -28.486 15.107 1.00 91.94 270 GLU A N 1
ATOM 2161 C CA . GLU A 1 270 ? -6.379 -27.800 14.219 1.00 91.94 270 GLU A CA 1
ATOM 2162 C C . GLU A 1 270 ? -6.707 -27.952 12.721 1.00 91.94 270 GLU A C 1
ATOM 2164 O O . GLU A 1 270 ? -6.238 -27.161 11.906 1.00 91.94 270 GLU A O 1
ATOM 2169 N N . ALA A 1 271 ? -7.515 -28.951 12.356 1.00 90.81 271 ALA A N 1
ATOM 2170 C CA . ALA A 1 271 ? -7.937 -29.204 10.983 1.00 90.81 271 ALA A CA 1
ATOM 2171 C C . ALA A 1 271 ? -9.310 -28.598 10.638 1.00 90.81 271 ALA A C 1
ATOM 2173 O O . ALA A 1 271 ? -9.853 -28.922 9.582 1.00 90.81 271 ALA A O 1
ATOM 2174 N N . ASP A 1 272 ? -9.900 -27.781 11.516 1.00 91.50 272 ASP A N 1
ATOM 2175 C CA . ASP A 1 272 ? -11.197 -27.165 11.248 1.00 91.50 272 ASP A CA 1
ATOM 2176 C C . ASP A 1 272 ? -11.133 -26.028 10.214 1.00 91.50 272 ASP A C 1
ATOM 2178 O O . ASP A 1 272 ? 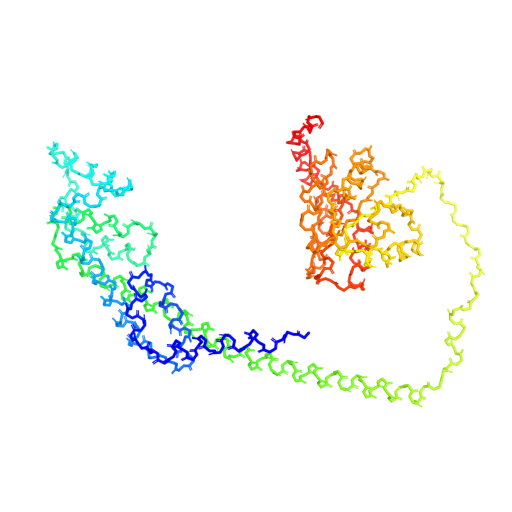-10.116 -25.358 10.017 1.00 91.50 272 ASP A O 1
ATOM 2182 N N . ASP A 1 273 ? -12.265 -25.814 9.543 1.00 90.75 273 ASP A N 1
ATOM 2183 C CA . ASP A 1 273 ? -12.421 -24.782 8.528 1.00 90.75 273 ASP A CA 1
ATOM 2184 C C . ASP A 1 273 ? -13.241 -23.610 9.081 1.00 90.75 273 ASP A C 1
ATOM 2186 O O . ASP A 1 273 ? -14.404 -23.756 9.468 1.00 90.75 273 ASP A O 1
ATOM 2190 N N . TYR A 1 274 ? -12.680 -22.396 9.035 1.00 88.69 274 TYR A N 1
ATOM 2191 C CA . TYR A 1 274 ? -13.373 -21.175 9.479 1.00 88.69 274 TYR A CA 1
ATOM 2192 C C . TYR A 1 274 ? -14.699 -20.931 8.745 1.00 88.69 274 TYR A C 1
ATOM 2194 O O . TYR A 1 274 ? -15.596 -20.266 9.272 1.00 88.69 274 TYR A O 1
ATOM 2202 N N . THR A 1 275 ? -14.827 -21.455 7.522 1.00 90.06 275 THR A N 1
ATOM 2203 C CA . THR A 1 275 ? -15.965 -21.182 6.641 1.00 90.06 275 THR A CA 1
ATOM 2204 C C . THR A 1 275 ? -17.299 -21.628 7.238 1.00 90.06 275 THR A C 1
ATOM 2206 O O . THR A 1 275 ? -18.282 -20.894 7.113 1.00 90.06 275 THR A O 1
ATOM 2209 N N . ASP A 1 276 ? -17.330 -22.748 7.962 1.00 89.25 276 ASP A N 1
ATOM 2210 C CA . ASP A 1 276 ? -18.548 -23.282 8.576 1.00 89.25 276 ASP A CA 1
ATOM 2211 C C . ASP A 1 276 ? -19.044 -22.378 9.713 1.00 89.25 276 ASP A C 1
ATOM 2213 O O . ASP A 1 276 ? -20.182 -21.894 9.705 1.00 89.25 276 ASP A O 1
ATOM 2217 N N . PHE A 1 277 ? -18.171 -22.081 10.679 1.00 91.19 277 PHE A N 1
ATOM 2218 C CA . PHE A 1 277 ? -18.532 -21.316 11.876 1.00 91.19 277 PHE A CA 1
ATOM 2219 C C . PHE A 1 277 ? -18.849 -19.853 11.562 1.00 91.19 277 PHE A C 1
ATOM 2221 O O . PHE A 1 277 ? -19.813 -19.288 12.091 1.00 91.19 277 PHE A O 1
ATOM 2228 N N . VAL A 1 278 ? -18.069 -19.236 10.671 1.00 95.12 278 VAL A N 1
ATOM 2229 C CA . VAL A 1 278 ? -18.297 -17.850 10.251 1.00 95.12 278 VAL A CA 1
ATOM 2230 C C . VAL A 1 278 ? -19.607 -17.723 9.476 1.00 95.12 278 VAL A C 1
ATOM 2232 O O . VAL A 1 278 ? -20.355 -16.770 9.705 1.00 95.12 278 VAL A O 1
ATOM 2235 N N . SER A 1 279 ? -19.943 -18.702 8.629 1.00 95.88 279 SER A N 1
ATOM 2236 C CA . SER A 1 279 ? -21.216 -18.718 7.899 1.00 95.88 279 SER A CA 1
ATOM 2237 C C . SER A 1 279 ? -22.422 -18.765 8.837 1.00 95.88 279 SER A C 1
ATOM 2239 O O . SER A 1 279 ? -23.434 -18.114 8.569 1.00 95.88 279 SER A O 1
ATOM 2241 N N . PHE A 1 280 ? -22.332 -19.468 9.971 1.00 96.12 280 PHE A N 1
ATOM 2242 C CA . PHE A 1 280 ? -23.405 -19.465 10.971 1.00 96.12 280 PHE A CA 1
ATOM 2243 C C . PHE A 1 280 ? -23.602 -18.096 11.616 1.0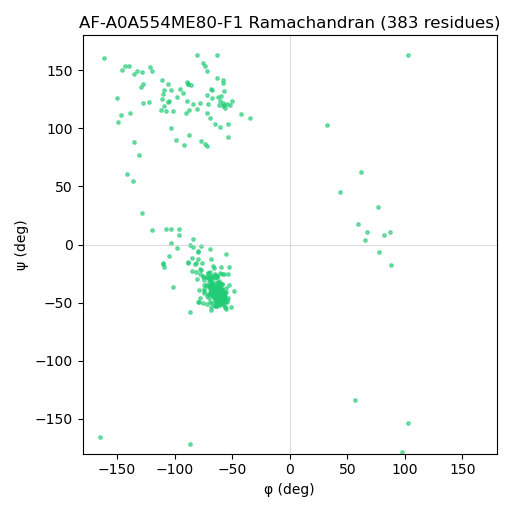0 96.12 280 PHE A C 1
ATOM 2245 O O . PHE A 1 280 ? -24.746 -17.680 11.797 1.00 96.12 280 PHE A O 1
ATOM 2252 N N . VAL A 1 281 ? -22.520 -17.379 11.936 1.00 97.81 281 VAL A N 1
ATOM 2253 C CA . VAL A 1 281 ? -22.613 -16.003 12.449 1.00 97.81 281 VAL A CA 1
ATOM 2254 C C . VAL A 1 281 ? -23.207 -15.090 11.380 1.00 97.81 281 VAL A C 1
ATOM 2256 O O . VAL A 1 281 ? -24.219 -14.438 11.629 1.00 97.81 281 VAL A O 1
ATOM 2259 N N . ALA A 1 282 ? -22.639 -15.089 10.173 1.00 97.25 282 ALA A N 1
ATOM 2260 C CA . ALA A 1 282 ? -23.068 -14.226 9.077 1.00 97.25 282 ALA A CA 1
ATOM 2261 C C . ALA A 1 282 ? -24.542 -14.438 8.698 1.00 97.25 282 ALA A C 1
ATOM 2263 O O . ALA A 1 282 ? -25.262 -13.467 8.469 1.00 97.25 282 ALA A O 1
ATOM 2264 N N . LYS A 1 283 ? -25.033 -15.684 8.718 1.00 97.06 283 LYS A N 1
ATOM 2265 C CA . LYS A 1 283 ? -26.444 -16.010 8.466 1.00 97.06 283 LYS A CA 1
ATOM 2266 C C . LYS A 1 283 ? -27.392 -15.395 9.499 1.00 97.06 283 LYS A C 1
ATOM 2268 O O . LYS A 1 283 ? -28.451 -14.894 9.127 1.00 97.06 283 LYS A O 1
ATOM 2273 N N . GLU A 1 284 ? -27.031 -15.402 10.781 1.00 97.19 284 GLU A N 1
ATOM 2274 C CA . GLU A 1 284 ? -27.848 -14.774 11.830 1.00 97.19 284 GLU A CA 1
ATOM 2275 C C . GLU A 1 284 ? -27.918 -13.254 11.656 1.00 97.19 284 GLU A C 1
ATOM 2277 O O . GLU A 1 284 ? -29.002 -12.673 11.778 1.00 97.19 284 GLU A O 1
ATOM 2282 N N . ILE A 1 285 ? -26.784 -12.632 11.305 1.00 97.44 285 ILE A N 1
ATOM 2283 C CA . ILE A 1 285 ? -26.707 -11.190 11.037 1.00 97.44 285 ILE A CA 1
ATOM 2284 C C . ILE A 1 285 ? -27.502 -10.821 9.789 1.00 97.44 285 ILE A C 1
ATOM 2286 O O . ILE A 1 285 ? -28.275 -9.868 9.807 1.00 97.44 285 ILE A O 1
ATOM 2290 N N . SER A 1 286 ? -27.378 -11.615 8.727 1.00 95.88 286 SER A N 1
ATOM 2291 C CA . SER A 1 286 ? -28.110 -11.432 7.475 1.00 95.88 286 SER A CA 1
ATOM 2292 C C . SER A 1 286 ? -29.627 -11.445 7.672 1.00 95.88 286 SER A C 1
ATOM 2294 O O . SER A 1 286 ? -30.335 -10.611 7.099 1.00 95.88 286 SER A O 1
ATOM 2296 N N . ASN A 1 287 ? -30.113 -12.356 8.522 1.00 94.62 287 ASN A N 1
ATOM 2297 C CA . ASN A 1 287 ? -31.532 -12.511 8.835 1.00 94.62 287 ASN A CA 1
ATOM 2298 C C . ASN A 1 287 ? -32.066 -11.423 9.779 1.00 94.62 287 ASN A C 1
ATOM 2300 O O . ASN A 1 287 ? -33.256 -11.120 9.733 1.00 94.62 287 ASN A O 1
ATOM 2304 N N . ASN A 1 288 ? -31.221 -10.849 10.645 1.00 94.25 288 ASN A N 1
ATOM 2305 C CA . ASN A 1 288 ? -31.637 -9.893 11.678 1.00 94.25 288 ASN A CA 1
ATOM 2306 C C . ASN A 1 288 ? -30.690 -8.676 11.787 1.00 94.25 288 ASN A C 1
ATOM 2308 O O . ASN A 1 288 ? -30.205 -8.389 12.890 1.00 94.25 288 ASN 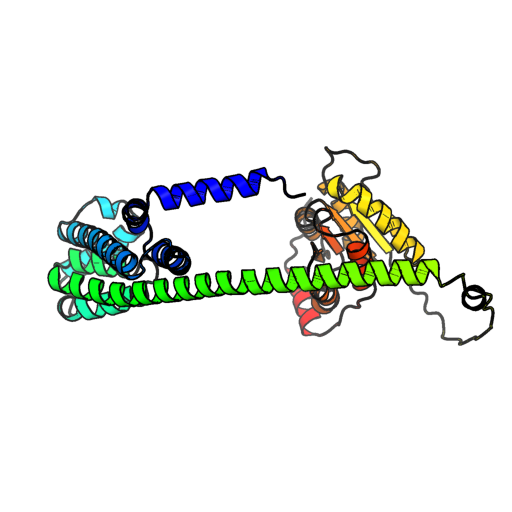A O 1
ATOM 2312 N N . PRO A 1 289 ? -30.421 -7.934 10.698 1.00 90.38 289 PRO A N 1
ATOM 2313 C CA . PRO A 1 289 ? -29.323 -6.959 10.636 1.00 90.38 289 PRO A CA 1
ATOM 2314 C C . PRO A 1 289 ? -29.458 -5.794 11.630 1.00 90.38 289 PRO A C 1
ATOM 2316 O O . PRO A 1 289 ? -28.449 -5.252 12.083 1.00 90.38 289 PRO A O 1
ATOM 2319 N N . ASP A 1 290 ? -30.688 -5.449 12.022 1.00 89.50 290 ASP A N 1
ATOM 2320 C CA . ASP A 1 290 ? -30.971 -4.345 12.950 1.00 89.50 290 ASP A CA 1
ATOM 2321 C C . ASP A 1 290 ? -30.878 -4.746 14.430 1.00 89.50 290 ASP A C 1
ATOM 2323 O O . ASP A 1 290 ? -30.675 -3.897 15.297 1.00 89.50 290 ASP A O 1
ATOM 2327 N N . ASN A 1 291 ? -31.023 -6.040 14.734 1.00 91.88 291 ASN A N 1
ATOM 2328 C CA . ASN A 1 291 ? -31.141 -6.560 16.103 1.00 91.88 291 ASN A CA 1
ATOM 2329 C C . ASN A 1 291 ? -30.022 -7.542 16.475 1.00 91.88 291 ASN A C 1
ATOM 2331 O O . ASN A 1 291 ? -30.101 -8.231 17.498 1.00 91.88 291 ASN A O 1
ATOM 2335 N N . SER A 1 292 ? -28.976 -7.616 15.654 1.00 96.00 292 SER A N 1
ATOM 2336 C CA . SER A 1 292 ? -27.844 -8.501 15.890 1.00 96.00 292 SER A CA 1
ATOM 2337 C C . SER A 1 292 ? -26.512 -7.882 15.478 1.00 96.00 292 SER A C 1
ATOM 2339 O O . SER A 1 292 ? -26.443 -6.992 14.628 1.00 96.00 292 SER A O 1
ATOM 2341 N N . LYS A 1 293 ? -25.444 -8.345 16.129 1.00 98.12 293 LYS A N 1
ATOM 2342 C CA . LYS A 1 293 ? -24.050 -8.023 15.815 1.00 98.12 293 LYS A CA 1
ATOM 2343 C C . LYS A 1 293 ? -23.211 -9.294 15.847 1.00 98.12 293 LYS A C 1
ATOM 2345 O O . LYS A 1 293 ? -23.496 -10.200 16.629 1.00 98.12 293 LYS A O 1
ATOM 2350 N N . GLY A 1 294 ? -22.201 -9.367 14.990 1.00 98.38 294 GLY A N 1
ATOM 2351 C CA . GLY A 1 294 ? -21.282 -10.497 14.906 1.00 98.38 294 GLY A CA 1
ATOM 2352 C C . GLY A 1 294 ? -19.880 -10.131 15.376 1.00 98.38 294 GLY A C 1
ATOM 2353 O O . GLY A 1 294 ? -19.391 -9.044 15.081 1.00 98.38 294 GLY A O 1
ATOM 2354 N N . ILE A 1 295 ? -19.215 -11.048 16.069 1.00 98.69 295 ILE A N 1
ATOM 2355 C CA . ILE A 1 295 ? -17.765 -11.016 16.264 1.00 98.69 295 ILE A CA 1
ATOM 2356 C C . ILE A 1 295 ? -17.219 -12.324 15.705 1.00 98.69 295 ILE A C 1
ATOM 2358 O O . ILE A 1 295 ? -17.642 -13.399 16.116 1.00 98.69 295 ILE A O 1
ATOM 2362 N N . ILE A 1 296 ? -16.309 -12.257 14.748 1.00 98.69 296 ILE A N 1
ATOM 2363 C CA . ILE A 1 296 ? -15.677 -13.447 14.176 1.00 98.69 296 ILE A CA 1
ATOM 2364 C C . ILE A 1 296 ? -14.175 -13.379 14.397 1.00 98.69 296 ILE A C 1
ATOM 2366 O O . ILE A 1 296 ? -13.608 -12.294 14.507 1.00 98.69 296 ILE A O 1
ATOM 2370 N N . LEU A 1 297 ? -13.537 -14.531 14.543 1.00 98.38 297 LEU A N 1
ATOM 2371 C CA . LEU A 1 297 ? -12.104 -14.625 14.769 1.00 98.38 297 LEU A CA 1
ATOM 2372 C C . LEU A 1 297 ? -11.499 -15.665 13.838 1.00 98.38 297 LEU A C 1
ATOM 2374 O O . LEU A 1 297 ? -12.140 -16.659 13.509 1.00 98.38 297 LEU A O 1
ATOM 2378 N N . GLY A 1 298 ? -10.246 -15.437 13.474 1.00 95.94 298 GLY A N 1
ATOM 2379 C CA . GLY A 1 298 ? -9.410 -16.436 12.829 1.00 95.94 298 GLY A CA 1
ATOM 2380 C C . GLY A 1 298 ? -7.954 -16.018 12.864 1.00 95.94 298 GLY A C 1
ATOM 2381 O O . GLY A 1 298 ? -7.583 -15.098 13.599 1.00 95.94 298 GLY A O 1
ATOM 2382 N N . GLY A 1 299 ? -7.106 -16.669 12.070 1.00 96.31 299 GLY A N 1
ATOM 2383 C CA . GLY A 1 299 ? -5.670 -16.380 12.069 1.00 96.31 299 GLY A CA 1
ATOM 2384 C C . GLY A 1 299 ? -5.368 -14.900 11.804 1.00 96.31 299 GLY A C 1
ATOM 2385 O O . GLY A 1 299 ? -4.711 -14.242 12.613 1.00 96.31 299 GLY A O 1
ATOM 2386 N N . SER A 1 300 ? -5.882 -14.372 10.689 1.00 96.94 300 SER A N 1
ATOM 2387 C CA . SER A 1 300 ? -5.741 -12.963 10.286 1.00 96.94 300 SER A CA 1
ATOM 2388 C C . SER A 1 300 ? -7.034 -12.154 10.365 1.00 96.94 300 SER A C 1
ATOM 2390 O O . SER A 1 300 ? -6.970 -10.927 10.329 1.00 96.94 300 SER A O 1
ATOM 2392 N N . GLY A 1 301 ? -8.194 -12.812 10.459 1.00 97.06 301 GLY A N 1
ATOM 2393 C CA . GLY A 1 301 ? -9.503 -12.164 10.384 1.00 97.06 301 GLY A CA 1
ATOM 2394 C C . GLY A 1 301 ? -9.930 -11.804 8.952 1.00 97.06 301 GLY A C 1
ATOM 2395 O O . GLY A 1 301 ? -11.048 -11.334 8.742 1.00 97.06 301 GLY A O 1
ATOM 2396 N N . GLN A 1 302 ? -9.062 -11.986 7.952 1.00 98.19 302 GLN A N 1
ATOM 2397 C CA . GLN A 1 302 ? -9.349 -11.591 6.571 1.00 98.19 302 GLN A CA 1
ATOM 2398 C C . GLN A 1 302 ? -10.260 -12.599 5.867 1.00 98.19 302 GLN A C 1
ATOM 2400 O O . GLN A 1 302 ? -11.266 -12.205 5.284 1.00 98.19 302 GLN A O 1
ATOM 2405 N N . GLY A 1 303 ? -9.932 -13.895 5.935 1.00 97.25 303 GLY A N 1
ATOM 2406 C CA . GLY A 1 303 ? -10.736 -14.944 5.296 1.00 97.25 303 GLY A CA 1
ATOM 2407 C C . GLY A 1 303 ? -12.150 -14.983 5.866 1.00 97.25 303 GLY A C 1
ATOM 2408 O O . GLY A 1 303 ? -13.131 -15.049 5.125 1.00 97.25 303 GLY A O 1
ATOM 2409 N N . GLU A 1 304 ? -12.245 -14.811 7.181 1.00 98.06 304 GLU A N 1
ATOM 2410 C CA . GLU A 1 304 ? -13.488 -14.745 7.936 1.00 98.06 304 G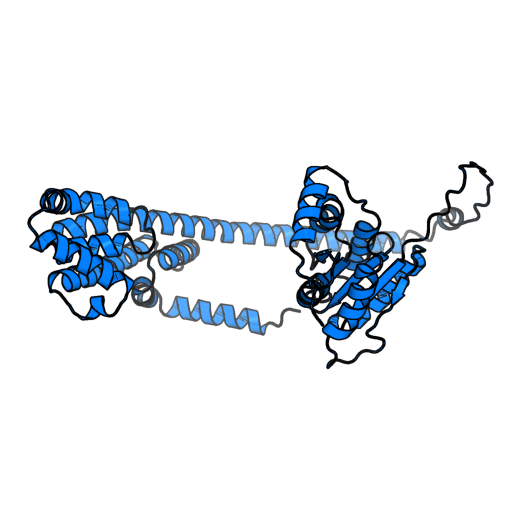LU A CA 1
ATOM 2411 C C . GLU A 1 304 ? -14.350 -13.563 7.462 1.00 98.06 304 GLU A C 1
ATOM 2413 O O . GLU A 1 304 ? -15.536 -13.732 7.192 1.00 98.06 304 GLU A O 1
ATOM 2418 N N . ALA A 1 305 ? -13.754 -12.386 7.254 1.00 98.19 305 ALA A N 1
ATOM 2419 C CA . ALA A 1 305 ? -14.480 -11.239 6.713 1.00 98.19 305 ALA A CA 1
ATOM 2420 C C . ALA A 1 305 ? -14.922 -11.429 5.253 1.00 98.19 305 ALA A C 1
ATOM 2422 O O . ALA A 1 305 ? -16.039 -11.070 4.880 1.00 98.19 305 ALA A O 1
ATOM 2423 N N . MET A 1 306 ? -14.070 -12.031 4.416 1.00 97.75 306 MET A N 1
ATOM 2424 C CA . MET A 1 306 ? -14.379 -12.263 3.002 1.00 97.75 306 MET A CA 1
ATOM 2425 C C . MET A 1 306 ? -15.565 -13.211 2.806 1.00 97.75 306 MET A C 1
ATOM 2427 O O . MET A 1 306 ? -16.329 -13.026 1.856 1.00 97.75 306 MET A O 1
ATOM 2431 N N . ILE A 1 307 ? -15.716 -14.229 3.662 1.00 96.12 307 ILE A N 1
ATOM 2432 C CA . ILE A 1 307 ? -16.870 -15.130 3.599 1.00 96.12 307 ILE A CA 1
ATOM 2433 C C . ILE A 1 307 ? -18.119 -14.503 4.224 1.00 96.12 307 ILE A C 1
ATOM 2435 O O . ILE A 1 307 ? -19.202 -14.643 3.655 1.00 96.12 307 ILE A O 1
ATOM 2439 N N . SER A 1 308 ? -17.999 -13.767 5.335 1.00 96.75 308 SER A N 1
ATOM 2440 C CA . SER A 1 308 ? -19.163 -13.140 5.968 1.00 96.75 308 SER A CA 1
ATOM 2441 C C . SER A 1 308 ? -19.817 -12.086 5.072 1.00 96.75 308 SER A C 1
ATOM 2443 O O . SER A 1 308 ? -21.042 -12.061 4.969 1.00 96.75 308 SER A O 1
ATOM 2445 N N . ASP A 1 309 ? -19.031 -11.303 4.329 1.00 95.62 309 ASP A N 1
ATOM 2446 C CA . ASP A 1 309 ? -19.539 -10.304 3.374 1.00 95.62 309 ASP A CA 1
ATOM 2447 C C . ASP A 1 309 ? -20.229 -10.913 2.132 1.00 95.62 309 ASP A C 1
ATOM 2449 O O . ASP A 1 309 ? -20.782 -10.187 1.306 1.00 95.62 309 ASP A O 1
ATOM 2453 N N . ARG A 1 310 ? -20.249 -12.249 1.975 1.00 93.62 310 ARG A N 1
ATOM 2454 C CA . ARG A 1 310 ? -21.078 -12.927 0.954 1.00 93.62 310 ARG A CA 1
ATOM 2455 C C . ARG A 1 310 ? -22.554 -12.997 1.332 1.00 93.62 310 ARG A C 1
ATOM 2457 O O . ARG A 1 310 ? -23.390 -13.275 0.473 1.00 93.62 310 ARG A O 1
ATOM 2464 N N . PHE A 1 311 ? -22.882 -12.762 2.597 1.00 93.88 311 PHE A N 1
ATOM 2465 C CA . PHE A 1 311 ? -24.249 -12.812 3.085 1.00 93.88 311 PHE A CA 1
ATOM 2466 C C . PHE A 1 311 ? -24.923 -11.452 2.921 1.00 93.88 311 PHE A C 1
ATOM 2468 O O . PHE A 1 311 ? -24.355 -10.397 3.200 1.00 93.88 311 PHE A O 1
ATOM 2475 N N . LYS A 1 312 ? -26.183 -11.469 2.480 1.00 92.19 312 LYS A N 1
ATOM 2476 C CA . LYS A 1 312 ? -26.956 -10.243 2.270 1.00 92.19 312 LYS A CA 1
ATOM 2477 C C . LYS A 1 312 ? -27.034 -9.432 3.568 1.00 92.19 312 LYS A C 1
ATOM 2479 O O . LYS A 1 312 ? -27.228 -10.006 4.635 1.00 92.19 312 LYS A O 1
ATOM 2484 N N . ASN A 1 313 ? -26.948 -8.108 3.470 1.00 92.44 313 ASN A N 1
ATOM 2485 C CA . ASN A 1 313 ? -26.983 -7.175 4.603 1.00 92.44 313 ASN A CA 1
ATOM 2486 C C . ASN A 1 313 ? -25.786 -7.280 5.567 1.00 92.44 313 ASN A C 1
ATOM 2488 O O . ASN A 1 313 ? -25.792 -6.587 6.581 1.00 92.44 313 ASN A O 1
ATOM 2492 N N . VAL A 1 314 ? -24.775 -8.112 5.299 1.00 96.62 314 VAL A N 1
ATOM 2493 C CA . VAL A 1 314 ? -23.581 -8.209 6.147 1.00 96.62 314 VAL A CA 1
ATOM 2494 C C . VAL A 1 314 ? -22.531 -7.199 5.694 1.00 96.62 314 VAL A C 1
ATOM 2496 O O . VAL A 1 314 ? -22.335 -6.972 4.503 1.00 96.62 314 VAL A O 1
ATOM 2499 N N . ARG A 1 315 ? -21.902 -6.547 6.673 1.00 97.25 315 ARG A N 1
ATOM 2500 C CA . ARG A 1 315 ? -20.808 -5.596 6.488 1.00 97.25 315 ARG A CA 1
ATOM 2501 C C . ARG A 1 315 ? -19.769 -5.846 7.562 1.00 97.25 315 ARG A C 1
ATOM 2503 O O . ARG A 1 315 ? -20.034 -5.595 8.744 1.00 97.25 315 ARG A O 1
ATOM 2510 N N . THR A 1 316 ? -18.600 -6.308 7.150 1.00 98.38 316 THR A N 1
ATOM 2511 C CA . THR A 1 316 ? -17.565 -6.761 8.072 1.00 98.38 316 THR A CA 1
ATOM 2512 C C . THR A 1 316 ? -16.390 -5.799 8.107 1.00 98.38 316 THR A C 1
ATOM 2514 O O . THR A 1 316 ? -15.881 -5.365 7.078 1.00 98.38 316 THR A O 1
ATOM 2517 N N . ALA A 1 317 ? -15.939 -5.462 9.311 1.00 98.38 317 ALA A N 1
ATOM 2518 C CA . ALA A 1 317 ? -14.698 -4.731 9.526 1.00 98.38 317 ALA A CA 1
ATOM 2519 C C . ALA A 1 317 ? -13.631 -5.678 10.068 1.00 98.38 317 ALA A C 1
ATOM 2521 O O . ALA A 1 317 ? -13.932 -6.481 10.946 1.00 98.38 317 ALA A O 1
ATOM 2522 N N . VAL A 1 318 ? -12.393 -5.576 9.585 1.00 98.56 318 VAL A N 1
ATOM 2523 C CA . VAL A 1 318 ? -11.275 -6.390 10.082 1.00 98.56 318 VAL A CA 1
ATOM 2524 C C . VAL A 1 318 ? -10.389 -5.550 10.988 1.00 98.56 318 VAL A C 1
ATOM 2526 O O . VAL A 1 318 ? -9.999 -4.443 10.622 1.00 98.56 318 VAL A O 1
ATOM 2529 N N . TYR A 1 319 ? -10.028 -6.098 12.143 1.00 98.31 319 TYR A N 1
ATOM 2530 C CA . TYR A 1 319 ? -9.023 -5.536 13.030 1.00 98.31 319 TYR A CA 1
ATOM 2531 C C . TYR A 1 319 ? -7.969 -6.586 13.381 1.00 98.31 319 TYR A C 1
ATOM 2533 O O . TYR A 1 319 ? -8.267 -7.646 13.929 1.00 98.31 319 TYR A O 1
ATOM 2541 N N . TYR A 1 320 ? -6.717 -6.270 13.069 1.00 96.81 320 TYR A N 1
ATOM 2542 C CA . TYR A 1 320 ? -5.547 -7.116 13.310 1.00 96.81 320 TYR A CA 1
ATOM 2543 C C . TYR A 1 320 ? -4.445 -6.337 14.053 1.00 96.81 320 TYR A C 1
ATOM 2545 O O . TYR A 1 320 ? -3.266 -6.643 13.918 1.00 96.81 320 TYR A O 1
ATOM 2553 N N . GLY A 1 321 ? -4.830 -5.321 14.832 1.00 92.25 321 GLY A N 1
ATOM 2554 C CA . GLY A 1 321 ? -3.922 -4.483 15.618 1.00 92.25 321 GLY A CA 1
ATOM 2555 C C . GLY A 1 321 ? -3.649 -3.115 14.990 1.00 92.25 321 GLY A C 1
ATOM 2556 O O . GLY A 1 321 ? -3.910 -2.880 13.809 1.00 92.25 321 GLY A O 1
ATOM 2557 N N . GLY A 1 322 ? -3.131 -2.195 15.805 1.00 93.94 322 GLY A N 1
ATOM 2558 C CA . GLY A 1 322 ? -2.859 -0.807 15.415 1.00 93.94 322 GLY A CA 1
ATOM 2559 C C . GLY A 1 322 ? -3.912 0.175 15.930 1.00 93.94 322 GLY A C 1
ATOM 2560 O O . GLY A 1 322 ? -4.537 -0.060 16.965 1.00 93.94 322 GLY A O 1
ATOM 2561 N N . ASP A 1 323 ? -4.088 1.296 15.228 1.00 95.00 323 ASP A N 1
ATOM 2562 C CA . ASP A 1 323 ? -4.955 2.394 15.672 1.00 95.00 323 ASP A CA 1
ATOM 2563 C C . ASP A 1 323 ? -6.420 1.948 15.807 1.00 95.00 323 ASP A C 1
ATOM 2565 O O . ASP A 1 323 ? -7.052 1.527 14.838 1.00 95.00 323 ASP A O 1
ATOM 2569 N N . THR A 1 324 ? -6.977 2.059 17.015 1.00 93.81 324 THR A N 1
ATOM 2570 C CA . THR A 1 324 ? -8.367 1.697 17.313 1.00 93.81 324 THR A CA 1
ATOM 2571 C C . THR A 1 324 ? -9.386 2.624 16.653 1.00 93.81 324 THR A C 1
ATOM 2573 O O . THR A 1 324 ? -10.567 2.280 16.599 1.00 93.81 324 THR A O 1
ATOM 2576 N N . GLU A 1 325 ? -8.966 3.771 16.111 1.00 95.88 325 GLU A N 1
ATOM 2577 C CA . GLU A 1 325 ? -9.862 4.667 15.379 1.00 95.88 325 GLU A CA 1
ATOM 2578 C C . GLU A 1 325 ? -10.501 3.957 14.177 1.00 95.88 325 GLU A C 1
ATOM 2580 O O . GLU A 1 325 ? -11.685 4.149 13.914 1.00 95.88 325 GLU A O 1
ATOM 2585 N N . VAL A 1 326 ? -9.802 3.025 13.512 1.00 94.94 326 VAL A N 1
ATOM 2586 C CA . VAL A 1 326 ? -10.390 2.251 12.398 1.00 94.94 326 VAL A CA 1
ATOM 2587 C C . VAL A 1 326 ? -11.597 1.414 12.840 1.00 94.94 326 VAL A C 1
ATOM 2589 O O . VAL A 1 326 ? -12.549 1.241 12.080 1.00 94.94 326 VAL A O 1
ATOM 2592 N N . VAL A 1 327 ? -11.599 0.943 14.091 1.00 97.44 327 VAL A N 1
ATOM 2593 C CA . VAL A 1 327 ? -12.703 0.180 14.688 1.00 97.44 327 VAL A CA 1
ATOM 2594 C C . VAL A 1 327 ? -13.903 1.092 14.904 1.00 97.44 327 VAL A C 1
ATOM 2596 O O . VAL A 1 327 ? -15.025 0.737 14.538 1.00 97.44 327 VAL A O 1
ATOM 2599 N N . LYS A 1 328 ? -13.671 2.281 15.462 1.00 97.50 328 LYS A N 1
ATOM 2600 C CA . LYS A 1 328 ? -14.711 3.282 15.697 1.00 97.50 328 LYS A CA 1
ATOM 2601 C C . LYS A 1 328 ? -15.324 3.757 14.377 1.00 97.50 328 LYS A C 1
ATOM 2603 O O . LYS A 1 328 ? -16.540 3.678 14.199 1.00 97.50 328 LYS A O 1
ATOM 2608 N N . LEU A 1 329 ? -14.485 4.117 13.404 1.00 97.69 329 LEU A N 1
ATOM 2609 C CA . LEU A 1 329 ? -14.917 4.533 12.069 1.00 97.69 329 LEU A CA 1
ATOM 2610 C C . LEU A 1 329 ? -15.694 3.429 11.343 1.00 97.69 329 LEU A C 1
ATOM 2612 O O . LEU A 1 329 ? -16.645 3.732 10.625 1.00 97.69 329 LEU A O 1
ATOM 2616 N N . SER A 1 330 ? -15.372 2.150 11.569 1.00 98.19 330 SER A N 1
ATOM 2617 C CA . SER A 1 330 ? -16.143 1.048 10.980 1.00 98.19 330 SER A CA 1
ATOM 2618 C C . SER A 1 330 ? -17.613 1.038 11.420 1.00 98.19 330 SER A C 1
ATOM 2620 O O . SER A 1 330 ? -18.508 0.708 10.638 1.00 98.19 330 SER A O 1
ATOM 2622 N N . ARG A 1 331 ? -17.899 1.452 12.660 1.00 97.94 331 ARG A N 1
ATOM 2623 C CA . ARG A 1 331 ? -19.268 1.615 13.157 1.00 97.94 331 ARG A CA 1
ATOM 2624 C C . ARG A 1 331 ? -19.870 2.921 12.679 1.00 97.94 331 ARG A C 1
ATOM 2626 O O . ARG A 1 331 ? -20.969 2.902 12.131 1.00 97.94 331 ARG A O 1
ATOM 2633 N N . GLU A 1 332 ? -19.156 4.029 12.846 1.00 97.75 332 GLU A N 1
ATOM 2634 C CA . GLU A 1 332 ? -19.667 5.367 12.542 1.00 97.75 332 GLU A CA 1
ATOM 2635 C C . GLU A 1 332 ? -19.952 5.559 11.052 1.00 97.75 332 GLU A C 1
ATOM 2637 O O . GLU A 1 332 ? -20.985 6.128 10.700 1.00 97.75 332 GLU A O 1
ATOM 2642 N N . HIS A 1 333 ? -19.077 5.074 10.170 1.00 98.06 333 HIS A N 1
ATOM 2643 C CA . HIS A 1 333 ? -19.145 5.343 8.733 1.00 98.06 333 HIS A CA 1
ATOM 2644 C C . HIS A 1 333 ? -19.742 4.200 7.918 1.00 98.06 333 HIS A C 1
ATOM 2646 O O . HIS A 1 333 ? -20.407 4.459 6.913 1.00 98.06 333 HIS A O 1
ATOM 2652 N N . ASN A 1 334 ? -19.469 2.950 8.299 1.00 97.50 334 ASN A N 1
ATOM 2653 C CA . ASN A 1 334 ? -19.851 1.780 7.504 1.00 97.50 334 ASN A CA 1
ATOM 2654 C C . ASN A 1 334 ? -21.044 1.024 8.090 1.00 97.50 334 ASN A C 1
ATOM 2656 O O . ASN A 1 334 ? -21.558 0.126 7.430 1.00 97.50 334 ASN A O 1
ATOM 2660 N N . ASP A 1 335 ? -21.464 1.360 9.315 1.00 97.44 335 ASP A N 1
ATOM 2661 C CA . ASP A 1 335 ? -22.386 0.544 10.102 1.00 97.44 335 ASP A CA 1
ATOM 2662 C C . ASP A 1 335 ? -22.019 -0.950 10.020 1.00 97.44 335 ASP A C 1
ATOM 2664 O O . ASP A 1 335 ? -22.875 -1.807 9.787 1.00 97.44 335 ASP A O 1
ATOM 2668 N N . ALA A 1 336 ? -20.725 -1.264 10.168 1.00 98.19 336 ALA A N 1
ATOM 2669 C CA . ALA A 1 336 ? -20.241 -2.638 10.122 1.00 98.19 336 ALA A CA 1
ATOM 2670 C C . ALA A 1 336 ? -20.959 -3.455 11.201 1.00 98.19 336 ALA A C 1
ATOM 2672 O O . ALA A 1 336 ? -20.897 -3.106 12.380 1.00 98.19 336 ALA A O 1
ATOM 2673 N N . ASN A 1 337 ? -21.698 -4.491 10.817 1.00 97.81 337 ASN A N 1
ATOM 2674 C CA . ASN A 1 337 ? -22.470 -5.322 11.741 1.00 97.81 337 ASN A CA 1
ATOM 2675 C C . ASN A 1 337 ? -21.740 -6.607 12.134 1.00 97.81 337 ASN A C 1
ATOM 2677 O O . ASN A 1 337 ? -22.226 -7.316 13.015 1.00 97.81 337 ASN A O 1
ATOM 2681 N N . ILE A 1 338 ? -20.553 -6.842 11.569 1.00 98.69 338 ILE A N 1
ATOM 2682 C CA . ILE A 1 338 ? -19.599 -7.842 12.036 1.00 98.69 338 ILE A CA 1
ATOM 2683 C C . ILE A 1 338 ? -18.219 -7.208 12.245 1.00 98.69 338 ILE A C 1
ATOM 2685 O O . ILE A 1 338 ? -17.759 -6.413 11.424 1.00 98.69 338 ILE A O 1
ATOM 2689 N N . LEU A 1 339 ? -17.556 -7.574 13.342 1.00 98.75 339 LEU A N 1
ATOM 2690 C CA . LEU A 1 339 ? -16.145 -7.299 13.597 1.00 98.75 339 LEU A CA 1
ATOM 2691 C C . LEU A 1 339 ? -15.348 -8.599 13.503 1.00 98.75 339 LEU A C 1
ATOM 2693 O O . LEU A 1 339 ? -15.581 -9.528 14.273 1.00 98.75 339 LEU A O 1
ATOM 2697 N N . SER A 1 340 ? -14.400 -8.647 12.578 1.00 98.69 340 SER A N 1
ATOM 2698 C CA . SER A 1 340 ? -13.459 -9.745 12.415 1.00 98.69 340 SER A CA 1
ATOM 2699 C C . SER A 1 340 ? -12.130 -9.429 13.095 1.00 98.69 340 SER A C 1
ATOM 2701 O O . SER A 1 340 ? -11.538 -8.378 12.846 1.00 98.69 340 SER A O 1
ATOM 2703 N N . LEU A 1 341 ? -11.659 -10.326 13.957 1.00 98.69 341 LEU A N 1
ATOM 2704 C CA . LEU A 1 341 ? -10.436 -10.157 14.736 1.00 98.69 341 LEU A CA 1
ATOM 2705 C C . LEU A 1 341 ? -9.343 -11.120 14.264 1.00 98.69 341 LEU A C 1
ATOM 2707 O O . LEU A 1 341 ? -9.524 -12.339 14.272 1.00 98.69 341 LEU A O 1
ATOM 2711 N N . GLY A 1 342 ? -8.177 -10.571 13.921 1.00 98.12 342 GLY A N 1
ATOM 2712 C CA . GLY A 1 342 ? -6.976 -11.348 13.617 1.00 98.12 342 GLY A CA 1
ATOM 2713 C C . GLY A 1 342 ? -6.309 -11.861 14.888 1.00 98.12 342 GLY A C 1
ATOM 2714 O O . GLY A 1 342 ? -5.433 -11.198 15.443 1.00 98.12 342 GLY A O 1
ATOM 2715 N N . ALA A 1 343 ? -6.705 -13.048 15.347 1.00 97.25 343 ALA A N 1
ATOM 2716 C CA . ALA A 1 343 ? -6.326 -13.601 16.646 1.00 97.25 343 ALA A CA 1
ATOM 2717 C C . ALA A 1 343 ? -4.811 -13.800 16.823 1.00 97.25 343 ALA A C 1
ATOM 2719 O O . ALA A 1 343 ? -4.324 -13.772 17.951 1.00 97.25 343 ALA A O 1
ATOM 2720 N N . ARG A 1 344 ? -4.045 -13.956 15.733 1.00 96.62 344 ARG A N 1
ATOM 2721 C CA . ARG A 1 344 ? -2.574 -14.079 15.789 1.00 96.62 344 ARG A CA 1
ATOM 2722 C C . ARG A 1 344 ? -1.848 -12.740 15.953 1.00 96.62 344 ARG A C 1
ATOM 2724 O O . ARG A 1 344 ? -0.649 -12.743 16.219 1.00 96.62 344 ARG A O 1
ATOM 2731 N N . PHE A 1 345 ? -2.546 -11.619 15.774 1.00 96.69 345 PHE A N 1
ATOM 2732 C CA . PHE A 1 345 ? -1.939 -10.288 15.701 1.00 96.69 345 PHE A CA 1
ATOM 2733 C C . PHE A 1 345 ? -2.243 -9.394 16.904 1.00 96.69 345 PHE A C 1
ATOM 2735 O O . PHE A 1 345 ? -1.536 -8.412 17.111 1.00 96.69 345 PHE A O 1
ATOM 2742 N N . ILE A 1 346 ? -3.259 -9.727 17.703 1.00 96.69 346 ILE A N 1
ATOM 2743 C CA . ILE A 1 346 ? -3.728 -8.886 18.811 1.00 96.69 346 ILE A CA 1
ATOM 2744 C C . ILE A 1 346 ? -3.665 -9.615 20.148 1.00 96.69 346 ILE A C 1
ATOM 2746 O O . ILE A 1 346 ? -3.778 -10.839 20.231 1.00 96.69 346 ILE A O 1
ATOM 2750 N N . THR A 1 347 ? -3.513 -8.847 21.224 1.00 97.94 347 THR A N 1
ATOM 2751 C CA . THR A 1 347 ? -3.555 -9.403 22.585 1.00 97.94 347 THR A CA 1
ATOM 2752 C C . THR A 1 347 ? -4.992 -9.619 23.072 1.00 97.94 347 THR A C 1
ATOM 2754 O O . THR A 1 347 ? -5.943 -9.040 22.550 1.00 97.94 347 THR A O 1
ATOM 2757 N N . GLU A 1 348 ? -5.171 -10.422 24.128 1.00 97.44 348 GLU A N 1
ATOM 2758 C CA . GLU A 1 348 ? -6.484 -10.617 24.766 1.00 97.44 348 GLU A CA 1
ATOM 2759 C C . GLU A 1 348 ? -7.103 -9.296 25.252 1.00 97.44 348 GLU A C 1
ATOM 2761 O O . GLU A 1 348 ? -8.294 -9.060 25.052 1.00 97.44 348 GLU A O 1
ATOM 2766 N N . GLU A 1 349 ? -6.309 -8.432 25.885 1.00 97.69 349 GLU A N 1
ATOM 2767 C CA . GLU A 1 349 ? -6.795 -7.153 26.415 1.00 97.69 349 GLU A CA 1
ATOM 2768 C C . GLU A 1 349 ? -7.154 -6.169 25.297 1.00 97.69 349 GLU A C 1
ATOM 2770 O O . GLU A 1 349 ? -8.161 -5.464 25.385 1.00 97.69 349 GLU A O 1
ATOM 2775 N N . GLU A 1 350 ? -6.384 -6.170 24.211 1.00 97.25 350 GLU A N 1
ATOM 2776 C CA . GLU A 1 350 ? -6.684 -5.394 23.008 1.00 97.25 350 GLU A CA 1
ATOM 2777 C C . GLU A 1 350 ? -7.981 -5.876 22.351 1.00 97.25 350 GLU A C 1
ATOM 2779 O O . GLU A 1 350 ? -8.873 -5.067 22.103 1.00 97.25 350 GLU A O 1
ATOM 2784 N N . ALA A 1 351 ? -8.156 -7.190 22.181 1.00 98.00 351 ALA A N 1
ATOM 2785 C CA . ALA A 1 351 ? -9.386 -7.774 21.654 1.00 98.00 351 ALA A CA 1
ATOM 2786 C C . ALA A 1 351 ? -10.618 -7.407 22.500 1.00 98.00 351 ALA A C 1
ATOM 2788 O O . ALA A 1 351 ? -11.650 -7.027 21.950 1.00 98.00 351 ALA A O 1
ATOM 2789 N N . LYS A 1 352 ? -10.520 -7.471 23.838 1.00 98.38 352 LYS A N 1
ATOM 2790 C CA . LYS A 1 352 ? -11.600 -7.046 24.752 1.00 98.38 352 LYS A CA 1
ATOM 2791 C C . LYS A 1 352 ? -11.919 -5.562 24.601 1.00 98.38 352 LYS A C 1
ATOM 2793 O O . LYS A 1 352 ? -13.090 -5.188 24.524 1.00 98.38 352 LYS A O 1
ATOM 2798 N N . THR A 1 353 ? -10.883 -4.728 24.557 1.00 97.88 353 THR A N 1
ATOM 2799 C CA . THR A 1 353 ? -11.008 -3.271 24.434 1.00 97.88 353 THR A CA 1
ATOM 2800 C C . THR A 1 353 ? -11.690 -2.896 23.125 1.00 97.88 353 THR A C 1
ATOM 2802 O O . THR A 1 353 ? -12.664 -2.148 23.128 1.00 97.88 353 THR A O 1
ATOM 2805 N N . VAL A 1 354 ? -11.232 -3.475 22.018 1.00 98.06 354 VAL A N 1
ATOM 2806 C CA . VAL A 1 354 ? -11.744 -3.218 20.671 1.00 98.06 354 VAL A CA 1
ATOM 2807 C C . VAL A 1 354 ? -13.151 -3.776 20.480 1.00 98.06 354 VAL A C 1
ATOM 2809 O O . VAL A 1 354 ? -14.004 -3.071 19.947 1.00 98.06 354 VAL A O 1
ATOM 2812 N N . ALA A 1 355 ? -13.442 -4.979 20.983 1.00 98.31 355 ALA A N 1
ATOM 2813 C CA . ALA A 1 355 ? -14.796 -5.529 20.956 1.00 98.31 355 ALA A CA 1
ATOM 2814 C C . ALA A 1 355 ? -15.781 -4.631 21.718 1.00 98.31 355 ALA A C 1
ATOM 2816 O O . ALA A 1 355 ? -16.859 -4.331 21.210 1.00 98.31 355 ALA A O 1
ATOM 2817 N N . LYS A 1 356 ? -15.403 -4.152 22.911 1.00 97.88 356 LYS A N 1
ATOM 2818 C CA . LYS A 1 356 ? -16.235 -3.225 23.687 1.00 97.88 356 LYS A CA 1
ATOM 2819 C C . LYS A 1 356 ? -16.405 -1.886 22.969 1.00 97.88 356 LYS A C 1
ATOM 2821 O O . LYS A 1 356 ? -17.532 -1.430 22.829 1.00 97.88 356 LYS A O 1
ATOM 2826 N N . LEU A 1 357 ? -15.316 -1.285 22.484 1.00 98.25 357 LEU A N 1
ATOM 2827 C CA . LEU A 1 357 ? -15.351 -0.027 21.732 1.00 98.25 357 LEU A CA 1
ATOM 2828 C C . LEU A 1 357 ? -16.299 -0.130 20.533 1.00 98.25 357 LEU A C 1
ATOM 2830 O O . LEU A 1 357 ? -17.150 0.732 20.339 1.00 98.25 357 LEU A O 1
ATOM 2834 N N . TRP A 1 358 ? -16.183 -1.201 19.753 1.00 98.56 358 TRP A N 1
ATOM 2835 C CA . TRP A 1 358 ? -17.019 -1.439 18.583 1.00 98.56 358 TRP A CA 1
ATOM 2836 C C . TRP A 1 358 ? -18.501 -1.625 18.939 1.00 98.56 358 TRP A C 1
ATOM 2838 O O . TRP A 1 358 ? -19.368 -1.074 18.266 1.00 98.56 358 TRP A O 1
ATOM 2848 N N . LEU A 1 359 ? -18.808 -2.359 20.012 1.00 97.38 359 LEU A N 1
ATOM 2849 C CA . LEU A 1 359 ? -20.187 -2.553 20.474 1.00 97.38 359 LEU A CA 1
ATOM 2850 C C . LEU A 1 359 ? -20.810 -1.265 21.029 1.00 97.38 359 LEU A C 1
ATOM 2852 O O . LEU A 1 359 ? -21.992 -1.015 20.799 1.00 97.38 359 LEU A O 1
ATOM 2856 N N . ASP A 1 360 ? -20.016 -0.448 21.723 1.00 96.56 360 ASP A N 1
ATOM 2857 C CA . ASP A 1 360 ? -20.462 0.810 22.324 1.00 96.56 360 ASP A CA 1
ATOM 2858 C C . ASP A 1 360 ? -20.596 1.942 21.289 1.00 96.56 360 ASP A C 1
ATOM 2860 O O . ASP A 1 360 ? -21.306 2.919 21.533 1.00 96.56 360 ASP A O 1
ATOM 2864 N N . THR A 1 361 ? -19.924 1.837 20.136 1.00 97.31 361 THR A N 1
ATOM 2865 C CA . THR A 1 361 ? -19.914 2.893 19.116 1.00 97.31 361 THR A CA 1
ATOM 2866 C C . THR A 1 361 ? -21.185 2.840 18.250 1.00 97.31 361 THR A C 1
ATOM 2868 O O . THR A 1 361 ? -21.409 1.868 17.510 1.00 97.31 361 THR A O 1
ATOM 2871 N N . PRO A 1 362 ? -22.035 3.886 18.283 1.00 95.88 362 PRO A N 1
ATOM 2872 C CA . PRO A 1 362 ? -23.233 3.948 17.458 1.00 95.88 362 PRO A CA 1
ATOM 2873 C C . PRO A 1 362 ? -22.896 4.266 15.995 1.00 95.88 362 PRO A C 1
ATOM 2875 O O . PRO A 1 362 ? -21.890 4.894 15.679 1.00 95.88 362 PRO A O 1
ATOM 2878 N N . PHE A 1 363 ? -23.789 3.880 15.082 1.00 97.31 363 PHE A N 1
ATOM 2879 C CA . PHE A 1 363 ? -23.725 4.373 13.707 1.00 97.31 363 PHE A CA 1
ATOM 2880 C C . PHE A 1 363 ? -24.060 5.871 13.674 1.00 97.31 363 PHE A C 1
ATOM 2882 O O . PHE A 1 363 ? -25.054 6.28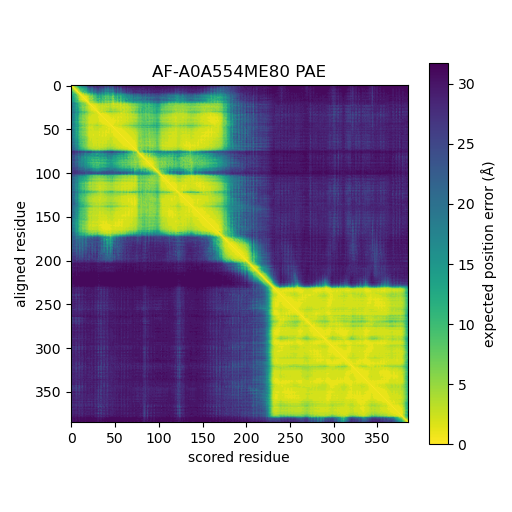5 14.277 1.00 97.31 363 PHE A O 1
ATOM 2889 N N . SER A 1 364 ? -23.266 6.666 12.949 1.00 95.44 364 SER A N 1
ATOM 2890 C CA . SER A 1 364 ? -23.412 8.131 12.892 1.00 95.44 364 SER A CA 1
ATOM 2891 C C . SER A 1 364 ? -24.724 8.583 12.247 1.00 95.44 364 SER A C 1
ATOM 2893 O O . SER A 1 364 ? -25.240 9.649 12.573 1.00 95.44 364 SER A O 1
ATOM 2895 N N . LYS A 1 365 ? -25.275 7.767 11.334 1.00 95.25 365 LYS A N 1
ATOM 2896 C CA . LYS A 1 365 ? -26.469 8.067 10.527 1.00 95.25 365 LYS A CA 1
ATOM 2897 C C . LYS A 1 365 ? -26.341 9.310 9.638 1.00 95.25 365 LYS A C 1
ATOM 2899 O O . LYS A 1 365 ? -27.359 9.801 9.154 1.00 95.25 365 LYS A O 1
ATOM 2904 N N . GLU A 1 366 ? -25.129 9.802 9.370 1.00 97.06 366 GLU A N 1
ATOM 2905 C CA . GLU A 1 366 ? -24.968 10.904 8.417 1.00 97.06 366 GLU A CA 1
ATOM 2906 C C . GLU A 1 366 ? -25.414 10.476 7.013 1.00 97.06 366 GLU A C 1
ATOM 2908 O O . GLU A 1 366 ? -25.157 9.353 6.565 1.00 97.06 366 GLU A O 1
ATOM 2913 N N . GLU A 1 367 ? -26.029 11.402 6.279 1.00 97.00 367 GLU A N 1
ATOM 2914 C CA . GLU A 1 367 ? -26.642 11.130 4.976 1.00 97.00 367 GLU A CA 1
ATOM 2915 C C . GLU A 1 367 ? -25.659 10.504 3.974 1.00 97.00 367 GLU A C 1
ATOM 2917 O O . GLU A 1 367 ? -25.992 9.540 3.282 1.00 97.00 367 GLU A O 1
ATOM 2922 N N . ARG A 1 368 ? -24.406 10.980 3.945 1.00 96.81 368 ARG A N 1
ATOM 2923 C CA . ARG A 1 368 ? -23.354 10.430 3.073 1.00 96.81 368 ARG A CA 1
ATOM 2924 C C . ARG A 1 368 ? -23.037 8.961 3.369 1.00 96.81 368 ARG A C 1
ATOM 2926 O O . ARG A 1 368 ? -22.724 8.219 2.441 1.00 96.81 368 ARG A O 1
ATOM 2933 N N . HIS A 1 369 ? -23.103 8.547 4.635 1.00 97.44 369 HIS A N 1
ATOM 2934 C CA . HIS A 1 369 ? -22.817 7.178 5.059 1.00 97.44 369 HIS A CA 1
ATOM 2935 C C . HIS A 1 369 ? -24.002 6.269 4.745 1.00 97.44 369 HIS A C 1
ATOM 2937 O O . HIS A 1 369 ? -23.827 5.233 4.108 1.00 97.44 369 HIS A O 1
ATOM 2943 N N . VAL A 1 370 ? -25.218 6.718 5.069 1.00 96.81 370 VAL A N 1
ATOM 2944 C CA . VAL A 1 370 ? -26.463 6.012 4.729 1.00 96.81 370 VAL A CA 1
ATOM 2945 C C . VAL A 1 370 ? -26.580 5.789 3.220 1.00 96.81 370 VAL A C 1
ATOM 2947 O O . VAL A 1 370 ? -26.905 4.686 2.785 1.00 96.81 370 VAL A O 1
ATOM 2950 N N . ARG A 1 371 ? -26.284 6.809 2.403 1.00 97.31 371 ARG A N 1
ATOM 2951 C CA . ARG A 1 371 ? -26.318 6.700 0.938 1.00 97.31 371 ARG A CA 1
ATOM 2952 C C . ARG A 1 371 ? -25.352 5.632 0.419 1.00 97.31 371 ARG A C 1
ATOM 2954 O O . ARG A 1 371 ? -25.766 4.777 -0.355 1.00 97.31 371 ARG A O 1
ATOM 2961 N N . ARG A 1 372 ? -24.094 5.648 0.871 1.00 96.50 372 ARG A N 1
ATOM 2962 C CA . ARG A 1 372 ? -23.071 4.670 0.453 1.00 96.50 372 ARG A CA 1
ATOM 2963 C C . ARG A 1 372 ? -23.424 3.243 0.873 1.00 96.50 372 ARG A C 1
ATOM 2965 O O . ARG A 1 372 ? -23.195 2.315 0.109 1.00 96.50 372 ARG A O 1
ATOM 2972 N N . ILE A 1 373 ? -24.009 3.059 2.057 1.00 94.38 373 ILE A N 1
ATOM 2973 C CA . ILE A 1 373 ? -24.479 1.739 2.505 1.00 94.38 373 ILE A CA 1
ATOM 2974 C C . ILE A 1 373 ? -25.593 1.224 1.586 1.00 94.38 373 ILE A C 1
ATOM 2976 O O . ILE A 1 373 ? -25.519 0.084 1.140 1.00 94.38 373 ILE A O 1
ATOM 2980 N N . LYS A 1 374 ? -26.566 2.069 1.219 1.00 93.62 374 LYS A N 1
ATOM 2981 C CA . LYS A 1 374 ? -27.618 1.694 0.256 1.00 93.62 374 LYS A CA 1
ATOM 2982 C C . LYS A 1 374 ? -27.050 1.322 -1.116 1.00 93.62 374 LYS A C 1
ATOM 2984 O O . LYS A 1 374 ? -27.538 0.387 -1.743 1.00 93.62 374 LYS A O 1
ATOM 2989 N N . GLU A 1 375 ? -26.016 2.027 -1.577 1.00 93.12 375 GLU A N 1
ATOM 2990 C CA . GLU A 1 375 ? -25.300 1.682 -2.812 1.00 93.12 375 GLU A CA 1
ATOM 2991 C C . GLU A 1 375 ? -24.660 0.285 -2.708 1.00 93.12 375 GLU A C 1
ATOM 2993 O O . GLU A 1 375 ? -24.871 -0.542 -3.593 1.00 93.12 375 GLU A O 1
ATOM 2998 N N . ILE A 1 376 ? -23.968 -0.030 -1.605 1.00 89.75 376 ILE A N 1
ATOM 2999 C CA . ILE A 1 376 ? -23.386 -1.365 -1.356 1.00 89.75 376 ILE A CA 1
ATOM 3000 C C . ILE A 1 376 ? -24.473 -2.452 -1.336 1.00 89.75 376 ILE A C 1
ATOM 3002 O O . ILE A 1 376 ? -24.342 -3.485 -1.995 1.00 89.75 376 ILE A O 1
ATOM 3006 N N . GLU A 1 377 ? -25.570 -2.214 -0.619 1.00 87.25 377 GLU A N 1
ATOM 3007 C CA . GLU A 1 377 ? -26.690 -3.156 -0.523 1.00 87.25 377 GLU A CA 1
ATOM 3008 C C . GLU A 1 377 ? -27.353 -3.403 -1.886 1.00 87.25 377 GLU A C 1
ATOM 3010 O O . GLU A 1 377 ? -27.782 -4.522 -2.163 1.00 87.25 377 GLU A O 1
ATOM 3015 N N . SER A 1 378 ? -27.372 -2.402 -2.774 1.00 86.88 378 SER A N 1
ATOM 3016 C CA . SER A 1 378 ? -27.889 -2.553 -4.142 1.00 86.88 378 SER A CA 1
ATOM 3017 C C . SER A 1 378 ? -26.997 -3.412 -5.049 1.00 86.88 378 SER A C 1
ATOM 3019 O O . SER A 1 378 ? -27.503 -4.061 -5.962 1.00 86.88 378 SER A O 1
ATOM 3021 N N . LEU A 1 379 ? -25.684 -3.452 -4.784 1.00 83.06 379 LEU A N 1
ATOM 3022 C CA . LEU A 1 379 ? -24.703 -4.248 -5.536 1.00 83.06 379 LEU A CA 1
ATOM 3023 C C . LEU A 1 379 ? -24.594 -5.693 -5.045 1.00 83.06 379 LEU A C 1
ATOM 3025 O O . LEU A 1 379 ? -23.953 -6.522 -5.691 1.00 83.06 379 LEU A O 1
ATOM 3029 N N . SER A 1 380 ? -25.183 -5.994 -3.891 1.00 64.06 380 SER A N 1
ATOM 3030 C CA . SER A 1 380 ? -25.112 -7.308 -3.263 1.00 64.06 380 SER A CA 1
ATOM 3031 C C . SER A 1 380 ? -25.966 -8.302 -4.061 1.00 64.06 380 SER A C 1
ATOM 3033 O O . SER A 1 380 ? -27.144 -8.509 -3.765 1.00 64.06 380 SER A O 1
ATOM 3035 N N . PHE A 1 381 ? -25.392 -8.889 -5.116 1.00 55.22 381 PHE A N 1
ATOM 3036 C CA . PHE A 1 381 ? -26.028 -9.942 -5.905 1.00 55.22 381 PHE A CA 1
ATOM 3037 C C . PHE A 1 381 ? -26.393 -11.103 -4.980 1.00 55.22 381 PHE A C 1
ATOM 3039 O O . PHE A 1 381 ? -25.529 -11.674 -4.317 1.00 55.22 381 PHE A O 1
ATOM 3046 N N . GLY A 1 382 ? -27.688 -11.422 -4.913 1.00 47.97 382 GLY A N 1
ATOM 3047 C CA . GLY A 1 382 ? -28.193 -12.522 -4.105 1.00 47.97 382 GLY A CA 1
ATOM 3048 C C . GLY A 1 382 ? -27.424 -13.802 -4.411 1.00 47.97 382 GLY A C 1
ATOM 3049 O O . GLY A 1 382 ? -27.419 -14.259 -5.555 1.00 47.97 382 GLY A O 1
ATOM 3050 N N . ALA A 1 383 ? -26.781 -14.367 -3.386 1.00 40.06 383 ALA A N 1
ATOM 3051 C CA . ALA A 1 383 ? -26.253 -15.719 -3.435 1.00 40.06 383 ALA A CA 1
ATOM 3052 C C . ALA A 1 383 ? -27.405 -16.637 -3.857 1.00 40.06 383 ALA A C 1
ATOM 3054 O O . ALA A 1 383 ? -28.369 -16.849 -3.119 1.00 40.06 383 ALA A O 1
ATOM 3055 N N . THR A 1 384 ? -27.371 -17.059 -5.117 1.00 36.00 384 THR A N 1
ATOM 3056 C CA . THR A 1 384 ? -28.361 -17.966 -5.668 1.00 36.00 384 THR A CA 1
ATOM 3057 C C . THR A 1 384 ? -27.864 -19.370 -5.360 1.00 36.00 384 THR A C 1
ATOM 3059 O O . THR A 1 384 ? -26.842 -19.775 -5.910 1.00 36.00 384 THR A O 1
ATOM 3062 N N . LYS A 1 385 ? -28.656 -20.063 -4.535 1.00 33.00 385 LYS A N 1
ATOM 3063 C CA . LYS A 1 385 ? -28.547 -21.441 -4.023 1.00 33.00 385 LYS A CA 1
ATOM 3064 C C . LYS A 1 385 ? -27.772 -21.629 -2.727 1.00 33.00 385 LYS A C 1
ATOM 3066 O O . LYS A 1 385 ? -26.541 -21.439 -2.721 1.00 33.00 385 LYS A O 1
#